Protein AF-A0A954XS17-F1 (afdb_monomer_lite)

Foldseek 3Di:
DDDPVRLVQLLVVLVVLLVVLLPCVVVLAACPDAQSVLLLVQADDSLLEDEPPPPDDDHPPPRYHHDYLDPDPLSVLLSLLSVQCSQQVDLDQVRGPDHRDPPDDSVVSVVSNVVSSNVSSVVSNVSSVVLLVQFPVLLLLLLLLLLLCLLQLVPDDDDDPDPDDPLSVQLNVLSVVSCVRSVSVVNCCNNVVFQADPVSHGPPPPVVVSCVSNVVCLVFVLVSLVVCLVRVVSGVSSNVSSVSNNVSLLVCQVVLLVLLVVLVVLQCLLCLPHQQLVLLVLLLVLQVVCLVVCLFPPSPCSVVLVVLSVLLVVLSVLVVVCVVCVPQDSNRSSSVSNNRNSSVSSSSNSVSSVSSVVRLVSSLVSLVVVCVPDDDVSVVSNVSSVCSSCVSPDPPDDPDDD

Radius of gyration: 35.13 Å; chains: 1; bounding box: 74×47×112 Å

Structure (mmCIF, N/CA/C/O backbone):
data_AF-A0A954XS17-F1
#
_entry.id   AF-A0A954XS17-F1
#
loop_
_atom_site.group_PDB
_atom_site.id
_atom_site.type_symbol
_atom_site.label_atom_id
_atom_site.label_alt_id
_atom_site.label_comp_id
_atom_site.label_asym_id
_atom_site.label_entity_id
_atom_site.label_seq_id
_atom_site.pdbx_PDB_ins_code
_atom_site.Cartn_x
_atom_site.Cartn_y
_atom_site.Cartn_z
_atom_site.occupancy
_atom_site.B_iso_or_equiv
_atom_site.auth_seq_id
_atom_site.auth_comp_id
_atom_site.auth_asym_id
_atom_site.auth_atom_id
_atom_site.pdbx_PDB_model_num
ATOM 1 N N . GLY A 1 1 ? -26.779 15.679 42.193 1.00 59.25 1 GLY A N 1
ATOM 2 C CA . GLY A 1 1 ? -26.238 15.451 40.839 1.00 59.25 1 GLY A CA 1
ATOM 3 C C . GLY A 1 1 ? -24.746 15.222 40.938 1.00 59.25 1 GLY A C 1
ATOM 4 O O . GLY A 1 1 ? -24.147 15.722 41.883 1.00 59.25 1 GLY A O 1
ATOM 5 N N . LEU A 1 2 ? -24.162 14.445 40.024 1.00 68.56 2 LEU A N 1
ATOM 6 C CA . LEU A 1 2 ? -22.704 14.306 39.932 1.00 68.56 2 LEU A CA 1
ATOM 7 C C . LEU A 1 2 ? -22.083 15.646 39.517 1.00 68.56 2 LEU A C 1
ATOM 9 O O . LEU A 1 2 ? -22.642 16.346 38.675 1.00 68.56 2 LEU A O 1
ATOM 13 N N . THR A 1 3 ? -20.944 16.001 40.107 1.00 80.06 3 THR A N 1
ATOM 14 C CA . THR A 1 3 ? -20.187 17.194 39.710 1.00 80.06 3 THR A CA 1
ATOM 15 C C . THR A 1 3 ? -19.362 16.912 38.455 1.00 80.06 3 THR A C 1
ATOM 17 O O . THR A 1 3 ? -19.000 15.768 38.176 1.00 80.06 3 THR A O 1
ATOM 20 N N . GLU A 1 4 ? -19.005 17.958 37.712 1.00 80.00 4 GLU A N 1
ATOM 21 C CA . GLU A 1 4 ? -18.130 17.844 36.537 1.00 80.00 4 GLU A CA 1
ATOM 22 C C . GLU A 1 4 ? -16.785 17.178 36.878 1.00 80.00 4 GLU A C 1
ATOM 24 O O . GLU A 1 4 ? -16.312 16.301 36.155 1.00 80.00 4 GLU A O 1
ATOM 29 N N . ALA A 1 5 ? -16.198 17.542 38.023 1.00 80.88 5 ALA A N 1
ATOM 30 C CA . ALA A 1 5 ? -14.956 16.953 38.516 1.00 80.88 5 ALA A CA 1
ATOM 31 C C . ALA A 1 5 ? -15.084 15.440 38.757 1.00 80.88 5 ALA A C 1
ATOM 33 O O . ALA A 1 5 ? -14.176 14.690 38.404 1.00 80.88 5 ALA A O 1
ATOM 34 N N . ALA A 1 6 ? -16.222 14.978 39.290 1.00 80.12 6 ALA A N 1
ATOM 35 C CA . ALA A 1 6 ? -16.479 13.551 39.453 1.00 80.12 6 ALA A CA 1
ATOM 36 C C . ALA A 1 6 ? -16.563 12.851 38.088 1.00 80.12 6 ALA A C 1
ATOM 38 O O . ALA A 1 6 ? -15.924 11.828 37.882 1.00 80.12 6 ALA A O 1
ATOM 39 N N . ILE A 1 7 ? -17.269 13.426 37.112 1.00 81.88 7 ILE A N 1
ATOM 40 C CA . ILE A 1 7 ? -17.413 12.825 35.774 1.00 81.88 7 ILE A CA 1
ATOM 41 C C . ILE A 1 7 ? -16.061 12.710 35.055 1.00 81.88 7 ILE A C 1
ATOM 43 O O . ILE A 1 7 ? -15.774 11.670 34.457 1.00 81.88 7 ILE A O 1
ATOM 47 N N . LYS A 1 8 ? -15.200 13.731 35.168 1.00 83.88 8 LYS A N 1
ATOM 48 C CA . LYS A 1 8 ? -13.825 13.714 34.636 1.00 83.88 8 LYS A CA 1
ATOM 49 C C . LYS A 1 8 ? -12.975 12.580 35.202 1.00 83.88 8 LYS A C 1
ATOM 51 O O . LYS A 1 8 ? -12.094 12.089 34.506 1.00 83.88 8 LYS A O 1
ATOM 56 N N . GLN A 1 9 ? -13.229 12.172 36.441 1.00 85.06 9 GLN A N 1
ATOM 57 C CA . GLN A 1 9 ? -12.498 11.086 37.084 1.00 85.06 9 GLN A CA 1
ATOM 58 C C . GLN A 1 9 ? -13.120 9.708 36.812 1.00 85.06 9 GLN A C 1
ATOM 60 O O . GLN A 1 9 ? -12.396 8.736 36.611 1.00 85.06 9 GLN A O 1
ATOM 65 N N . LEU A 1 10 ? -14.451 9.622 36.767 1.00 86.88 10 LEU A N 1
ATOM 66 C CA . LEU A 1 10 ? -15.172 8.358 36.597 1.00 86.88 10 LEU A CA 1
ATOM 67 C C . LEU A 1 10 ? -15.076 7.816 35.162 1.00 86.88 10 LEU A C 1
ATOM 69 O O . LEU A 1 10 ? -14.944 6.607 34.989 1.00 86.88 10 LEU A O 1
ATOM 73 N N . ARG A 1 11 ? -15.114 8.678 34.130 1.00 88.94 11 ARG A N 1
ATOM 74 C CA . ARG A 1 11 ? -15.049 8.237 32.719 1.00 88.94 11 ARG A CA 1
ATOM 75 C C . ARG A 1 11 ? -13.758 7.466 32.386 1.00 88.94 11 ARG A C 1
ATOM 77 O O . ARG A 1 11 ? -13.881 6.362 31.859 1.00 88.94 11 ARG A O 1
ATOM 84 N N . PRO A 1 12 ? -12.541 7.976 32.682 1.00 89.62 12 PRO A N 1
ATOM 85 C CA . PRO A 1 12 ? -11.308 7.235 32.416 1.00 89.62 12 PRO A CA 1
ATOM 86 C C . PRO A 1 12 ? -11.248 5.909 33.169 1.00 89.62 12 PRO A C 1
ATOM 88 O O . PRO A 1 12 ? -10.815 4.913 32.604 1.00 89.62 12 PRO A O 1
ATOM 91 N N . TRP A 1 13 ? -11.729 5.879 34.416 1.00 90.50 13 TRP A N 1
ATOM 92 C CA . TRP A 1 13 ? -11.746 4.650 35.204 1.00 90.50 13 TRP A CA 1
ATOM 93 C C . TRP A 1 13 ? -12.670 3.597 34.587 1.00 90.50 13 TRP A C 1
ATOM 95 O O . TRP A 1 13 ? -12.260 2.453 34.427 1.00 90.50 13 TRP A O 1
ATOM 105 N N . LEU A 1 14 ? -13.895 3.980 34.201 1.00 91.56 14 LEU A N 1
ATOM 106 C CA . LEU A 1 14 ? -14.839 3.079 33.530 1.00 91.56 14 LEU A CA 1
ATOM 107 C C . LEU A 1 14 ? -14.253 2.537 32.227 1.00 91.56 14 LEU A C 1
ATOM 109 O O . LEU A 1 14 ? -14.353 1.344 31.965 1.00 91.56 14 LEU A O 1
ATOM 113 N N . TYR A 1 15 ? -13.608 3.405 31.448 1.00 92.38 15 TYR A N 1
ATOM 114 C CA . TYR A 1 15 ? -12.918 3.011 30.228 1.00 92.38 15 TYR A CA 1
ATOM 115 C C . TYR A 1 15 ? -11.823 1.979 30.495 1.00 92.38 15 TYR A C 1
ATOM 117 O O . TYR A 1 15 ? -11.872 0.902 29.910 1.00 92.38 15 TYR A O 1
ATOM 125 N N . SER A 1 16 ? -10.891 2.256 31.412 1.00 90.44 16 SER A N 1
ATOM 126 C CA . SER A 1 16 ? -9.830 1.308 31.768 1.00 90.44 16 SER A CA 1
ATOM 127 C C . SER A 1 16 ? -10.396 -0.015 32.280 1.00 90.44 16 SER A C 1
ATOM 129 O O . SER A 1 16 ? -9.997 -1.069 31.803 1.00 90.44 16 SER A O 1
ATOM 131 N N . ALA A 1 17 ? -11.382 0.031 33.180 1.00 90.38 17 ALA A N 1
ATOM 132 C CA . ALA A 1 17 ? -11.977 -1.164 33.768 1.00 90.38 17 ALA A CA 1
ATOM 133 C C . ALA A 1 17 ? -12.730 -2.032 32.746 1.00 90.38 17 ALA A C 1
ATOM 135 O O . ALA A 1 17 ? -12.761 -3.253 32.902 1.00 90.38 17 ALA A O 1
ATOM 136 N N . VAL A 1 18 ? -13.351 -1.422 31.730 1.00 92.44 18 VAL A N 1
ATOM 137 C CA . VAL A 1 18 ? -13.983 -2.154 30.623 1.00 92.44 18 VAL A CA 1
ATOM 138 C C . VAL A 1 18 ? -12.924 -2.715 29.682 1.00 92.44 18 VAL A C 1
ATOM 140 O O . VAL A 1 18 ? -12.971 -3.906 29.410 1.00 92.44 18 VAL A O 1
ATOM 143 N N . VAL A 1 19 ? -11.948 -1.914 29.242 1.00 89.75 19 VAL A N 1
ATOM 144 C CA . VAL A 1 19 ? -10.884 -2.363 28.324 1.00 89.75 19 VAL A CA 1
ATOM 145 C C . VAL A 1 19 ? -10.069 -3.516 28.915 1.00 89.75 19 VAL A C 1
ATOM 147 O O . VAL A 1 19 ? -9.828 -4.492 28.221 1.00 89.75 19 VAL A O 1
ATOM 150 N N . GLU A 1 20 ? -9.719 -3.465 30.203 1.00 86.81 20 GLU A N 1
ATOM 151 C CA . GLU A 1 20 ? -9.031 -4.564 30.904 1.00 86.81 20 GLU A CA 1
ATOM 152 C C . GLU A 1 20 ? -9.847 -5.867 30.954 1.00 86.81 20 GLU A C 1
ATOM 154 O O . GLU A 1 20 ? -9.276 -6.940 31.123 1.00 86.81 20 GLU A O 1
ATOM 159 N N . ARG A 1 21 ? -11.179 -5.778 30.837 1.00 87.38 21 ARG A N 1
ATOM 160 C CA . ARG A 1 21 ? -12.101 -6.925 30.831 1.00 87.38 21 ARG A CA 1
ATOM 161 C C . ARG A 1 21 ? -12.438 -7.422 29.433 1.00 87.38 21 ARG A C 1
ATOM 163 O O . ARG A 1 21 ? -13.089 -8.457 29.319 1.00 87.38 21 ARG A O 1
ATOM 170 N N . VAL A 1 22 ? -12.049 -6.705 28.379 1.00 85.44 22 VAL A N 1
ATOM 171 C CA . VAL A 1 22 ? -12.199 -7.212 27.016 1.00 85.44 22 VAL A CA 1
ATOM 172 C C . VAL A 1 22 ? -11.175 -8.335 26.845 1.00 85.44 22 VAL A C 1
ATOM 174 O O . VAL A 1 22 ? -10.024 -8.097 26.494 1.00 85.44 22 VAL A O 1
ATOM 177 N N . GLU A 1 23 ? -11.583 -9.571 27.143 1.00 67.75 23 GLU A N 1
ATOM 178 C CA . GLU A 1 23 ? -10.773 -10.770 26.912 1.00 67.75 23 GLU A CA 1
ATOM 179 C C . GLU A 1 23 ? -10.629 -11.015 25.405 1.00 67.75 23 GLU A C 1
ATOM 181 O O . GLU A 1 23 ? -11.378 -11.775 24.795 1.00 67.75 23 GLU A O 1
ATOM 186 N N . SER A 1 24 ? -9.657 -10.360 24.778 1.00 58.91 24 SER A N 1
ATOM 187 C CA . SER A 1 24 ? -9.351 -10.558 23.360 1.00 58.91 24 SER A CA 1
ATOM 188 C C . SER A 1 24 ? -8.384 -11.703 23.092 1.00 58.91 24 SER A C 1
ATOM 190 O O . SER A 1 24 ? -8.205 -12.092 21.939 1.00 58.91 24 SER A O 1
ATOM 192 N N . ASP A 1 25 ? -7.794 -12.271 24.146 1.00 56.09 25 ASP A N 1
ATOM 193 C CA . ASP A 1 25 ? -6.902 -13.430 24.065 1.00 56.09 25 ASP A CA 1
ATOM 194 C C . ASP A 1 25 ? -7.621 -14.672 23.516 1.00 56.09 25 ASP A C 1
ATOM 196 O O . ASP A 1 25 ? -7.004 -15.481 22.824 1.00 56.09 25 ASP A O 1
ATOM 200 N N . GLN A 1 26 ? -8.929 -14.804 23.776 1.00 57.12 26 GLN A N 1
ATOM 201 C CA . GLN A 1 26 ? -9.765 -15.870 23.209 1.00 57.12 26 GLN A CA 1
ATOM 202 C C . GLN A 1 26 ? -10.163 -15.601 21.748 1.00 57.12 26 GLN A C 1
ATOM 204 O O . GLN A 1 26 ? -10.527 -16.525 21.028 1.00 57.12 26 GLN A O 1
ATOM 209 N N . GLU A 1 27 ? -10.081 -14.345 21.300 1.00 59.09 27 GLU A N 1
ATOM 210 C CA . GLU A 1 27 ? -10.540 -13.896 19.977 1.00 59.09 27 GLU A CA 1
ATOM 211 C C . GLU A 1 27 ? -9.391 -13.532 19.023 1.00 59.09 27 GLU A C 1
ATOM 213 O O . GLU A 1 27 ? -9.616 -13.110 17.881 1.00 59.09 27 GLU A O 1
ATOM 218 N N . PHE A 1 28 ? -8.152 -13.751 19.475 1.00 65.88 28 PHE A N 1
ATOM 219 C CA . PHE A 1 28 ? -6.924 -13.613 18.696 1.00 65.88 28 PHE A CA 1
ATOM 220 C C . PHE A 1 28 ? -6.666 -12.200 18.154 1.00 65.88 28 PHE A C 1
ATOM 222 O O . PHE A 1 28 ? -6.069 -12.036 17.088 1.00 65.88 28 PHE A O 1
ATOM 229 N N . VAL A 1 29 ? -7.099 -11.172 18.890 1.00 71.19 29 VAL A N 1
ATOM 230 C CA . VAL A 1 29 ? -6.830 -9.765 18.554 1.00 71.19 29 VAL A CA 1
ATOM 231 C C . VAL A 1 29 ? -5.904 -9.157 19.600 1.00 71.19 29 VAL A C 1
ATOM 233 O O . VAL A 1 29 ? -6.240 -9.077 20.781 1.00 71.19 29 VAL A O 1
ATOM 236 N N . ASN A 1 30 ? -4.745 -8.676 19.163 1.00 74.00 30 ASN A N 1
ATOM 237 C CA . ASN A 1 30 ? -3.802 -7.974 20.017 1.00 74.00 30 ASN A CA 1
ATOM 238 C C . ASN A 1 30 ? -4.195 -6.499 20.172 1.00 74.00 30 ASN A C 1
ATOM 240 O O . ASN A 1 30 ? -3.960 -5.673 19.294 1.00 74.00 30 ASN A O 1
ATOM 244 N N . GLN A 1 31 ? -4.768 -6.147 21.319 1.00 78.31 31 GLN A N 1
ATOM 245 C CA . GLN A 1 31 ? -5.280 -4.796 21.580 1.00 78.31 31 GLN A CA 1
ATOM 246 C C . GLN A 1 31 ? -4.236 -3.822 22.144 1.00 78.31 31 GLN A C 1
ATOM 248 O O . GLN A 1 31 ? -4.519 -2.638 22.339 1.00 78.31 31 GLN A O 1
ATOM 253 N N . THR A 1 32 ? -3.023 -4.297 22.432 1.00 75.00 32 THR A N 1
ATOM 254 C CA . THR A 1 32 ? -2.011 -3.496 23.139 1.00 75.00 32 THR A CA 1
ATOM 255 C C . THR A 1 32 ? -1.300 -2.497 22.226 1.00 75.00 32 THR A C 1
ATOM 257 O O . THR A 1 32 ? -0.890 -1.421 22.672 1.00 75.00 32 THR A O 1
ATOM 260 N N . HIS A 1 33 ? -1.175 -2.821 20.938 1.00 76.75 33 HIS A N 1
ATOM 261 C CA . HIS A 1 33 ? -0.514 -1.998 19.932 1.00 76.75 33 HIS A CA 1
ATOM 262 C C . HIS A 1 33 ? -1.059 -2.281 18.526 1.00 76.75 33 HIS A C 1
ATOM 264 O O . HIS A 1 33 ? -1.967 -3.092 18.352 1.00 76.75 33 HIS A O 1
ATOM 270 N N . GLY A 1 34 ? -0.529 -1.550 17.543 1.00 83.75 34 GLY A N 1
ATOM 271 C CA . GLY A 1 34 ? -0.787 -1.798 16.128 1.00 83.75 34 GLY A CA 1
ATOM 272 C C . GLY A 1 34 ? -2.268 -1.771 15.753 1.00 83.75 34 GLY A C 1
ATOM 273 O O . GLY A 1 34 ? -3.045 -0.948 16.250 1.00 83.75 34 GLY A O 1
ATOM 274 N N . ALA A 1 35 ? -2.639 -2.685 14.862 1.00 84.94 35 ALA A N 1
ATOM 275 C CA . ALA A 1 35 ? -3.950 -2.704 14.225 1.00 84.94 35 ALA A CA 1
ATOM 276 C C . ALA A 1 35 ? -5.087 -3.082 15.189 1.00 84.94 35 ALA A C 1
ATOM 278 O O . ALA A 1 35 ? -6.188 -2.541 15.090 1.00 84.94 35 ALA A O 1
ATOM 279 N N . GLY A 1 36 ? -4.841 -3.968 16.161 1.00 84.25 36 GLY A N 1
ATOM 280 C CA . GLY A 1 36 ? -5.868 -4.343 17.136 1.00 84.25 36 GLY A CA 1
ATOM 281 C C . GLY A 1 36 ? -6.170 -3.223 18.138 1.00 84.25 36 GLY A C 1
ATOM 282 O O . GLY A 1 36 ? -7.330 -3.020 18.501 1.00 84.25 36 GLY A O 1
ATOM 283 N N . LYS A 1 37 ? -5.168 -2.416 18.516 1.00 87.12 37 LYS A N 1
ATOM 284 C CA . LYS A 1 37 ? -5.393 -1.189 19.303 1.00 87.12 37 LYS A CA 1
ATOM 285 C C . LYS A 1 37 ? -6.204 -0.149 18.531 1.00 87.12 37 LYS A C 1
ATOM 287 O O . LYS A 1 37 ? -7.047 0.540 19.112 1.00 87.12 37 LYS A O 1
ATOM 292 N N . GLU A 1 38 ? -5.934 -0.010 17.238 1.00 89.88 38 GLU A N 1
ATOM 293 C CA . GLU A 1 38 ? -6.667 0.901 16.362 1.00 89.88 38 GLU A CA 1
ATOM 294 C C . GLU A 1 38 ? -8.139 0.484 16.242 1.00 89.88 38 GLU A C 1
ATOM 296 O O . GLU A 1 38 ? -9.031 1.304 16.472 1.00 89.88 38 GLU A O 1
ATOM 301 N N . LEU A 1 39 ? -8.387 -0.814 16.034 1.00 89.44 39 LEU A N 1
ATOM 302 C CA . LEU A 1 39 ? -9.726 -1.396 16.038 1.00 89.44 39 LEU A CA 1
ATOM 303 C C . LEU A 1 39 ? -10.460 -1.115 17.358 1.00 89.44 39 LEU A C 1
ATOM 305 O O . LEU A 1 39 ? -11.577 -0.600 17.324 1.00 89.44 39 LEU A O 1
ATOM 309 N N . LEU A 1 40 ? -9.830 -1.364 18.512 1.00 90.12 40 LEU A N 1
ATOM 310 C CA . LEU A 1 40 ? -10.420 -1.066 19.826 1.00 90.12 40 LEU A CA 1
ATOM 311 C C . LEU A 1 40 ? -10.765 0.428 19.967 1.00 90.12 40 LEU A C 1
ATOM 313 O O . LEU A 1 40 ? -11.873 0.779 20.370 1.00 90.12 40 LEU A O 1
ATOM 317 N N . SER A 1 41 ? -9.844 1.310 19.569 1.00 90.56 41 SER A N 1
ATOM 318 C CA . SER A 1 41 ? -10.020 2.771 19.633 1.00 90.56 41 SER A CA 1
ATOM 319 C C . SER A 1 41 ? -11.104 3.290 18.674 1.00 90.56 41 SER A C 1
ATOM 321 O O . SER A 1 41 ? -11.653 4.383 18.865 1.00 90.56 41 SER A O 1
ATOM 323 N N . SER A 1 42 ? -11.419 2.521 17.627 1.00 90.50 42 SER A N 1
ATOM 324 C CA . SER A 1 42 ? -12.537 2.800 16.725 1.00 90.50 42 SER A CA 1
ATOM 325 C C . SER A 1 42 ? -13.892 2.476 17.366 1.00 90.50 42 SER A C 1
ATOM 327 O O . SER A 1 42 ? -14.881 3.135 17.043 1.00 90.50 42 SER A O 1
ATOM 329 N N . VAL A 1 43 ? -13.938 1.504 18.285 1.00 92.75 43 VAL A N 1
ATOM 330 C CA . VAL A 1 43 ? -15.162 0.996 18.924 1.00 92.75 43 VAL A CA 1
ATOM 331 C C . VAL A 1 43 ? -15.496 1.765 20.198 1.00 92.75 43 VAL A C 1
ATOM 333 O O . VAL A 1 43 ? -16.633 2.209 20.370 1.00 92.75 43 VAL A O 1
ATOM 336 N N . ILE A 1 44 ? -14.514 1.956 21.083 1.00 93.31 44 ILE A N 1
ATOM 337 C CA . ILE A 1 44 ? -14.712 2.561 22.402 1.00 93.31 44 ILE A CA 1
ATOM 338 C C . ILE A 1 44 ? -13.660 3.629 22.697 1.00 93.31 44 ILE A C 1
ATOM 340 O O . ILE A 1 44 ? -12.482 3.500 22.378 1.00 93.31 44 ILE A O 1
ATOM 344 N N . VAL A 1 45 ? -14.096 4.699 23.360 1.00 92.31 45 VAL A N 1
ATOM 345 C CA . VAL A 1 45 ? -13.232 5.748 23.915 1.00 92.31 45 VAL A CA 1
ATOM 346 C C . VAL A 1 45 ? -13.729 6.160 25.295 1.00 92.31 45 VAL A C 1
ATOM 348 O O . VAL A 1 45 ? -14.851 5.855 25.683 1.00 92.31 45 VAL A O 1
ATOM 351 N N . THR A 1 46 ? -12.947 6.947 26.029 1.00 90.81 46 THR A N 1
ATOM 352 C CA . THR A 1 46 ? -13.360 7.510 27.326 1.00 90.81 46 THR A CA 1
ATOM 353 C C . THR A 1 46 ? -14.702 8.255 27.270 1.00 90.81 46 THR A C 1
ATOM 355 O O . THR A 1 46 ? -15.473 8.230 28.229 1.00 90.81 46 THR A O 1
ATOM 358 N N . ALA A 1 47 ? -15.006 8.902 26.140 1.00 89.88 47 ALA A N 1
ATOM 359 C CA . ALA A 1 47 ? -16.274 9.591 25.903 1.00 89.88 47 ALA A CA 1
ATOM 360 C C . ALA A 1 47 ? -17.485 8.651 25.733 1.00 89.88 47 ALA A C 1
ATOM 362 O O . ALA A 1 47 ? -18.610 9.109 25.891 1.00 89.88 47 ALA A O 1
ATOM 363 N N . SER A 1 48 ? -17.283 7.351 25.483 1.00 92.44 48 SER A N 1
ATOM 364 C CA . SER A 1 48 ? -18.362 6.363 25.326 1.00 92.44 48 SER A CA 1
ATOM 365 C C . SER A 1 48 ? -19.254 6.229 26.563 1.00 92.44 48 SER A C 1
ATOM 367 O O . SER A 1 48 ? -20.403 5.820 26.436 1.00 92.44 48 SER A O 1
ATOM 369 N N . PHE A 1 49 ? -18.773 6.604 27.753 1.00 91.56 49 PHE A N 1
ATOM 370 C CA . PHE A 1 49 ? -19.568 6.604 28.983 1.00 91.56 49 PHE A CA 1
ATOM 371 C C . PHE A 1 49 ? -20.294 7.938 29.164 1.00 91.56 49 PHE A C 1
ATOM 373 O O . PHE A 1 49 ? -19.724 8.945 29.615 1.00 91.56 49 PHE A O 1
ATOM 380 N N . VAL A 1 50 ? -21.580 7.934 28.821 1.00 88.81 50 VAL A N 1
ATOM 381 C CA . VAL A 1 50 ? -22.417 9.131 28.787 1.00 88.81 50 VAL A CA 1
ATOM 382 C C . VAL A 1 50 ? -23.229 9.252 30.072 1.00 88.81 50 VAL A C 1
ATOM 384 O O . VAL A 1 50 ? -23.906 8.321 30.504 1.00 88.81 50 VAL A O 1
ATOM 387 N N . PHE A 1 51 ? -23.174 10.442 30.668 1.00 86.00 51 PHE A N 1
ATOM 388 C CA . PHE A 1 51 ? -23.908 10.815 31.874 1.00 86.00 51 PHE A CA 1
ATOM 389 C C . PHE A 1 51 ? -24.975 11.845 31.476 1.00 86.00 51 PHE A C 1
ATOM 391 O O . PHE A 1 51 ? -24.630 13.014 31.281 1.00 86.00 51 PHE A O 1
ATOM 398 N N . PRO A 1 52 ? -26.249 11.446 31.312 1.00 78.50 52 PRO A N 1
ATOM 399 C CA . PRO A 1 52 ? -27.298 12.349 30.846 1.00 78.50 52 PRO A CA 1
ATOM 400 C C . PRO A 1 52 ? -27.440 13.588 31.739 1.00 78.50 52 PRO A C 1
ATOM 402 O O . PRO A 1 52 ? -27.430 13.484 32.966 1.00 78.50 52 PRO A O 1
ATOM 405 N N . GLY A 1 53 ? -27.574 14.766 31.123 1.00 70.81 53 GLY A N 1
ATOM 406 C CA . GLY A 1 53 ? -27.723 16.044 31.831 1.00 70.81 53 GLY A CA 1
ATOM 407 C C . GLY A 1 53 ? -26.418 16.652 32.362 1.00 70.81 53 GLY A C 1
ATOM 408 O O . GLY A 1 53 ? -26.428 17.786 32.836 1.00 70.81 53 GLY A O 1
ATOM 409 N N . ALA A 1 54 ? -25.286 15.955 32.247 1.00 66.31 54 ALA A N 1
ATOM 410 C CA . ALA A 1 54 ? -23.976 16.561 32.419 1.00 66.31 54 ALA A CA 1
ATOM 411 C C . ALA A 1 54 ? -23.543 17.162 31.078 1.00 66.31 54 ALA A C 1
ATOM 413 O O . ALA A 1 54 ? -22.996 16.455 30.238 1.00 66.31 54 ALA A O 1
ATOM 414 N N . GLY A 1 55 ? -23.813 18.450 30.852 1.00 58.16 55 GLY A N 1
ATOM 415 C CA . GLY A 1 55 ? -23.481 19.172 29.611 1.00 58.16 55 GLY A CA 1
ATOM 416 C C . GLY A 1 55 ? -21.979 19.371 29.361 1.00 58.16 55 GLY A C 1
ATOM 417 O O . GLY A 1 55 ? -21.579 20.414 28.857 1.00 58.16 55 GLY A O 1
ATOM 418 N N . TYR A 1 56 ? -21.137 18.419 29.771 1.00 62.38 56 TYR A N 1
ATOM 419 C CA . TYR A 1 56 ? -19.688 18.524 29.743 1.00 62.38 56 TYR A CA 1
ATOM 420 C C . TYR A 1 56 ? -19.004 17.331 29.054 1.00 62.38 56 TYR A C 1
ATOM 422 O O . TYR A 1 56 ? -19.227 16.153 29.374 1.00 62.38 56 TYR A O 1
ATOM 430 N N . GLY A 1 57 ? -18.057 17.679 28.180 1.00 62.00 57 GLY A N 1
ATOM 431 C CA . GLY A 1 57 ? -17.167 16.773 27.460 1.00 62.00 57 GLY A CA 1
ATOM 432 C C . GLY A 1 57 ? -17.689 16.379 26.080 1.00 62.00 57 GLY A C 1
ATOM 433 O O . GLY A 1 57 ? -18.884 16.444 25.817 1.00 62.00 57 GLY A O 1
ATOM 434 N N . ALA A 1 58 ? -16.765 15.977 25.206 1.00 67.25 58 ALA A N 1
ATOM 435 C CA . ALA A 1 58 ? -17.101 15.456 23.888 1.00 67.25 58 ALA A CA 1
ATOM 436 C C . ALA A 1 58 ? -17.975 14.202 24.020 1.00 67.25 58 ALA A C 1
ATOM 438 O O . ALA A 1 58 ? -17.712 13.349 24.874 1.00 67.25 58 ALA A O 1
ATOM 439 N N . GLU A 1 59 ? -19.000 14.105 23.180 1.00 78.62 59 GLU A N 1
ATOM 440 C CA . GLU A 1 59 ? -19.766 12.877 22.996 1.00 78.62 59 GLU A CA 1
ATOM 441 C C . GLU A 1 59 ? -18.930 11.852 22.211 1.00 78.62 59 GLU A C 1
ATOM 443 O O . GLU A 1 59 ? -17.992 12.231 21.493 1.00 78.62 59 GLU A O 1
ATOM 448 N N . PRO A 1 60 ? -19.203 10.543 22.358 1.00 82.06 60 PRO A N 1
ATOM 449 C CA . PRO A 1 60 ? -18.605 9.574 21.455 1.00 82.06 60 PRO A CA 1
ATOM 450 C C . PRO A 1 60 ? -19.076 9.901 20.032 1.00 82.06 60 PRO A C 1
ATOM 452 O O . PRO A 1 60 ? -20.244 10.219 19.829 1.00 82.06 60 PRO A O 1
ATOM 455 N N . GLY A 1 61 ? -18.167 9.862 19.054 1.00 80.12 61 GLY A N 1
ATOM 456 C CA . GLY A 1 61 ? -18.552 10.044 17.651 1.00 80.12 61 GLY A CA 1
ATOM 457 C C . GLY A 1 61 ? -19.538 8.963 17.197 1.00 80.12 61 GLY A C 1
ATOM 458 O O . GLY A 1 61 ? -19.554 7.878 17.773 1.00 80.12 61 GLY A O 1
ATOM 459 N N . ASP A 1 62 ? -20.302 9.239 16.140 1.00 78.94 62 ASP A N 1
ATOM 460 C CA . ASP A 1 62 ? -21.469 8.445 15.704 1.00 78.94 62 ASP A CA 1
ATOM 461 C C . ASP A 1 62 ? -21.208 6.944 15.508 1.00 78.94 62 ASP A C 1
ATOM 463 O O . ASP A 1 62 ? -22.110 6.123 15.645 1.00 78.94 62 ASP A O 1
ATOM 467 N N . LYS A 1 63 ? -19.963 6.571 15.203 1.00 84.75 63 LYS A N 1
ATOM 468 C CA . LYS A 1 63 ? -19.537 5.185 14.978 1.00 84.75 63 LYS A CA 1
ATOM 469 C C . LYS A 1 63 ? -18.914 4.535 16.212 1.00 84.75 63 LYS A C 1
ATOM 471 O O . LYS A 1 63 ? -18.176 3.572 16.068 1.00 84.75 63 LYS A O 1
ATOM 476 N N . ARG A 1 64 ? -19.108 5.057 17.419 1.00 90.88 64 ARG A N 1
ATOM 477 C CA . ARG A 1 64 ? -18.566 4.477 18.660 1.00 90.88 64 ARG A CA 1
ATOM 478 C C . ARG A 1 64 ? -19.694 4.036 19.573 1.00 90.88 64 ARG A C 1
ATOM 480 O O . ARG A 1 64 ? -20.764 4.637 19.578 1.00 90.88 64 ARG A O 1
ATOM 487 N N . LEU A 1 65 ? -19.428 3.018 20.387 1.00 93.56 65 LEU A N 1
ATOM 488 C CA . LEU A 1 65 ? -20.391 2.559 21.381 1.00 93.56 65 LEU A CA 1
ATOM 489 C C . LEU A 1 65 ? -20.688 3.663 22.397 1.00 93.56 65 LEU A C 1
ATOM 491 O O . LEU A 1 65 ? -19.809 4.453 22.772 1.00 93.56 65 LEU A O 1
ATOM 495 N N . ARG A 1 66 ? -21.942 3.689 22.851 1.00 92.88 66 ARG A N 1
ATOM 496 C CA . ARG A 1 66 ? -22.473 4.677 23.789 1.00 92.88 66 ARG A CA 1
ATOM 497 C C . ARG A 1 66 ? -23.156 3.969 24.954 1.00 92.88 66 ARG A C 1
ATOM 499 O O . ARG A 1 66 ? -24.255 3.442 24.825 1.00 92.88 66 ARG A O 1
ATOM 506 N N . PHE A 1 67 ? -22.523 4.030 26.117 1.00 92.38 67 PHE A N 1
ATOM 507 C CA . PHE A 1 67 ? -23.026 3.465 27.363 1.00 92.38 67 PHE A CA 1
ATOM 508 C C . PHE A 1 67 ? -23.661 4.570 28.206 1.00 92.38 67 PHE A C 1
ATOM 510 O O . PHE A 1 67 ? -22.973 5.328 28.899 1.00 92.38 67 PHE A O 1
ATOM 517 N N . GLU A 1 68 ? -24.985 4.697 28.122 1.00 89.44 68 GLU A N 1
ATOM 518 C CA . GLU A 1 68 ? -25.724 5.721 28.860 1.00 89.44 68 GLU A CA 1
ATOM 519 C C . GLU A 1 68 ? -26.057 5.290 30.292 1.00 89.44 68 GLU A C 1
ATOM 521 O O . GLU A 1 68 ? -26.874 4.400 30.538 1.00 89.44 68 GLU A O 1
ATOM 526 N N . LEU A 1 69 ? -25.510 6.016 31.264 1.00 86.75 69 LEU A N 1
ATOM 527 C CA . LEU A 1 69 ? -25.806 5.848 32.686 1.00 86.75 69 LEU A CA 1
ATOM 528 C C . LEU A 1 69 ? -27.077 6.632 33.056 1.00 86.75 69 LEU A C 1
ATOM 530 O O . LEU A 1 69 ? -27.025 7.674 33.712 1.00 86.75 69 LEU A O 1
ATOM 534 N N . LYS A 1 70 ? -28.242 6.138 32.613 1.00 84.62 70 LYS A N 1
ATOM 535 C CA . LYS A 1 70 ? -29.555 6.773 32.860 1.00 84.62 70 LYS A CA 1
ATOM 536 C C . LYS A 1 70 ? -29.883 6.845 34.359 1.00 84.62 70 LYS A C 1
ATOM 538 O O . LYS A 1 70 ? -29.606 5.881 35.071 1.00 84.62 70 LYS A O 1
ATOM 543 N N . PRO A 1 71 ? -30.522 7.921 34.856 1.00 79.56 71 PRO A N 1
ATOM 544 C CA . PRO A 1 71 ? -30.813 8.094 36.279 1.00 79.56 71 PRO A CA 1
ATOM 545 C C . PRO A 1 71 ? -31.920 7.135 36.748 1.00 79.56 71 PRO A C 1
ATOM 547 O O . PRO A 1 71 ? -33.100 7.467 36.758 1.00 79.56 71 PRO A O 1
ATOM 550 N N . ASN A 1 72 ? -31.531 5.923 37.137 1.00 86.50 72 ASN A N 1
ATOM 551 C CA . ASN A 1 72 ? -32.396 4.906 37.73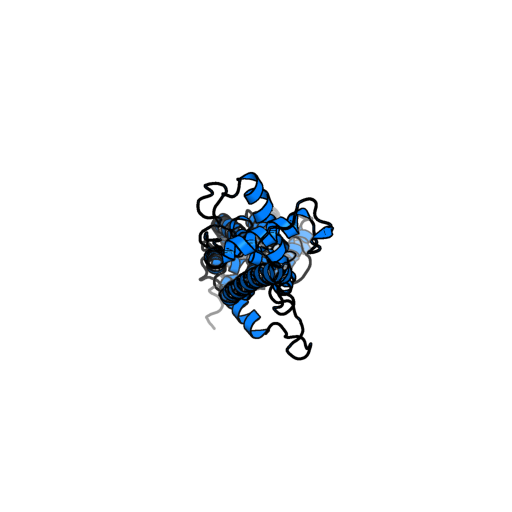4 1.00 86.50 72 ASN A CA 1
ATOM 552 C C . ASN A 1 72 ? -31.698 4.256 38.945 1.00 86.50 72 ASN A C 1
ATOM 554 O O . ASN A 1 72 ? -30.500 4.451 39.157 1.00 86.50 72 ASN A O 1
ATOM 558 N N . GLN A 1 73 ? -32.436 3.478 39.746 1.00 84.81 73 GLN A N 1
ATOM 559 C CA . GLN A 1 73 ? -31.904 2.869 40.977 1.00 84.81 73 GLN A CA 1
ATOM 560 C C . GLN A 1 73 ? -30.666 1.990 40.734 1.00 84.81 73 GLN A C 1
ATOM 562 O O . GLN A 1 73 ? -29.721 2.029 41.520 1.00 84.81 73 GLN A O 1
ATOM 567 N N . ARG A 1 74 ? -30.632 1.241 39.624 1.00 86.06 74 ARG A N 1
ATOM 568 C CA . ARG A 1 74 ? -29.494 0.386 39.262 1.00 86.06 74 ARG A CA 1
ATOM 569 C C . ARG A 1 74 ? -28.256 1.218 38.933 1.00 86.06 74 ARG A C 1
ATOM 571 O O . ARG A 1 74 ? -27.177 0.917 39.430 1.00 86.06 74 ARG A O 1
ATOM 578 N N . THR A 1 75 ? -28.409 2.283 38.153 1.00 86.56 75 THR A N 1
ATOM 579 C CA . THR A 1 75 ? -27.320 3.214 37.837 1.00 86.56 75 THR A CA 1
ATOM 580 C C . THR A 1 75 ? -26.810 3.910 39.089 1.00 86.56 75 THR A C 1
ATOM 582 O O . THR A 1 75 ? -25.604 4.022 39.263 1.00 86.56 75 THR A O 1
ATOM 585 N N . VAL A 1 76 ? -27.692 4.331 40.002 1.00 86.94 76 VAL A N 1
ATOM 586 C CA . VAL A 1 76 ? -27.266 4.911 41.285 1.00 86.94 76 VAL A CA 1
ATOM 587 C C . VAL A 1 76 ? -26.421 3.908 42.071 1.00 86.94 76 VAL A C 1
ATOM 589 O O . VAL A 1 76 ? -25.342 4.273 42.528 1.00 86.94 76 VAL A O 1
ATOM 592 N N . ALA A 1 77 ? -26.841 2.642 42.160 1.00 88.94 77 ALA A N 1
ATOM 593 C CA . ALA A 1 77 ? -26.044 1.596 42.801 1.00 88.94 77 ALA A CA 1
ATOM 594 C C . ALA A 1 77 ? -24.674 1.412 42.120 1.00 88.94 77 ALA A C 1
ATOM 596 O O . ALA A 1 77 ? -23.659 1.362 42.811 1.00 88.94 77 ALA A O 1
ATOM 597 N N . ILE A 1 78 ? -24.619 1.390 40.783 1.00 90.12 78 ILE A N 1
ATOM 598 C CA . ILE A 1 78 ? -23.360 1.315 40.020 1.00 90.12 78 ILE A CA 1
ATOM 599 C C . ILE A 1 78 ? -22.462 2.517 40.331 1.00 90.12 78 ILE A C 1
ATOM 601 O O . ILE A 1 78 ? -21.286 2.331 40.608 1.00 90.12 78 ILE A O 1
ATOM 605 N N . LEU A 1 79 ? -22.995 3.739 40.344 1.00 88.31 79 LEU A N 1
ATOM 606 C CA . LEU A 1 79 ? -22.225 4.958 40.612 1.00 88.31 79 LEU A CA 1
ATOM 607 C C . LEU A 1 79 ? -21.713 5.029 42.053 1.00 88.31 79 LEU A C 1
ATOM 609 O O . LEU A 1 79 ? -20.592 5.475 42.284 1.00 88.31 79 LEU A O 1
ATOM 613 N N . VAL A 1 80 ? -22.510 4.573 43.020 1.00 89.19 80 VAL A N 1
ATOM 614 C CA . VAL A 1 80 ? -22.093 4.461 44.424 1.00 89.19 80 VAL A CA 1
ATOM 615 C C . VAL A 1 80 ? -20.972 3.428 44.562 1.00 89.19 80 VAL A C 1
ATOM 617 O O . VAL A 1 80 ? -19.960 3.700 45.208 1.00 89.19 80 VAL A O 1
ATOM 620 N N . ALA A 1 81 ? -21.123 2.270 43.914 1.00 90.56 81 ALA A N 1
ATOM 621 C CA . ALA A 1 81 ? -20.117 1.214 43.862 1.00 90.56 81 ALA A CA 1
ATOM 622 C C . ALA A 1 81 ? -18.802 1.714 43.231 1.00 90.56 81 ALA A C 1
ATOM 624 O O . ALA A 1 81 ? -17.723 1.503 43.783 1.00 90.56 81 ALA A O 1
ATOM 625 N N . LEU A 1 82 ? -18.917 2.433 42.112 1.00 89.00 82 LEU A N 1
ATOM 626 C CA . LEU A 1 82 ? -17.826 3.043 41.357 1.00 89.00 82 LEU A CA 1
ATOM 627 C C . LEU A 1 82 ? -17.051 4.052 42.209 1.00 89.00 82 LEU A C 1
ATOM 629 O O . LEU A 1 82 ? -15.838 3.934 42.360 1.00 89.00 82 LEU A O 1
ATOM 633 N N . LEU A 1 83 ? -17.760 5.009 42.817 1.00 87.56 83 LEU A N 1
ATOM 634 C CA . LEU A 1 83 ? -17.166 6.047 43.655 1.00 87.56 83 LEU A CA 1
ATOM 635 C C . LEU A 1 83 ? -16.452 5.442 44.868 1.00 87.56 83 LEU A C 1
ATOM 637 O O . LEU A 1 83 ? -15.359 5.887 45.230 1.00 87.56 83 LEU A O 1
ATOM 641 N N . TRP A 1 84 ? -17.053 4.418 45.485 1.00 89.75 84 TRP A N 1
ATOM 642 C CA . TRP A 1 84 ? -16.437 3.704 46.597 1.00 89.75 84 TRP A CA 1
ATOM 643 C C . TRP A 1 84 ? -15.133 3.032 46.167 1.00 89.75 84 TRP A C 1
ATOM 645 O O . TRP A 1 84 ? -14.088 3.290 46.766 1.00 89.75 84 TRP A O 1
ATOM 655 N N . TYR A 1 85 ? -15.178 2.189 45.134 1.00 88.75 85 TYR A N 1
ATOM 656 C CA . TYR A 1 85 ? -14.019 1.407 44.720 1.00 88.75 85 TYR A CA 1
ATOM 657 C C . TYR A 1 85 ? -12.899 2.290 44.163 1.00 88.75 85 TYR A C 1
ATOM 659 O O . TYR A 1 85 ? -11.739 2.081 44.499 1.00 88.75 85 TYR A O 1
ATOM 667 N N . GLN A 1 86 ? -13.224 3.341 43.411 1.00 86.94 86 GLN A N 1
ATOM 668 C CA . GLN A 1 86 ? -12.238 4.305 42.924 1.00 86.94 86 GLN A CA 1
ATOM 669 C C . GLN A 1 86 ? -11.525 5.044 44.073 1.00 86.94 86 GLN A C 1
ATOM 671 O O . GLN A 1 86 ? -10.319 5.274 44.017 1.00 86.94 86 GLN A O 1
ATOM 676 N N . SER A 1 87 ? -12.254 5.415 45.131 1.00 85.69 87 SER A N 1
ATOM 677 C CA . SER A 1 87 ? -11.694 6.199 46.244 1.00 85.69 87 SER A CA 1
ATOM 678 C C . SER A 1 87 ? -10.829 5.374 47.207 1.00 85.69 87 SER A C 1
ATOM 680 O O . SER A 1 87 ? -9.971 5.936 47.907 1.00 85.69 87 SER A O 1
ATOM 682 N N . HIS A 1 88 ? -11.067 4.058 47.262 1.00 88.31 88 HIS A N 1
ATOM 683 C CA . HIS A 1 88 ? -10.532 3.167 48.298 1.00 88.31 88 HIS A CA 1
ATOM 684 C C . HIS A 1 88 ? -9.746 1.959 47.775 1.00 88.31 88 HIS A C 1
ATOM 686 O O . HIS A 1 88 ? -8.887 1.453 48.486 1.00 88.31 88 HIS A O 1
ATOM 692 N N . GLY A 1 89 ? -10.033 1.466 46.570 1.00 85.12 89 GLY A N 1
ATOM 693 C CA . GLY A 1 89 ? -9.422 0.258 46.000 1.00 85.12 89 GLY A CA 1
ATOM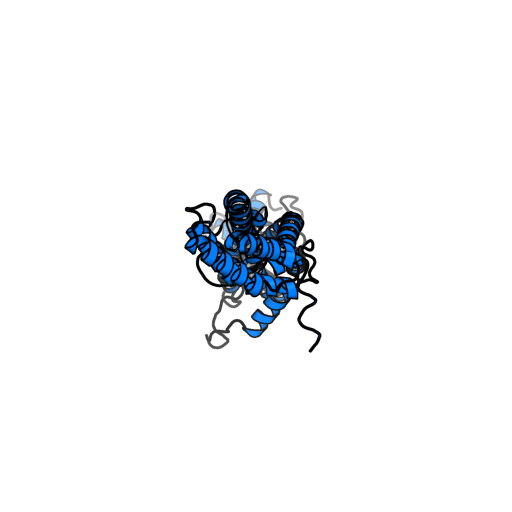 694 C C . GLY A 1 89 ? -9.853 -1.062 46.657 1.00 85.12 89 GLY A C 1
ATOM 695 O O . GLY A 1 89 ? -9.290 -2.107 46.350 1.00 85.12 89 GLY A O 1
ATOM 696 N N . HIS A 1 90 ? -10.828 -1.048 47.573 1.00 88.12 90 HIS A N 1
ATOM 697 C CA . HIS A 1 90 ? -11.307 -2.239 48.283 1.00 88.12 90 HIS A CA 1
ATOM 698 C C . HIS A 1 90 ? -12.787 -2.129 48.672 1.00 88.12 90 HIS A C 1
ATOM 700 O O . HIS A 1 90 ? -13.354 -1.041 48.718 1.00 88.12 90 HIS A O 1
ATOM 706 N N . TRP A 1 91 ? -13.405 -3.255 49.040 1.00 89.31 91 TRP A N 1
ATOM 707 C CA . TRP A 1 91 ? -14.811 -3.333 49.481 1.00 89.31 91 TRP A CA 1
ATOM 708 C C . TRP A 1 91 ? -14.989 -3.392 51.008 1.00 89.31 91 TRP A C 1
ATOM 710 O O . TRP A 1 91 ? -16.112 -3.493 51.497 1.00 89.31 91 TRP A O 1
ATOM 720 N N . ASP A 1 92 ? -13.890 -3.347 51.766 1.00 87.69 92 ASP A N 1
ATOM 721 C CA . ASP A 1 92 ? -13.912 -3.348 53.232 1.00 87.69 92 ASP A CA 1
ATOM 722 C C . ASP A 1 92 ? -14.519 -2.044 53.778 1.00 87.69 92 ASP A C 1
ATOM 724 O O . ASP A 1 92 ? -13.936 -0.969 53.628 1.00 87.69 92 ASP A O 1
ATOM 728 N N . GLN A 1 93 ? -15.690 -2.145 54.416 1.00 88.94 93 GLN A N 1
ATOM 729 C CA . GLN A 1 93 ? -16.434 -0.998 54.947 1.00 88.94 93 GLN A CA 1
ATOM 730 C C . GLN A 1 93 ? -15.689 -0.279 56.080 1.00 88.94 93 GLN A C 1
ATOM 732 O O . GLN A 1 93 ? -15.925 0.903 56.318 1.00 88.94 93 GLN A O 1
ATOM 737 N N . THR A 1 94 ? -14.813 -0.992 56.793 1.00 86.06 94 THR A N 1
ATOM 738 C CA . THR A 1 94 ? -14.148 -0.491 58.005 1.00 86.06 94 THR A CA 1
ATOM 739 C C . THR A 1 94 ? -12.899 0.330 57.703 1.00 86.06 94 THR A C 1
ATOM 741 O O . THR A 1 94 ? -12.475 1.133 58.527 1.00 86.06 94 THR A O 1
ATOM 744 N N . LYS A 1 95 ? -12.329 0.161 56.505 1.00 86.94 95 LYS A N 1
ATOM 745 C CA . LYS A 1 95 ? -11.081 0.810 56.068 1.00 86.94 95 LYS A CA 1
ATOM 746 C C . LYS A 1 95 ? -11.308 2.026 55.164 1.00 86.94 95 LYS A C 1
ATOM 748 O O . LYS A 1 95 ? -10.354 2.602 54.649 1.00 86.94 95 LYS A O 1
ATOM 753 N N . GLY A 1 96 ? -12.568 2.401 54.941 1.00 85.00 96 GLY A N 1
ATOM 754 C CA . GLY A 1 96 ? -12.932 3.522 54.081 1.00 85.00 96 GLY A CA 1
ATOM 755 C C . GLY A 1 96 ? -12.484 4.878 54.640 1.00 85.00 96 GLY A C 1
ATOM 756 O O . GLY A 1 96 ? -12.576 5.135 55.837 1.00 85.00 96 GLY A O 1
ATOM 757 N N . LYS A 1 97 ? -12.061 5.779 53.749 1.00 85.25 97 LYS A N 1
ATOM 758 C CA . LYS A 1 97 ? -11.800 7.202 54.026 1.00 85.25 97 LYS A CA 1
ATOM 759 C C . LYS A 1 97 ? -13.089 7.951 54.369 1.00 85.25 97 LYS A C 1
ATOM 761 O O . LYS A 1 97 ? -13.049 8.962 55.062 1.00 85.25 97 LYS A O 1
ATOM 766 N N . PHE A 1 98 ? -14.227 7.467 53.873 1.00 86.88 98 PHE A N 1
ATOM 767 C CA . PHE A 1 98 ? -15.554 7.961 54.219 1.00 86.88 98 PHE A CA 1
ATOM 768 C C . PHE A 1 98 ? -16.490 6.814 54.607 1.00 86.88 98 PHE A C 1
ATOM 770 O O . PHE A 1 98 ? -16.248 5.651 54.282 1.00 86.88 98 PHE A O 1
ATOM 777 N N . ARG A 1 99 ? -17.564 7.149 55.336 1.00 87.19 99 ARG A N 1
ATOM 778 C CA . ARG A 1 99 ? -18.538 6.166 55.828 1.00 87.19 99 ARG A CA 1
ATOM 779 C C . ARG A 1 99 ? -19.204 5.424 54.675 1.00 87.19 99 ARG A C 1
ATOM 781 O O . ARG A 1 99 ? -19.558 6.028 53.664 1.00 87.19 99 ARG A O 1
ATOM 788 N N . TRP A 1 100 ? -19.428 4.128 54.877 1.00 87.88 100 TRP A N 1
ATOM 789 C CA . TRP A 1 100 ? -20.155 3.301 53.925 1.00 87.88 100 TRP A CA 1
ATOM 790 C C . TRP A 1 100 ? -21.557 3.879 53.642 1.00 87.88 100 TRP A C 1
ATOM 792 O O . TRP A 1 100 ? -22.254 4.274 54.583 1.00 87.88 100 TRP A O 1
ATOM 802 N N . PRO A 1 101 ? -21.987 3.944 52.370 1.00 84.75 101 PRO A N 1
ATOM 803 C CA . PRO A 1 101 ? -23.302 4.455 52.002 1.00 84.75 101 PRO A CA 1
ATOM 804 C C . PRO A 1 101 ? -24.415 3.568 52.579 1.00 84.75 101 PRO A C 1
ATOM 806 O O . PRO A 1 101 ? -24.546 2.391 52.240 1.00 84.75 101 PRO A O 1
ATOM 809 N N . GLY A 1 102 ? -25.225 4.147 53.468 1.00 83.50 102 GLY A N 1
ATOM 810 C CA . GLY A 1 102 ? -26.344 3.456 54.108 1.00 83.50 102 GLY A CA 1
ATOM 811 C C . GLY A 1 102 ? -27.386 2.965 53.098 1.00 83.50 102 GLY A C 1
ATOM 812 O O . GLY A 1 102 ? -27.612 3.598 52.069 1.00 83.50 102 GLY A O 1
ATOM 813 N N . GLY A 1 103 ? -28.019 1.828 53.398 1.00 84.62 103 GLY A N 1
ATOM 814 C CA . GLY A 1 103 ? -29.046 1.221 52.540 1.00 84.62 103 GLY A CA 1
ATOM 815 C C . GLY A 1 103 ? -28.516 0.288 51.446 1.00 84.62 103 GLY A C 1
ATOM 816 O O . GLY A 1 103 ? -29.320 -0.331 50.758 1.00 84.62 103 GLY A O 1
ATOM 817 N N . TYR A 1 104 ? -27.195 0.126 51.319 1.00 87.69 104 TYR A N 1
ATOM 818 C CA . TYR A 1 104 ? -26.578 -0.771 50.339 1.00 87.69 104 TYR A CA 1
ATOM 819 C C . TYR A 1 104 ? -25.694 -1.826 51.000 1.00 87.69 104 TYR A C 1
ATOM 821 O O . TYR A 1 104 ? -24.907 -1.516 51.897 1.00 87.69 104 TYR A O 1
ATOM 829 N N . LYS A 1 105 ? -25.755 -3.072 50.516 1.00 89.00 105 LYS A N 1
ATOM 830 C CA . LYS A 1 105 ? -24.822 -4.133 50.923 1.00 89.00 105 LYS A CA 1
ATOM 831 C C . LYS A 1 105 ? -23.600 -4.161 49.990 1.00 89.00 105 LYS A C 1
ATOM 833 O O . LYS A 1 105 ? -23.783 -4.095 48.774 1.00 89.00 105 LYS A O 1
ATOM 838 N N . PRO A 1 106 ? -22.362 -4.349 50.495 1.00 87.31 106 PRO A N 1
ATOM 839 C CA . PRO A 1 106 ? -21.166 -4.394 49.644 1.00 87.31 106 PRO A CA 1
ATOM 840 C C . PRO A 1 106 ? -21.213 -5.455 48.554 1.00 87.31 106 PRO A C 1
ATOM 842 O O . PRO A 1 106 ? -20.833 -5.183 47.421 1.00 87.31 106 PRO A O 1
ATOM 845 N N . ALA A 1 107 ? -21.711 -6.650 48.880 1.00 88.69 107 ALA A N 1
ATOM 846 C CA . ALA A 1 107 ? -21.814 -7.742 47.917 1.00 88.69 107 ALA A CA 1
ATOM 847 C C . ALA A 1 107 ? -22.745 -7.389 46.744 1.00 88.69 107 ALA A C 1
ATOM 849 O O . ALA A 1 107 ? -22.447 -7.721 45.599 1.00 88.69 107 ALA A O 1
ATOM 850 N N . GLU A 1 108 ? -23.841 -6.675 47.014 1.00 90.25 108 GLU A N 1
ATOM 851 C CA . GLU A 1 108 ? -24.792 -6.241 45.988 1.00 90.25 108 GLU A CA 1
ATOM 852 C C . GLU A 1 108 ? -24.188 -5.145 45.106 1.00 90.25 108 GLU A C 1
ATOM 854 O O . GLU A 1 108 ? -24.248 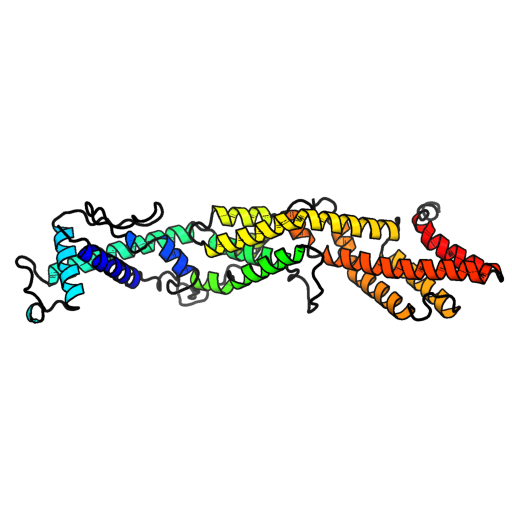-5.261 43.883 1.00 90.25 108 GLU A O 1
ATOM 859 N N . LEU A 1 109 ? -23.543 -4.133 45.701 1.00 90.12 109 LEU A N 1
ATOM 860 C CA . LEU A 1 109 ? -22.862 -3.070 44.952 1.00 90.12 109 LEU A CA 1
ATOM 861 C C . LEU A 1 109 ? -21.746 -3.615 44.061 1.00 90.12 109 LEU A C 1
ATOM 863 O O . LEU A 1 109 ? -21.695 -3.286 42.876 1.00 90.12 109 LEU A O 1
ATOM 867 N N . ARG A 1 110 ? -20.898 -4.496 44.608 1.00 90.81 110 ARG A N 1
ATOM 868 C CA . ARG A 1 110 ? -19.849 -5.179 43.845 1.00 90.81 110 ARG A CA 1
ATOM 869 C C . ARG A 1 110 ? -20.450 -5.943 42.673 1.00 90.81 110 ARG A C 1
ATOM 871 O O . ARG A 1 110 ? -20.003 -5.773 41.547 1.00 90.81 110 ARG A O 1
ATOM 878 N N . ARG A 1 111 ? -21.490 -6.745 42.919 1.00 91.19 111 ARG A N 1
ATOM 879 C CA . ARG A 1 111 ? -22.164 -7.515 41.868 1.00 91.19 111 ARG A CA 1
ATOM 880 C C . ARG A 1 111 ? -22.726 -6.610 40.770 1.00 91.19 111 ARG A C 1
ATOM 882 O O . ARG A 1 111 ? -22.547 -6.920 39.600 1.00 91.19 111 ARG A O 1
ATOM 889 N N . HIS A 1 112 ? -23.384 -5.506 41.123 1.00 91.62 112 HIS A N 1
ATOM 890 C CA . HIS A 1 112 ? -23.940 -4.580 40.135 1.00 91.62 112 HIS A CA 1
ATOM 891 C C . HIS A 1 112 ? -22.863 -3.914 39.278 1.00 91.62 112 HIS A C 1
ATOM 893 O O . HIS A 1 112 ? -23.054 -3.802 38.067 1.00 91.62 112 HIS A O 1
ATOM 899 N N . LEU A 1 113 ? -21.746 -3.505 39.888 1.00 92.06 113 LEU A N 1
ATOM 900 C CA . LEU A 1 113 ? -20.618 -2.930 39.159 1.00 92.06 113 LEU A CA 1
ATOM 901 C C . LEU A 1 113 ? -19.983 -3.961 38.219 1.00 92.06 113 LEU A C 1
ATOM 903 O O . LEU A 1 113 ? -19.850 -3.680 37.034 1.00 92.06 113 LEU A O 1
ATOM 907 N N . GLU A 1 114 ? -19.662 -5.161 38.707 1.00 92.00 114 GLU A N 1
ATOM 908 C CA . GLU A 1 114 ? -19.044 -6.209 37.879 1.00 92.00 114 GLU A CA 1
ATOM 909 C C . GLU A 1 114 ? -19.948 -6.644 36.721 1.00 92.00 114 GLU A C 1
ATOM 911 O O . GLU A 1 114 ? -19.480 -6.770 35.593 1.00 92.00 114 GLU A O 1
ATOM 916 N N . GLN A 1 115 ? -21.254 -6.809 36.959 1.00 92.75 115 GLN A N 1
ATOM 917 C CA . GLN A 1 115 ? -22.215 -7.138 35.899 1.00 92.75 115 GLN A CA 1
ATOM 918 C C . GLN A 1 115 ? -22.295 -6.046 34.831 1.00 92.75 115 GLN A C 1
ATOM 920 O O . GLN A 1 115 ? -22.422 -6.356 33.652 1.00 92.75 115 GLN A O 1
ATOM 925 N N . TYR A 1 116 ? -22.251 -4.776 35.237 1.00 93.12 116 TYR A N 1
ATOM 926 C CA . TYR A 1 116 ? -22.261 -3.660 34.297 1.00 93.12 116 TYR A CA 1
ATOM 927 C C . TYR A 1 116 ? -20.975 -3.616 33.467 1.00 93.12 116 TYR A C 1
ATOM 929 O O . TYR A 1 116 ? -21.046 -3.545 32.247 1.00 93.12 116 TYR A O 1
ATOM 937 N N . LEU A 1 117 ? -19.811 -3.711 34.116 1.00 93.44 117 LEU A N 1
ATOM 938 C CA . LEU A 1 117 ? -18.519 -3.700 33.428 1.00 93.44 117 LEU A CA 1
ATOM 939 C C . LEU A 1 117 ? -18.377 -4.880 32.459 1.00 93.44 117 LEU A C 1
ATOM 941 O O . LEU A 1 117 ? -17.897 -4.684 31.348 1.00 93.44 117 LEU A O 1
ATOM 945 N N . SER A 1 118 ? -18.838 -6.070 32.858 1.00 92.50 118 SER A N 1
ATOM 946 C CA . SER A 1 118 ? -18.818 -7.266 32.004 1.00 92.50 118 SER A CA 1
ATOM 947 C C . SER A 1 118 ? -19.734 -7.098 30.790 1.00 92.50 118 SER A C 1
ATOM 949 O O . SER A 1 118 ? -19.297 -7.324 29.671 1.00 92.50 118 SER A O 1
ATOM 951 N N . ALA A 1 119 ? -20.963 -6.603 30.987 1.00 92.56 119 ALA A N 1
ATOM 952 C CA . ALA A 1 119 ? -21.889 -6.358 29.881 1.00 92.56 119 ALA A CA 1
ATOM 953 C C . ALA A 1 119 ? -21.337 -5.337 28.869 1.00 92.56 119 ALA A C 1
ATOM 955 O O . ALA A 1 119 ? -21.439 -5.550 27.665 1.00 92.56 119 ALA A O 1
ATOM 956 N N . CYS A 1 120 ? -20.707 -4.257 29.345 1.00 94.31 120 CYS A N 1
ATOM 957 C CA . CYS A 1 120 ? -20.045 -3.299 28.460 1.00 94.31 120 CYS A CA 1
ATOM 958 C C . CYS A 1 120 ? -18.873 -3.939 27.701 1.00 94.31 120 CYS A C 1
ATOM 960 O O . CYS A 1 120 ? -18.712 -3.681 26.512 1.00 94.31 120 CYS A O 1
ATOM 962 N N . ALA A 1 121 ? -18.055 -4.762 28.367 1.00 92.44 121 ALA A N 1
ATOM 963 C CA . ALA A 1 121 ? -16.933 -5.450 27.727 1.00 92.44 121 ALA A CA 1
ATOM 964 C C . ALA A 1 121 ? -17.406 -6.437 26.645 1.00 92.44 121 ALA A C 1
ATOM 966 O O . ALA A 1 121 ? -16.827 -6.470 25.562 1.00 92.44 121 ALA A O 1
ATOM 967 N N . ASP A 1 122 ? -18.493 -7.173 26.895 1.00 91.69 122 ASP A N 1
ATOM 968 C CA . ASP A 1 122 ? -19.115 -8.073 25.917 1.00 91.69 122 ASP A CA 1
ATOM 969 C C . ASP A 1 122 ? -19.636 -7.329 24.679 1.00 91.69 122 ASP A C 1
ATOM 971 O O . ASP A 1 122 ? -19.486 -7.811 23.553 1.00 91.69 122 ASP A O 1
ATOM 975 N N . GLU A 1 123 ? -20.210 -6.138 24.864 1.00 93.81 123 GLU A N 1
ATOM 976 C CA . GLU A 1 123 ? -20.688 -5.299 23.761 1.00 93.81 123 GLU A CA 1
ATOM 977 C C . GLU A 1 123 ? -19.523 -4.736 22.931 1.00 93.81 123 GLU A C 1
ATOM 979 O O . GLU A 1 123 ? -19.549 -4.814 21.703 1.00 93.81 123 GLU A O 1
ATOM 984 N N . VAL A 1 124 ? -18.455 -4.256 23.587 1.00 92.44 124 VAL A N 1
ATOM 985 C CA . VAL A 1 124 ? -17.213 -3.830 22.910 1.00 92.44 124 VAL A CA 1
ATOM 986 C C . VAL A 1 124 ? -16.632 -4.965 22.079 1.00 92.44 124 VAL A C 1
ATOM 988 O O . VAL A 1 124 ? -16.299 -4.769 20.913 1.00 92.44 124 VAL A O 1
ATOM 991 N N . ARG A 1 125 ? -16.534 -6.154 22.670 1.00 88.12 125 ARG A N 1
ATOM 992 C CA . ARG A 1 125 ? -15.998 -7.352 22.028 1.00 88.12 125 ARG A CA 1
ATOM 993 C C . ARG A 1 125 ? -16.809 -7.749 20.794 1.00 88.12 125 ARG A C 1
ATOM 995 O O . ARG A 1 125 ? -16.252 -7.896 19.709 1.00 88.12 125 ARG A O 1
ATOM 1002 N N . SER A 1 126 ? -18.131 -7.815 20.937 1.00 88.31 126 SER A N 1
ATOM 1003 C CA . SER A 1 126 ? -19.048 -8.140 19.837 1.00 88.31 126 SER A CA 1
ATOM 1004 C C . SER A 1 126 ? -18.920 -7.152 18.672 1.00 88.31 126 SER A C 1
ATOM 1006 O O . SER A 1 126 ? -18.835 -7.562 17.514 1.00 88.31 126 SER A O 1
ATOM 1008 N N . GLU A 1 127 ? -18.840 -5.855 18.970 1.00 90.12 127 GLU A N 1
ATOM 1009 C CA . GLU A 1 127 ? -18.684 -4.804 17.961 1.00 90.12 127 GLU A CA 1
ATOM 1010 C C . GLU A 1 127 ? -17.305 -4.857 17.277 1.00 90.12 127 GLU A C 1
ATOM 1012 O O . GLU A 1 127 ? -17.203 -4.683 16.061 1.00 90.12 127 GLU A O 1
ATOM 1017 N N . MET A 1 128 ? -16.234 -5.152 18.023 1.00 87.38 128 MET A N 1
ATOM 1018 C CA . MET A 1 128 ? -14.898 -5.354 17.448 1.00 87.38 128 MET A CA 1
ATOM 1019 C C . MET A 1 128 ? -14.875 -6.519 16.457 1.00 87.38 128 MET A C 1
ATOM 1021 O O . MET A 1 128 ? -14.338 -6.370 15.356 1.00 87.38 128 MET A O 1
ATOM 1025 N N . LEU A 1 129 ? -15.472 -7.660 16.817 1.00 83.06 129 LEU A N 1
ATOM 1026 C CA . LEU A 1 129 ? -15.580 -8.812 15.923 1.00 83.06 129 LEU A CA 1
ATOM 1027 C C . LEU A 1 129 ? -16.411 -8.496 14.684 1.00 83.06 129 LEU A C 1
ATOM 1029 O O . LEU A 1 129 ? -15.997 -8.843 13.579 1.00 83.06 129 LEU A O 1
ATOM 1033 N N . ALA A 1 130 ? -17.543 -7.807 14.847 1.00 84.56 130 ALA A N 1
ATOM 1034 C CA . ALA A 1 130 ? -18.397 -7.414 13.733 1.00 84.56 130 ALA A CA 1
ATOM 1035 C C . ALA A 1 130 ? -17.644 -6.519 12.736 1.00 84.56 130 ALA A C 1
ATOM 1037 O O . ALA A 1 130 ? -17.682 -6.766 11.531 1.00 84.56 130 ALA A O 1
ATOM 1038 N N . ARG A 1 131 ? -16.885 -5.530 13.226 1.00 85.44 131 ARG A N 1
ATOM 1039 C CA . ARG A 1 131 ? -16.063 -4.656 12.373 1.00 85.44 131 ARG A CA 1
ATOM 1040 C C . ARG A 1 131 ? -14.914 -5.386 11.715 1.00 85.44 131 ARG A C 1
ATOM 1042 O O . ARG A 1 131 ? -14.671 -5.165 10.535 1.00 85.44 131 ARG A O 1
ATOM 1049 N N . ARG A 1 132 ? -14.224 -6.267 12.442 1.00 80.19 132 ARG A N 1
ATOM 1050 C CA . ARG A 1 132 ? -13.150 -7.092 11.881 1.00 80.19 132 ARG A CA 1
ATOM 1051 C C . ARG A 1 132 ? -13.682 -8.001 10.775 1.00 80.19 132 ARG A C 1
ATOM 1053 O O . ARG A 1 132 ? -13.094 -8.009 9.704 1.00 80.19 132 ARG A O 1
ATOM 1060 N N . ALA A 1 133 ? -14.774 -8.725 11.020 1.00 71.44 133 ALA A N 1
ATOM 1061 C CA . ALA A 1 133 ? -15.375 -9.650 10.059 1.00 71.44 133 ALA A CA 1
ATOM 1062 C C . ALA A 1 133 ? -15.995 -8.925 8.854 1.00 71.44 133 ALA A C 1
ATOM 1064 O O . ALA A 1 133 ? -15.895 -9.407 7.729 1.00 71.44 133 ALA A O 1
ATOM 1065 N N . GLY A 1 134 ? -16.607 -7.758 9.079 1.00 65.25 134 GLY A N 1
ATOM 1066 C CA . GLY A 1 134 ? -17.117 -6.899 8.010 1.00 65.25 134 GLY A CA 1
ATOM 1067 C C . GLY A 1 134 ? -16.005 -6.221 7.207 1.00 65.25 134 GLY A C 1
ATOM 1068 O O . GLY A 1 134 ? -16.175 -5.951 6.019 1.00 65.25 134 GLY A O 1
ATOM 1069 N N . SER A 1 135 ? -14.847 -5.974 7.825 1.00 65.25 135 SER A N 1
ATOM 1070 C CA . SER A 1 135 ? -13.681 -5.443 7.129 1.00 65.25 135 SER A CA 1
ATOM 1071 C C . SER A 1 135 ? -12.971 -6.548 6.352 1.00 65.25 135 SER A C 1
ATOM 1073 O O . SER A 1 135 ? -12.502 -7.535 6.916 1.00 65.25 135 SER A O 1
ATOM 1075 N N . ARG A 1 136 ? -12.757 -6.341 5.053 1.00 79.06 136 ARG A N 1
ATOM 1076 C CA . ARG A 1 136 ? -11.823 -7.159 4.260 1.00 79.06 136 ARG A CA 1
ATOM 1077 C C . ARG A 1 136 ? -10.362 -6.796 4.564 1.00 79.06 136 ARG A C 1
ATOM 1079 O O . ARG A 1 136 ? -9.522 -6.785 3.673 1.00 79.06 136 ARG A O 1
ATOM 1086 N N . VAL A 1 137 ? -10.045 -6.470 5.822 1.00 82.06 137 VAL A N 1
ATOM 1087 C CA . VAL A 1 137 ? -8.761 -5.878 6.239 1.00 82.06 137 VAL A CA 1
ATOM 1088 C C . VAL A 1 137 ? -7.569 -6.758 5.891 1.00 82.06 137 VAL A C 1
ATOM 1090 O O . VAL A 1 137 ? -6.519 -6.249 5.514 1.00 82.06 137 VAL A O 1
ATOM 1093 N N . ARG A 1 138 ? -7.735 -8.083 5.949 1.00 80.94 138 ARG A N 1
ATOM 1094 C CA . ARG A 1 138 ? -6.708 -9.033 5.511 1.00 80.94 138 ARG A CA 1
ATOM 1095 C C . ARG A 1 138 ? -6.354 -8.809 4.041 1.00 80.94 138 ARG A C 1
ATOM 1097 O O . ARG A 1 138 ? -5.187 -8.616 3.715 1.00 80.94 138 ARG A O 1
ATOM 1104 N N . ASP A 1 139 ? -7.366 -8.814 3.183 1.00 84.81 139 ASP A N 1
ATOM 1105 C CA . ASP A 1 139 ? -7.210 -8.707 1.734 1.00 84.81 139 ASP A CA 1
ATOM 1106 C C . ASP A 1 139 ? -6.687 -7.313 1.358 1.00 84.81 139 ASP A C 1
ATOM 1108 O O . ASP A 1 139 ? -5.782 -7.190 0.540 1.00 84.81 139 ASP A O 1
ATOM 1112 N N . GLN A 1 140 ? -7.168 -6.270 2.040 1.00 89.81 140 GLN A N 1
ATOM 1113 C CA . GLN A 1 140 ? -6.702 -4.887 1.896 1.00 89.81 140 GLN A CA 1
ATOM 1114 C C . GLN A 1 140 ? -5.217 -4.723 2.244 1.00 89.81 140 GLN A C 1
ATOM 1116 O O . GLN A 1 140 ? -4.474 -4.092 1.496 1.00 89.81 140 GLN A O 1
ATOM 1121 N N . VAL A 1 141 ? -4.768 -5.300 3.362 1.00 89.06 141 VAL A N 1
ATOM 1122 C CA . VAL A 1 141 ? -3.361 -5.254 3.790 1.00 89.06 141 VAL A CA 1
ATOM 1123 C C . VAL A 1 141 ? -2.464 -6.010 2.807 1.00 89.06 141 VAL A C 1
ATOM 1125 O O . VAL A 1 141 ? -1.399 -5.514 2.444 1.00 89.06 141 VAL A O 1
ATOM 1128 N N . LEU A 1 142 ? -2.893 -7.193 2.357 1.00 86.62 142 LEU A N 1
ATOM 1129 C CA . LEU A 1 142 ? -2.149 -7.995 1.381 1.00 86.62 142 LEU A CA 1
ATOM 1130 C C . LEU A 1 142 ? -2.077 -7.310 0.012 1.00 86.62 142 LEU A C 1
ATOM 1132 O O . LEU A 1 142 ? -1.008 -7.274 -0.594 1.00 86.62 142 LEU A O 1
ATOM 1136 N N . GLY A 1 143 ? -3.183 -6.735 -0.457 1.00 89.00 143 GLY A N 1
ATOM 1137 C CA . GLY A 1 143 ? -3.220 -5.991 -1.710 1.00 89.00 143 GLY A CA 1
ATOM 1138 C C . GLY A 1 143 ? -2.390 -4.707 -1.655 1.00 89.00 143 GLY A C 1
ATOM 1139 O O . GLY A 1 143 ? -1.657 -4.431 -2.599 1.00 89.00 143 GLY A O 1
ATOM 1140 N N . LEU A 1 144 ? -2.404 -3.968 -0.536 1.00 92.12 144 LEU A N 1
ATOM 1141 C CA . LEU A 1 144 ? -1.527 -2.805 -0.345 1.00 92.12 144 LEU A CA 1
ATOM 1142 C C . LEU A 1 144 ? -0.041 -3.201 -0.382 1.00 92.12 144 LEU A C 1
ATOM 1144 O O . LEU A 1 144 ? 0.743 -2.516 -1.034 1.00 92.12 144 LEU A O 1
ATOM 1148 N N . ASP A 1 145 ? 0.351 -4.298 0.281 1.00 89.06 145 ASP A N 1
ATOM 1149 C CA . ASP A 1 145 ? 1.728 -4.821 0.222 1.00 89.06 145 ASP A CA 1
ATOM 1150 C C . ASP A 1 145 ? 2.118 -5.199 -1.216 1.00 89.06 145 ASP A C 1
ATOM 1152 O O . ASP A 1 145 ? 3.193 -4.812 -1.675 1.00 89.06 145 ASP A O 1
ATOM 1156 N N . ALA A 1 146 ? 1.234 -5.874 -1.957 1.00 87.38 146 ALA A N 1
ATOM 1157 C CA . ALA A 1 146 ? 1.483 -6.250 -3.348 1.00 87.38 146 ALA A CA 1
ATOM 1158 C C . ALA A 1 146 ? 1.633 -5.034 -4.274 1.00 87.38 146 ALA A C 1
ATOM 1160 O O . ALA A 1 146 ? 2.615 -4.952 -5.013 1.00 87.38 146 ALA A O 1
ATOM 1161 N N . VAL A 1 147 ? 0.721 -4.061 -4.195 1.00 90.25 147 VAL A N 1
ATOM 1162 C CA . VAL A 1 147 ? 0.796 -2.822 -4.986 1.00 90.25 147 VAL A CA 1
ATOM 1163 C C . VAL A 1 147 ? 2.058 -2.032 -4.635 1.00 90.25 147 VAL A C 1
ATOM 1165 O O . VAL A 1 147 ? 2.786 -1.608 -5.529 1.00 90.25 147 VAL A O 1
ATOM 1168 N N . ALA A 1 148 ? 2.384 -1.890 -3.348 1.00 90.25 148 ALA A N 1
ATOM 1169 C CA . ALA A 1 148 ? 3.596 -1.193 -2.926 1.00 90.25 148 ALA A CA 1
ATOM 1170 C C . ALA A 1 148 ? 4.875 -1.894 -3.421 1.00 90.25 148 ALA A C 1
ATOM 1172 O O . ALA A 1 148 ? 5.821 -1.224 -3.831 1.00 90.25 148 ALA A O 1
ATOM 1173 N N . ARG A 1 149 ? 4.921 -3.232 -3.434 1.00 86.19 149 ARG A N 1
ATOM 1174 C CA . ARG A 1 149 ? 6.046 -3.986 -4.017 1.00 86.19 149 ARG A CA 1
ATOM 1175 C C . ARG A 1 149 ? 6.150 -3.811 -5.524 1.00 86.19 149 ARG A C 1
ATOM 1177 O O . ARG A 1 149 ? 7.268 -3.681 -6.019 1.00 86.19 149 ARG A O 1
ATOM 1184 N N . LEU A 1 150 ? 5.019 -3.786 -6.227 1.00 84.69 150 LEU A N 1
ATOM 1185 C CA . LEU A 1 150 ? 4.978 -3.553 -7.668 1.00 84.69 150 LEU A CA 1
ATOM 1186 C C . LEU A 1 150 ? 5.533 -2.161 -8.010 1.00 84.69 150 LEU A C 1
ATOM 1188 O O . LEU A 1 150 ? 6.390 -2.042 -8.879 1.00 84.69 150 LEU A O 1
ATOM 1192 N N . CYS A 1 151 ? 5.157 -1.135 -7.240 1.00 86.12 151 CYS A N 1
ATOM 1193 C CA . CYS A 1 151 ? 5.705 0.219 -7.373 1.00 86.12 151 CYS A CA 1
ATOM 1194 C C . CYS A 1 151 ? 7.221 0.315 -7.124 1.00 86.12 151 CYS A C 1
ATOM 1196 O O . CYS A 1 151 ? 7.849 1.264 -7.590 1.00 86.12 151 CYS A O 1
ATOM 1198 N N . LEU A 1 152 ? 7.798 -0.626 -6.367 1.00 81.50 152 LEU A N 1
ATOM 1199 C CA . LEU A 1 152 ? 9.228 -0.685 -6.048 1.00 81.50 152 LEU A CA 1
ATOM 1200 C C . LEU A 1 152 ? 10.037 -1.576 -6.991 1.00 81.50 152 LEU A C 1
ATOM 1202 O O . LEU A 1 152 ? 11.239 -1.707 -6.766 1.00 81.50 152 LEU A O 1
ATOM 1206 N N . ASP A 1 153 ? 9.403 -2.212 -7.983 1.00 66.62 153 ASP A N 1
ATOM 1207 C CA . ASP A 1 153 ? 10.040 -3.227 -8.834 1.00 66.62 153 ASP A CA 1
ATOM 1208 C C . ASP A 1 153 ? 10.573 -4.438 -8.025 1.00 66.62 153 ASP A C 1
ATOM 1210 O O . ASP A 1 153 ? 11.450 -5.193 -8.435 1.00 66.62 153 ASP A O 1
ATOM 1214 N N . ALA A 1 154 ? 10.026 -4.674 -6.824 1.00 51.81 154 ALA A N 1
ATOM 1215 C CA . ALA A 1 154 ? 10.510 -5.706 -5.900 1.00 51.81 154 ALA A CA 1
ATOM 1216 C C . ALA A 1 154 ? 10.068 -7.139 -6.278 1.00 51.81 154 ALA A C 1
ATOM 1218 O O . ALA A 1 154 ? 10.186 -8.057 -5.464 1.00 51.81 154 ALA A O 1
ATOM 1219 N N . GLY A 1 155 ? 9.536 -7.327 -7.491 1.00 39.91 155 GLY A N 1
ATOM 1220 C CA . GLY A 1 155 ? 9.100 -8.615 -8.035 1.00 39.91 155 GLY A CA 1
ATOM 1221 C C . GLY A 1 155 ? 10.178 -9.378 -8.813 1.00 39.91 155 GLY A C 1
ATOM 1222 O O . GLY A 1 155 ? 9.983 -10.555 -9.100 1.00 39.91 155 GLY A O 1
ATOM 1223 N N . SER A 1 156 ? 11.317 -8.756 -9.133 1.00 35.12 156 SER A N 1
ATOM 1224 C CA . SER A 1 156 ? 12.325 -9.335 -10.026 1.00 35.12 156 SER A CA 1
ATOM 1225 C C . SER A 1 156 ? 13.749 -9.067 -9.520 1.00 35.12 156 SER A C 1
ATOM 1227 O O . SER A 1 156 ? 14.232 -7.946 -9.527 1.00 35.12 156 SER A O 1
ATOM 1229 N N . SER A 1 157 ? 14.383 -10.131 -9.023 1.00 30.52 157 SER A N 1
ATOM 1230 C CA . SER A 1 157 ? 15.808 -10.336 -8.706 1.00 30.52 157 SER A CA 1
ATOM 1231 C C . SER A 1 157 ? 16.759 -9.136 -8.496 1.00 30.52 157 SER A C 1
ATOM 1233 O O . SER A 1 157 ? 17.072 -8.377 -9.406 1.00 30.52 157 SER A O 1
ATOM 1235 N N . SER A 1 158 ? 17.426 -9.184 -7.338 1.00 31.03 158 SER A N 1
ATOM 1236 C CA . SER A 1 158 ? 18.802 -8.727 -7.074 1.00 31.03 158 SER A CA 1
ATOM 1237 C C . SER A 1 158 ? 19.146 -7.248 -7.295 1.00 31.03 158 SER A C 1
ATOM 1239 O O . SER A 1 158 ? 19.410 -6.788 -8.399 1.00 31.03 158 SER A O 1
ATOM 1241 N N . ASP A 1 159 ? 19.334 -6.565 -6.166 1.00 33.59 159 ASP A N 1
ATOM 1242 C CA . ASP A 1 159 ? 20.600 -5.896 -5.846 1.00 33.59 159 ASP A CA 1
ATOM 1243 C C . ASP A 1 159 ? 21.171 -4.960 -6.923 1.00 33.59 159 ASP A C 1
ATOM 1245 O O . ASP A 1 159 ? 22.339 -5.026 -7.304 1.00 33.59 159 ASP A O 1
ATOM 1249 N N . ARG A 1 160 ? 20.338 -4.038 -7.408 1.00 36.09 160 ARG A N 1
ATOM 1250 C CA . ARG A 1 160 ? 20.800 -2.801 -8.039 1.00 36.09 160 ARG A CA 1
ATOM 1251 C C . ARG A 1 160 ? 19.891 -1.652 -7.630 1.00 36.09 160 ARG A C 1
ATOM 1253 O O . ARG A 1 160 ? 18.848 -1.410 -8.228 1.00 36.09 160 ARG A O 1
ATOM 1260 N N . THR A 1 161 ? 20.323 -0.893 -6.629 1.00 39.88 161 THR A N 1
ATOM 1261 C CA . THR A 1 161 ? 19.848 0.472 -6.380 1.00 39.88 161 THR A CA 1
ATOM 1262 C C . THR A 1 161 ? 20.239 1.361 -7.565 1.00 39.88 161 THR A C 1
ATOM 1264 O O . THR A 1 161 ? 21.208 2.114 -7.502 1.00 39.88 161 THR A O 1
ATOM 1267 N N . LEU A 1 162 ? 19.523 1.255 -8.692 1.00 44.03 162 LEU A N 1
ATOM 1268 C CA . LEU A 1 162 ? 19.673 2.240 -9.768 1.00 44.03 162 LEU A CA 1
ATOM 1269 C C . LEU A 1 162 ? 18.867 3.492 -9.406 1.00 44.03 162 LEU A C 1
ATOM 1271 O O . LEU A 1 162 ? 17.832 3.379 -8.738 1.00 44.03 162 LEU A O 1
ATOM 1275 N N . PRO A 1 163 ? 19.343 4.680 -9.811 1.00 39.81 163 PRO A N 1
ATOM 1276 C CA . PRO A 1 163 ? 18.641 5.916 -9.540 1.00 39.81 163 PRO A CA 1
ATOM 1277 C C . PRO A 1 163 ? 17.250 5.893 -10.192 1.00 39.81 163 PRO A C 1
ATOM 1279 O O . PRO A 1 163 ? 17.115 5.434 -11.328 1.00 39.81 163 PRO A O 1
ATOM 1282 N N . PRO A 1 164 ? 16.227 6.382 -9.482 1.00 48.22 164 PRO A N 1
ATOM 1283 C CA . PRO A 1 164 ? 14.870 6.469 -9.998 1.00 48.22 164 PRO A CA 1
ATOM 1284 C C . PRO A 1 164 ? 14.807 7.394 -11.216 1.00 48.22 164 PRO A C 1
ATOM 1286 O O . PRO A 1 164 ? 15.541 8.383 -11.317 1.00 48.22 164 PRO A O 1
ATOM 1289 N N . ILE A 1 165 ? 13.928 7.058 -12.156 1.00 49.97 165 ILE A N 1
ATOM 1290 C CA . ILE A 1 165 ? 13.747 7.808 -13.397 1.00 49.97 165 ILE A CA 1
ATOM 1291 C C . ILE A 1 165 ? 12.598 8.792 -13.182 1.00 49.97 165 ILE A C 1
ATOM 1293 O O . ILE A 1 165 ? 11.437 8.408 -13.067 1.00 49.97 165 ILE A O 1
ATOM 1297 N N . GLY A 1 166 ? 12.933 10.080 -13.092 1.00 58.69 166 GLY A N 1
ATOM 1298 C CA . GLY A 1 166 ? 11.950 11.159 -12.983 1.00 58.69 166 GLY A CA 1
ATOM 1299 C C . GLY A 1 166 ? 11.205 11.202 -11.644 1.00 58.69 166 GLY A C 1
ATOM 1300 O O . GLY A 1 166 ? 11.772 10.923 -10.589 1.00 58.69 166 GLY A O 1
ATOM 1301 N N . LYS A 1 167 ? 9.926 11.598 -11.693 1.00 66.25 167 LYS A N 1
ATOM 1302 C CA . LYS A 1 167 ? 9.066 11.838 -10.516 1.00 66.25 167 LYS A CA 1
ATOM 1303 C C . LYS A 1 167 ? 8.581 10.566 -9.800 1.00 66.25 167 LYS A C 1
ATOM 1305 O O . LYS A 1 167 ? 7.931 10.668 -8.764 1.00 66.25 167 LYS A O 1
ATOM 1310 N N . TRP A 1 168 ? 8.919 9.372 -10.298 1.00 83.75 168 TRP A N 1
ATOM 1311 C CA . TRP A 1 168 ? 8.536 8.104 -9.657 1.00 83.75 168 TRP A CA 1
ATOM 1312 C C . TRP A 1 168 ? 9.213 7.881 -8.289 1.00 83.75 168 TRP A C 1
ATOM 1314 O O . TRP A 1 168 ? 8.760 7.071 -7.485 1.00 83.75 168 TRP A O 1
ATOM 1324 N N . THR A 1 169 ? 10.253 8.663 -7.975 1.00 81.88 169 THR A N 1
ATOM 1325 C CA . THR A 1 169 ? 10.873 8.771 -6.640 1.00 81.88 169 THR A CA 1
ATOM 1326 C C . THR A 1 169 ? 9.861 8.879 -5.502 1.00 81.88 169 THR A C 1
ATOM 1328 O O . THR A 1 169 ? 10.029 8.248 -4.457 1.00 81.88 169 THR A O 1
ATOM 1331 N N . GLU A 1 170 ? 8.832 9.705 -5.682 1.00 86.00 170 GLU A N 1
ATOM 1332 C CA . GLU A 1 170 ? 7.818 9.974 -4.662 1.00 86.00 170 GLU A CA 1
ATOM 1333 C C . GLU A 1 170 ? 6.909 8.760 -4.459 1.00 86.00 170 GLU A C 1
ATOM 1335 O O . GLU A 1 170 ? 6.576 8.426 -3.320 1.00 86.00 170 GLU A O 1
ATOM 1340 N N . VAL A 1 171 ? 6.603 8.035 -5.540 1.00 89.94 171 VAL A N 1
ATOM 1341 C CA . VAL A 1 171 ? 5.861 6.770 -5.488 1.00 89.94 171 VAL A CA 1
ATOM 1342 C C . VAL A 1 171 ? 6.665 5.706 -4.748 1.00 89.94 171 VAL A C 1
ATOM 1344 O O . VAL A 1 171 ? 6.136 5.053 -3.851 1.00 89.94 171 VAL A O 1
ATOM 1347 N N . GLU A 1 172 ? 7.962 5.570 -5.039 1.00 88.00 172 GLU A N 1
ATOM 1348 C CA . GLU A 1 172 ? 8.831 4.644 -4.306 1.00 88.00 172 GLU A CA 1
ATOM 1349 C C . GLU A 1 172 ? 8.920 4.997 -2.812 1.00 88.00 172 GLU A C 1
ATOM 1351 O O . GLU A 1 172 ? 8.911 4.115 -1.950 1.00 88.00 172 GLU A O 1
ATOM 1356 N N . ALA A 1 173 ? 9.013 6.286 -2.474 1.00 87.75 173 ALA A N 1
ATOM 1357 C CA . ALA A 1 173 ? 9.043 6.736 -1.086 1.00 87.75 173 ALA A CA 1
ATOM 1358 C C . ALA A 1 173 ? 7.725 6.412 -0.361 1.00 87.75 173 ALA A C 1
ATOM 1360 O O . ALA A 1 173 ? 7.752 5.873 0.750 1.00 87.75 173 ALA A O 1
ATOM 1361 N N . ALA A 1 174 ? 6.583 6.673 -1.005 1.00 91.38 174 ALA A N 1
ATOM 1362 C CA . ALA A 1 174 ? 5.264 6.332 -0.485 1.00 91.38 174 ALA A CA 1
ATOM 1363 C C . ALA A 1 174 ? 5.092 4.814 -0.318 1.00 91.38 174 ALA A C 1
ATOM 1365 O O . ALA A 1 174 ? 4.617 4.363 0.724 1.00 91.38 174 ALA A O 1
ATOM 1366 N N . ALA A 1 175 ? 5.560 4.016 -1.279 1.00 91.44 175 ALA A N 1
ATOM 1367 C CA . ALA A 1 175 ? 5.515 2.559 -1.221 1.00 91.44 175 ALA A CA 1
ATOM 1368 C C . ALA A 1 175 ? 6.377 1.996 -0.078 1.00 91.44 175 ALA A C 1
ATOM 1370 O O . ALA A 1 175 ? 5.902 1.174 0.707 1.00 91.44 175 ALA A O 1
ATOM 1371 N N . ARG A 1 176 ? 7.617 2.481 0.099 1.00 90.56 176 ARG A N 1
ATOM 1372 C CA . ARG A 1 176 ? 8.467 2.103 1.250 1.00 90.56 176 ARG A CA 1
ATOM 1373 C C . ARG A 1 176 ? 7.819 2.491 2.578 1.00 90.56 176 ARG A C 1
ATOM 1375 O O . ARG A 1 176 ? 7.867 1.712 3.530 1.00 90.56 176 ARG A O 1
ATOM 1382 N N . SER A 1 177 ? 7.199 3.671 2.639 1.00 90.88 177 SER A N 1
ATOM 1383 C CA . SER A 1 177 ? 6.453 4.118 3.816 1.00 90.88 177 SER A CA 1
ATOM 1384 C C . SER A 1 177 ? 5.290 3.170 4.121 1.00 90.88 177 SER A C 1
ATOM 1386 O O . SER A 1 177 ? 5.222 2.647 5.234 1.00 90.88 177 SER A O 1
ATOM 1388 N N . ALA A 1 178 ? 4.457 2.842 3.128 1.00 91.19 178 ALA A N 1
ATOM 1389 C CA . ALA A 1 178 ? 3.343 1.906 3.271 1.00 91.19 178 ALA A CA 1
ATOM 1390 C C . ALA A 1 178 ? 3.808 0.525 3.763 1.00 91.19 178 ALA A C 1
ATOM 1392 O O . ALA A 1 178 ? 3.275 0.023 4.751 1.00 91.19 178 ALA A O 1
ATOM 1393 N N . LEU A 1 179 ? 4.870 -0.037 3.174 1.00 88.81 179 LEU A N 1
ATOM 1394 C CA . LEU A 1 179 ? 5.461 -1.309 3.612 1.00 88.81 179 LEU A CA 1
ATOM 1395 C C . LEU A 1 179 ? 6.049 -1.251 5.027 1.00 88.81 179 LEU A C 1
ATOM 1397 O O . LEU A 1 179 ? 6.163 -2.279 5.690 1.00 88.81 179 LEU A O 1
ATOM 1401 N N . SER A 1 180 ? 6.458 -0.073 5.504 1.00 87.88 180 SER A N 1
ATOM 1402 C CA . SER A 1 180 ? 6.985 0.097 6.860 1.00 87.88 180 SER A CA 1
ATOM 1403 C C . SER A 1 180 ? 5.882 0.231 7.913 1.00 87.88 180 SER A C 1
ATOM 1405 O O . SER A 1 180 ? 6.002 -0.359 8.987 1.00 87.88 180 SER A O 1
ATOM 1407 N N . GLN A 1 181 ? 4.812 0.964 7.592 1.00 87.12 181 GLN A N 1
ATOM 1408 C CA . GLN A 1 181 ? 3.706 1.283 8.499 1.00 87.12 181 GLN A CA 1
ATOM 1409 C C . GLN A 1 181 ? 2.653 0.169 8.543 1.00 87.12 181 GLN A C 1
ATOM 1411 O O . GLN A 1 181 ? 2.118 -0.162 9.602 1.00 87.12 181 GLN A O 1
ATOM 1416 N N . VAL A 1 182 ? 2.385 -0.445 7.390 1.00 85.94 182 VAL A N 1
ATOM 1417 C CA . VAL A 1 182 ? 1.413 -1.526 7.203 1.00 85.94 182 VAL A CA 1
ATOM 1418 C C . VAL A 1 182 ? 2.146 -2.801 6.807 1.00 85.94 182 VAL A C 1
ATOM 1420 O O . VAL A 1 182 ? 1.933 -3.390 5.750 1.00 85.94 182 VAL A O 1
ATOM 1423 N N . ARG A 1 183 ? 3.063 -3.244 7.672 1.00 82.94 183 ARG A N 1
ATOM 1424 C CA . ARG A 1 183 ? 3.727 -4.538 7.486 1.00 82.94 183 ARG A CA 1
ATOM 1425 C C . ARG A 1 183 ? 2.690 -5.645 7.570 1.00 82.94 183 ARG A C 1
ATOM 1427 O O . ARG A 1 183 ? 2.203 -5.925 8.665 1.00 82.94 183 ARG A O 1
ATOM 1434 N N . ALA A 1 184 ? 2.421 -6.305 6.444 1.00 79.56 184 ALA A N 1
ATOM 1435 C CA . ALA A 1 184 ? 1.402 -7.345 6.363 1.00 79.56 184 ALA A CA 1
ATOM 1436 C C . ALA A 1 184 ? 1.564 -8.415 7.450 1.00 79.56 184 ALA A C 1
ATOM 1438 O O . ALA A 1 184 ? 0.605 -8.732 8.142 1.00 79.56 184 ALA A O 1
ATOM 1439 N N . GLY A 1 185 ? 2.790 -8.894 7.691 1.00 75.56 185 GLY A N 1
ATOM 1440 C CA . GLY A 1 185 ? 3.057 -9.872 8.751 1.00 75.56 185 GLY A CA 1
ATOM 1441 C C . GLY A 1 185 ? 2.644 -9.400 10.151 1.00 75.56 185 GLY A C 1
ATOM 1442 O O . GLY A 1 185 ? 2.024 -10.161 10.886 1.00 75.56 185 GLY A O 1
ATOM 1443 N N . ASN A 1 186 ? 2.921 -8.140 10.498 1.00 81.88 186 ASN A N 1
ATOM 1444 C CA . ASN A 1 186 ? 2.576 -7.585 11.810 1.00 81.88 186 ASN A CA 1
ATOM 1445 C C . ASN A 1 186 ? 1.070 -7.340 11.929 1.00 81.88 186 ASN A C 1
ATOM 1447 O O . ASN A 1 186 ? 0.465 -7.726 12.917 1.00 81.88 186 ASN A O 1
ATOM 1451 N N . TRP A 1 187 ? 0.453 -6.752 10.903 1.00 84.62 187 TRP A N 1
ATOM 1452 C CA . TRP A 1 187 ? -0.985 -6.472 10.893 1.00 84.62 187 TRP A CA 1
ATOM 1453 C C . TRP A 1 187 ? -1.823 -7.747 10.955 1.00 84.62 187 TRP A C 1
ATOM 1455 O O . TRP A 1 187 ? -2.813 -7.812 11.682 1.00 84.62 187 TRP A O 1
ATOM 1465 N N . LEU A 1 188 ? -1.407 -8.782 10.222 1.00 78.81 188 LEU A N 1
ATOM 1466 C CA . LEU A 1 188 ? -2.056 -10.085 10.276 1.00 78.81 188 LEU A CA 1
ATOM 1467 C C . LEU A 1 188 ? -1.821 -10.769 11.624 1.00 78.81 188 LEU A C 1
ATOM 1469 O O . LEU A 1 188 ? -2.755 -11.353 12.155 1.00 78.81 188 LEU A O 1
ATOM 1473 N N . ALA A 1 189 ? -0.633 -10.650 12.220 1.00 74.50 189 ALA A N 1
ATOM 1474 C CA . ALA A 1 189 ? -0.395 -11.150 13.573 1.00 74.50 189 ALA A CA 1
ATOM 1475 C C . ALA A 1 189 ? -1.217 -10.401 14.640 1.00 74.50 189 ALA A C 1
ATOM 1477 O O . ALA A 1 189 ? -1.686 -11.024 15.585 1.00 74.50 189 ALA A O 1
ATOM 1478 N N . ASP A 1 190 ? -1.430 -9.093 14.486 1.00 76.25 190 ASP A N 1
ATOM 1479 C CA . ASP A 1 190 ? -2.193 -8.282 15.440 1.00 76.25 190 ASP A CA 1
ATOM 1480 C C . ASP A 1 190 ? -3.703 -8.540 15.362 1.00 76.25 190 ASP A C 1
ATOM 1482 O O . ASP A 1 190 ? -4.388 -8.508 16.382 1.00 76.25 190 ASP A O 1
ATOM 1486 N N . LEU A 1 191 ? -4.241 -8.770 14.161 1.00 74.81 191 LEU A N 1
ATOM 1487 C CA . LEU A 1 191 ? -5.683 -8.944 13.944 1.00 74.81 191 LEU A CA 1
ATOM 1488 C C . LEU A 1 191 ? -6.123 -10.402 13.858 1.00 74.81 191 LEU A C 1
ATOM 1490 O O . LEU A 1 191 ? -7.294 -10.691 14.073 1.00 74.81 191 LEU A O 1
ATOM 1494 N N . TYR A 1 192 ? -5.219 -11.302 13.493 1.00 70.06 192 TYR A N 1
ATOM 1495 C CA . TYR A 1 192 ? -5.483 -12.721 13.272 1.00 70.06 192 TYR A CA 1
ATOM 1496 C C . TYR A 1 192 ? -4.446 -13.560 14.010 1.00 70.06 192 TYR A C 1
ATOM 1498 O O . TYR A 1 192 ? -3.965 -14.543 13.448 1.00 70.06 192 TYR A O 1
ATOM 1506 N N . ALA A 1 193 ? -4.075 -13.146 15.231 1.00 58.19 193 ALA A N 1
ATOM 1507 C CA . ALA A 1 193 ? -3.019 -13.767 16.017 1.00 58.19 193 ALA A CA 1
ATOM 1508 C C . ALA A 1 193 ? -3.122 -15.286 15.907 1.00 58.19 193 ALA A C 1
ATOM 1510 O O . ALA A 1 193 ? -4.089 -15.904 16.344 1.00 58.19 193 ALA A O 1
ATOM 1511 N N . VAL A 1 194 ? -2.137 -15.892 15.250 1.00 46.75 194 VAL A N 1
ATOM 1512 C CA . VAL A 1 194 ? -2.131 -17.327 15.006 1.00 46.75 194 VAL A CA 1
ATOM 1513 C C . VAL A 1 194 ? -1.896 -18.008 16.356 1.00 46.75 194 VAL A C 1
ATOM 1515 O O . VAL A 1 194 ? -0.769 -18.368 16.682 1.00 46.75 194 VAL A O 1
ATOM 1518 N N . ARG A 1 195 ? -2.946 -18.268 17.147 1.00 43.00 195 ARG A N 1
ATOM 1519 C CA . ARG A 1 195 ? -3.020 -19.615 17.697 1.00 43.00 195 ARG A CA 1
ATOM 1520 C C . ARG A 1 195 ? -3.598 -20.440 16.591 1.00 43.00 195 ARG A C 1
ATOM 1522 O O . ARG A 1 195 ? -4.767 -20.394 16.248 1.00 43.00 195 ARG A O 1
ATOM 1529 N N . GLN A 1 196 ? -2.681 -21.145 15.981 1.00 37.69 196 GLN A N 1
ATOM 1530 C CA . GLN A 1 196 ? -2.820 -22.562 15.917 1.00 37.69 196 GLN A CA 1
ATOM 1531 C C . GLN A 1 196 ? -4.196 -23.132 16.381 1.00 37.69 196 GLN A C 1
ATOM 1533 O O . GLN A 1 196 ? -4.253 -23.597 17.491 1.00 37.69 196 GLN A O 1
ATOM 1538 N N . GLY A 1 197 ? -5.272 -23.094 15.575 1.00 34.88 197 GLY A N 1
ATOM 1539 C CA . GLY A 1 197 ? -6.429 -24.023 15.531 1.00 34.88 197 GLY A CA 1
ATOM 1540 C C . GLY A 1 197 ? -7.184 -24.424 16.818 1.00 34.88 197 GLY A C 1
ATOM 1541 O O . GLY A 1 197 ? -6.783 -24.146 17.942 1.00 34.88 197 GLY A O 1
ATOM 1542 N N . ASP A 1 198 ? -8.259 -25.204 16.654 1.00 39.66 198 ASP A N 1
ATOM 1543 C CA . ASP A 1 198 ? -9.100 -25.716 17.763 1.00 39.66 198 ASP A CA 1
ATOM 1544 C C . ASP A 1 198 ? -8.366 -26.713 18.695 1.00 39.66 198 ASP A C 1
ATOM 1546 O O . ASP A 1 198 ? -8.908 -27.186 19.692 1.00 39.66 198 ASP A O 1
ATOM 1550 N N . SER A 1 199 ? -7.103 -27.022 18.384 1.00 46.22 199 SER A N 1
ATOM 1551 C CA . SER A 1 199 ? -6.222 -27.950 19.096 1.00 46.22 199 SER A CA 1
ATOM 1552 C C . SER A 1 199 ? -4.841 -27.367 19.442 1.00 46.22 199 SER A C 1
ATOM 1554 O O . SER A 1 199 ? -3.915 -28.148 19.654 1.00 46.22 199 SER A O 1
ATOM 1556 N N . ASN A 1 200 ? -4.637 -26.041 19.437 1.00 40.00 200 ASN A N 1
ATOM 1557 C CA . ASN A 1 200 ? -3.285 -25.453 19.386 1.00 40.00 200 ASN A CA 1
ATOM 1558 C C . ASN A 1 200 ? -2.498 -25.879 18.101 1.00 40.00 200 ASN A C 1
ATOM 1560 O O . ASN A 1 200 ? -1.300 -26.106 18.195 1.00 40.00 200 ASN A O 1
ATOM 1564 N N . GLN A 1 201 ? -3.113 -26.005 16.899 1.00 33.84 201 GLN A N 1
ATOM 1565 C CA . GLN A 1 201 ? -2.437 -26.296 15.589 1.00 33.84 201 GLN A CA 1
ATOM 1566 C C . GLN A 1 201 ? -2.551 -25.195 14.483 1.00 33.84 201 GLN A C 1
ATOM 1568 O O . GLN A 1 201 ? -3.669 -24.814 14.157 1.00 33.84 201 GLN A O 1
ATOM 1573 N N . PRO A 1 202 ? -1.448 -24.662 13.892 1.00 40.91 202 PRO A N 1
ATOM 1574 C CA . PRO A 1 202 ? -1.385 -23.433 13.053 1.00 40.91 202 PRO A CA 1
ATOM 1575 C C . PRO A 1 202 ? -2.430 -23.426 11.938 1.00 40.91 202 PRO A C 1
ATOM 1577 O O . PRO A 1 202 ? -2.348 -24.250 11.035 1.00 40.91 202 PRO A O 1
ATOM 1580 N N . GLN A 1 203 ? -3.370 -22.470 11.954 1.00 43.84 203 GLN A N 1
ATOM 1581 C CA . GLN A 1 203 ? -4.150 -22.175 10.752 1.00 43.84 203 GLN A CA 1
ATOM 1582 C C . GLN A 1 203 ? -3.266 -21.327 9.841 1.00 43.84 203 GLN A C 1
ATOM 1584 O O . GLN A 1 203 ? -3.019 -20.148 10.095 1.00 43.84 203 GLN A O 1
ATOM 1589 N N . LEU A 1 204 ? -2.702 -21.981 8.828 1.00 46.94 204 LEU A N 1
ATOM 1590 C CA . LEU A 1 204 ? -2.003 -21.311 7.742 1.00 46.94 204 LEU A CA 1
ATOM 1591 C C . LEU A 1 204 ? -2.938 -20.274 7.113 1.00 46.94 204 LEU A C 1
ATOM 1593 O O . LEU A 1 204 ? -4.119 -20.544 6.898 1.00 46.94 204 LEU A O 1
ATOM 1597 N N . ILE A 1 205 ? -2.392 -19.098 6.796 1.00 52.06 205 ILE A N 1
ATOM 1598 C CA . ILE A 1 205 ? -3.031 -18.187 5.846 1.00 52.06 205 ILE A CA 1
ATOM 1599 C C . ILE A 1 205 ? -3.267 -19.011 4.583 1.00 52.06 205 ILE A C 1
ATOM 1601 O O . ILE A 1 205 ? -2.297 -19.492 3.997 1.00 52.06 205 ILE A O 1
ATOM 1605 N N . ASP A 1 206 ? -4.533 -19.196 4.212 1.00 52.78 206 ASP A N 1
ATOM 1606 C CA . ASP A 1 206 ? -4.910 -19.862 2.971 1.00 52.78 206 ASP A CA 1
ATOM 1607 C C . ASP A 1 206 ? -4.194 -19.156 1.813 1.00 52.78 206 ASP A C 1
ATOM 1609 O O . ASP A 1 206 ? -4.459 -17.990 1.499 1.00 52.78 206 ASP A O 1
ATOM 1613 N N . THR A 1 207 ? -3.204 -19.841 1.243 1.00 50.41 207 THR A N 1
ATOM 1614 C CA . THR A 1 207 ? -2.347 -19.298 0.192 1.00 50.41 207 THR A CA 1
ATOM 1615 C C . THR A 1 207 ? -3.148 -19.003 -1.068 1.00 50.41 207 THR A C 1
ATOM 1617 O O . THR A 1 207 ? -2.816 -18.050 -1.764 1.00 50.41 207 THR A O 1
ATOM 1620 N N . VAL A 1 208 ? -4.242 -19.735 -1.304 1.00 54.94 208 VAL A N 1
ATOM 1621 C CA . VAL A 1 208 ? -5.129 -19.529 -2.454 1.00 54.94 208 VAL A CA 1
ATOM 1622 C C . VAL A 1 208 ? -5.893 -18.214 -2.304 1.00 54.94 208 VAL A C 1
ATOM 1624 O O . VAL A 1 208 ? -5.858 -17.371 -3.195 1.00 54.94 208 VAL A O 1
ATOM 1627 N N . GLN A 1 209 ? -6.490 -17.957 -1.137 1.00 58.00 209 GLN A N 1
ATOM 1628 C CA . GLN A 1 209 ? -7.183 -16.683 -0.878 1.00 58.00 209 GLN A CA 1
ATOM 1629 C C . GLN A 1 209 ? -6.229 -15.483 -0.893 1.00 58.00 209 GLN A C 1
ATOM 1631 O O . GLN A 1 209 ? -6.609 -14.374 -1.271 1.00 58.00 209 GLN A O 1
ATOM 1636 N N . ARG A 1 210 ? -4.972 -15.691 -0.484 1.00 62.94 210 ARG A N 1
ATOM 1637 C CA . ARG A 1 210 ? -3.925 -14.673 -0.599 1.00 62.94 210 ARG A CA 1
ATOM 1638 C C . ARG A 1 210 ? -3.627 -14.342 -2.061 1.00 62.94 210 ARG A C 1
ATOM 1640 O O . ARG A 1 210 ? -3.501 -13.158 -2.375 1.00 62.94 210 ARG A O 1
ATOM 1647 N N . GLU A 1 211 ? -3.505 -15.348 -2.922 1.00 64.44 211 GLU A N 1
ATOM 1648 C CA . GLU A 1 211 ? -3.276 -15.177 -4.362 1.00 64.44 211 GLU A CA 1
ATOM 1649 C C . GLU A 1 211 ? -4.457 -14.482 -5.048 1.00 64.44 211 GLU A C 1
ATOM 1651 O O . GLU A 1 211 ? -4.242 -13.558 -5.827 1.00 64.44 211 GLU A O 1
ATOM 1656 N N . GLU A 1 212 ? -5.698 -14.823 -4.695 1.00 70.00 212 GLU A N 1
ATOM 1657 C CA . GLU A 1 212 ? -6.893 -14.149 -5.223 1.00 70.00 212 GLU A CA 1
ATOM 1658 C C . GLU A 1 212 ? -6.949 -12.665 -4.826 1.00 70.00 212 GLU A C 1
ATOM 1660 O O . GLU A 1 212 ? -7.134 -11.793 -5.679 1.00 70.00 212 GLU A O 1
ATOM 1665 N N . ALA A 1 213 ? -6.737 -12.355 -3.540 1.00 67.50 213 ALA A N 1
ATOM 1666 C CA . ALA A 1 213 ? -6.763 -10.981 -3.035 1.00 67.50 213 ALA A CA 1
ATOM 1667 C C . ALA A 1 213 ? -5.651 -10.114 -3.646 1.00 67.50 213 ALA A C 1
ATOM 1669 O O . ALA A 1 213 ? -5.876 -8.952 -3.991 1.00 67.50 213 ALA A O 1
ATOM 1670 N N . THR A 1 214 ? -4.451 -10.678 -3.807 1.00 78.62 214 THR A N 1
ATOM 1671 C CA . THR A 1 214 ? -3.349 -9.970 -4.470 1.00 78.62 214 THR A CA 1
ATOM 1672 C C . THR A 1 214 ? -3.569 -9.852 -5.974 1.00 78.62 214 THR A C 1
ATOM 1674 O O . THR A 1 214 ? -3.335 -8.779 -6.519 1.00 78.62 214 THR A O 1
ATOM 1677 N N . GLY A 1 215 ? -4.098 -10.877 -6.643 1.00 79.19 215 GLY A N 1
ATOM 1678 C CA . GLY A 1 215 ? -4.435 -10.824 -8.067 1.00 79.19 215 GLY A CA 1
ATOM 1679 C C . GLY A 1 215 ? -5.458 -9.733 -8.397 1.00 79.19 215 GLY A C 1
ATOM 1680 O O . GLY A 1 215 ? -5.257 -8.959 -9.336 1.00 79.19 215 GLY A O 1
ATOM 1681 N N . ALA A 1 216 ? -6.510 -9.601 -7.583 1.00 79.19 216 ALA A N 1
ATOM 1682 C CA . ALA A 1 216 ? -7.500 -8.535 -7.737 1.00 79.19 216 ALA A CA 1
ATOM 1683 C C . ALA A 1 216 ? -6.874 -7.138 -7.569 1.00 79.19 216 ALA A C 1
ATOM 1685 O O . ALA A 1 216 ? -7.085 -6.261 -8.408 1.00 79.19 216 ALA A O 1
ATOM 1686 N N . ALA A 1 217 ? -6.044 -6.948 -6.535 1.00 85.50 217 ALA A N 1
ATOM 1687 C CA . ALA A 1 217 ? -5.350 -5.683 -6.297 1.00 85.50 217 ALA A CA 1
ATOM 1688 C C . ALA A 1 217 ? -4.394 -5.310 -7.442 1.00 85.50 217 ALA A C 1
ATOM 1690 O O . ALA A 1 217 ? -4.301 -4.144 -7.813 1.00 85.50 217 ALA A O 1
ATOM 1691 N N . LEU A 1 218 ? -3.706 -6.293 -8.028 1.00 84.88 218 LEU A N 1
ATOM 1692 C CA . LEU A 1 218 ? -2.755 -6.076 -9.121 1.00 84.88 218 LEU A CA 1
ATOM 1693 C C . LEU A 1 218 ? -3.433 -5.808 -10.473 1.00 84.88 218 LEU A C 1
ATOM 1695 O O . LEU A 1 218 ? -2.821 -5.193 -11.340 1.00 84.88 218 LEU A O 1
ATOM 1699 N N . THR A 1 219 ? -4.691 -6.221 -10.647 1.00 85.00 219 THR A N 1
ATOM 1700 C CA . THR A 1 219 ? -5.458 -5.961 -11.878 1.00 85.00 219 THR A CA 1
ATOM 1701 C C . THR A 1 219 ? -5.876 -4.493 -11.988 1.00 85.00 219 THR A C 1
ATOM 1703 O O . THR A 1 219 ? -5.929 -3.933 -13.081 1.00 85.00 219 THR A O 1
ATOM 1706 N N . SER A 1 220 ? -6.180 -3.841 -10.863 1.00 87.44 220 SER A N 1
ATOM 1707 C CA . SER A 1 220 ? -6.538 -2.416 -10.840 1.00 87.44 220 SER A CA 1
ATOM 1708 C C . SER A 1 220 ? -6.007 -1.725 -9.577 1.00 87.44 220 SER A C 1
ATOM 1710 O O . SER A 1 220 ? -6.791 -1.389 -8.683 1.00 87.44 220 SER A O 1
ATOM 1712 N N . PRO A 1 221 ? -4.679 -1.493 -9.488 1.00 90.69 221 PRO A N 1
ATOM 1713 C CA . PRO A 1 221 ? -4.034 -0.972 -8.285 1.00 90.69 221 PRO A CA 1
ATOM 1714 C C . PRO A 1 221 ? -4.643 0.321 -7.747 1.00 90.69 221 PRO A C 1
ATOM 1716 O O . PRO A 1 221 ? -4.892 0.427 -6.547 1.00 90.69 221 PRO A O 1
ATOM 1719 N N . ALA A 1 222 ? -4.924 1.302 -8.608 1.00 91.94 222 ALA A N 1
ATOM 1720 C CA . ALA A 1 222 ? -5.418 2.599 -8.152 1.00 91.94 222 ALA A CA 1
ATOM 1721 C C . ALA A 1 222 ? -6.839 2.506 -7.577 1.00 91.94 222 ALA A C 1
ATOM 1723 O O . ALA A 1 222 ? -7.124 3.057 -6.512 1.00 91.94 222 ALA A O 1
ATOM 1724 N N . GLN A 1 223 ? -7.708 1.743 -8.244 1.00 92.12 223 GLN A N 1
ATOM 1725 C CA . GLN A 1 223 ? -9.069 1.490 -7.779 1.00 92.12 223 GLN A CA 1
ATOM 1726 C C . GLN A 1 223 ? -9.060 0.734 -6.444 1.00 92.12 223 GLN A C 1
ATOM 1728 O O . GLN A 1 223 ? -9.770 1.116 -5.516 1.00 92.12 223 GLN A O 1
ATOM 1733 N N . PHE A 1 224 ? -8.190 -0.267 -6.299 1.00 93.31 224 PHE A N 1
ATOM 1734 C CA . PHE A 1 224 ? -8.040 -1.005 -5.048 1.00 93.31 224 PHE A CA 1
ATOM 1735 C C . PHE A 1 224 ? -7.580 -0.104 -3.887 1.00 93.31 224 PHE A C 1
ATOM 1737 O O . PHE A 1 224 ? -8.143 -0.149 -2.792 1.00 93.31 224 PHE A O 1
ATOM 1744 N N . LEU A 1 225 ? -6.588 0.767 -4.116 1.00 94.12 225 LEU A N 1
ATOM 1745 C CA . LEU A 1 225 ? -6.129 1.728 -3.104 1.00 94.12 225 LEU A CA 1
ATOM 1746 C C . LEU A 1 225 ? -7.232 2.716 -2.700 1.00 94.12 225 LEU A C 1
ATOM 1748 O O . LEU A 1 225 ? -7.356 3.058 -1.520 1.00 94.12 225 LEU A O 1
ATOM 1752 N N . LYS A 1 226 ? -8.057 3.148 -3.658 1.00 94.12 226 LYS A N 1
ATOM 1753 C CA . LYS A 1 226 ? -9.218 4.004 -3.397 1.00 94.12 226 LYS A CA 1
ATOM 1754 C C . LYS A 1 226 ? -10.256 3.295 -2.525 1.00 94.12 226 LYS A C 1
ATOM 1756 O O . LYS A 1 226 ? -10.700 3.860 -1.526 1.00 94.12 226 LYS A O 1
ATOM 1761 N N . GLU A 1 227 ? -10.578 2.043 -2.841 1.00 92.62 227 GLU A N 1
ATOM 1762 C CA . GLU A 1 227 ? -11.531 1.225 -2.080 1.00 92.62 227 GLU A CA 1
ATOM 1763 C C . GLU A 1 227 ? -11.095 1.015 -0.627 1.00 92.62 227 GLU A C 1
ATOM 1765 O O . GLU A 1 227 ? -11.934 1.064 0.277 1.00 92.62 227 GLU A O 1
ATOM 1770 N N . ILE A 1 228 ? -9.792 0.852 -0.361 1.00 92.12 228 ILE A N 1
ATOM 1771 C CA . ILE A 1 228 ? -9.267 0.819 1.014 1.00 92.12 228 ILE A CA 1
ATOM 1772 C C . ILE A 1 228 ? -9.660 2.097 1.767 1.00 92.12 228 ILE A C 1
ATOM 1774 O O . ILE A 1 228 ? -10.113 2.032 2.912 1.00 92.12 228 ILE A O 1
ATOM 1778 N N . GLY A 1 229 ? -9.521 3.260 1.126 1.00 87.19 229 GLY A N 1
ATOM 1779 C CA . GLY A 1 229 ? -9.871 4.558 1.702 1.00 87.19 229 GLY A CA 1
ATOM 1780 C C . GLY A 1 229 ? -11.343 4.685 2.111 1.00 87.19 229 GLY A C 1
ATOM 1781 O O . GLY A 1 229 ? -11.639 5.402 3.073 1.00 87.19 229 GLY A O 1
ATOM 1782 N N . GLU A 1 230 ? -12.237 3.975 1.423 1.00 87.56 230 GLU A N 1
ATOM 1783 C CA . GLU A 1 230 ? -13.690 3.997 1.634 1.00 87.56 230 GLU A CA 1
ATOM 1784 C C . GLU A 1 230 ? -14.157 2.923 2.627 1.00 87.56 230 GLU A C 1
ATOM 1786 O O . GLU A 1 230 ? -15.057 3.164 3.427 1.00 87.56 230 GLU A O 1
ATOM 1791 N N . THR A 1 231 ? -13.526 1.748 2.616 1.00 87.31 231 THR A N 1
ATOM 1792 C CA . THR A 1 231 ? -14.033 0.559 3.320 1.00 87.31 231 THR A CA 1
ATOM 1793 C C . THR A 1 231 ? -13.274 0.221 4.606 1.00 87.31 231 THR A C 1
ATOM 1795 O O . THR A 1 231 ? -13.827 -0.428 5.494 1.00 87.31 231 THR A O 1
ATOM 1798 N N . ALA A 1 232 ? -12.029 0.679 4.776 1.00 85.81 232 ALA A N 1
ATOM 1799 C CA . ALA A 1 232 ? -11.211 0.398 5.962 1.00 85.81 232 ALA A CA 1
ATOM 1800 C C . ALA A 1 232 ? -11.437 1.405 7.110 1.00 85.81 232 ALA A C 1
ATOM 1802 O O . ALA A 1 232 ? -10.489 1.882 7.732 1.00 85.81 232 ALA A O 1
ATOM 1803 N N . GLU A 1 233 ? -12.689 1.770 7.402 1.00 83.69 233 GLU A N 1
ATOM 1804 C CA . GLU A 1 233 ? -13.034 2.897 8.291 1.00 83.69 233 GLU A CA 1
ATOM 1805 C C . GLU A 1 233 ? -12.432 2.813 9.702 1.00 83.69 233 GLU A C 1
ATOM 1807 O O . GLU A 1 233 ? -12.140 3.842 10.313 1.00 83.69 233 GLU A O 1
ATOM 1812 N N . SER A 1 234 ? -12.232 1.592 10.202 1.00 85.12 234 SER A N 1
ATOM 1813 C CA . SER A 1 234 ? -11.679 1.324 11.536 1.00 85.12 234 SER A CA 1
ATOM 1814 C C . SER A 1 234 ? -10.144 1.342 11.581 1.00 85.12 234 SER A C 1
ATOM 1816 O O . SER A 1 234 ? -9.580 1.235 12.664 1.00 85.12 234 SER A O 1
ATOM 1818 N N . PHE A 1 235 ? -9.475 1.490 10.430 1.00 89.94 235 PHE A N 1
ATOM 1819 C CA . PHE A 1 235 ? -8.022 1.387 10.267 1.00 89.94 235 PHE A CA 1
ATOM 1820 C C . PHE A 1 235 ? -7.468 2.639 9.569 1.00 89.94 235 PHE A C 1
ATOM 1822 O O . PHE A 1 235 ? -7.163 2.646 8.375 1.00 89.94 235 PHE A O 1
ATOM 1829 N N . SER A 1 236 ? -7.352 3.736 10.315 1.00 89.94 236 SER A N 1
ATOM 1830 C CA . SER A 1 236 ? -6.836 5.019 9.827 1.00 89.94 236 SER A CA 1
ATOM 1831 C C . SER A 1 236 ? -5.421 4.929 9.254 1.00 89.94 236 SER A C 1
ATOM 1833 O O . SER A 1 236 ? -5.165 5.547 8.223 1.00 89.94 236 SER A O 1
ATOM 1835 N N . GLN A 1 237 ? -4.528 4.122 9.835 1.00 91.75 237 GLN A N 1
ATOM 1836 C CA . GLN A 1 237 ? -3.168 3.962 9.314 1.00 91.75 237 GLN A CA 1
ATOM 1837 C C . GLN A 1 237 ? -3.151 3.245 7.955 1.00 91.75 237 GLN A C 1
ATOM 1839 O O . GLN A 1 237 ? -2.384 3.623 7.063 1.00 91.75 237 GLN A O 1
ATOM 1844 N N . LEU A 1 238 ? -4.017 2.242 7.776 1.00 92.56 238 LEU A N 1
ATOM 1845 C CA . LEU A 1 238 ? -4.200 1.540 6.504 1.00 92.56 238 LEU A CA 1
ATOM 1846 C C . LEU A 1 238 ? -4.750 2.492 5.431 1.00 92.56 238 LEU A C 1
ATOM 1848 O O . LEU A 1 238 ? -4.179 2.587 4.346 1.00 92.56 238 LEU A O 1
ATOM 1852 N N . ARG A 1 239 ? -5.793 3.265 5.766 1.00 94.00 239 ARG A N 1
ATOM 1853 C CA . ARG A 1 239 ? -6.375 4.286 4.876 1.00 94.00 239 ARG A CA 1
ATOM 1854 C C . ARG A 1 239 ? -5.367 5.357 4.483 1.00 94.00 239 ARG A C 1
ATOM 1856 O O . ARG A 1 239 ? -5.266 5.690 3.308 1.00 94.00 239 ARG A O 1
ATOM 1863 N N . LEU A 1 240 ? -4.620 5.883 5.454 1.00 94.19 240 LEU A N 1
ATOM 1864 C CA . LEU A 1 240 ? -3.607 6.907 5.217 1.00 94.19 240 LEU A CA 1
ATOM 1865 C C . LEU A 1 240 ? -2.526 6.386 4.268 1.00 94.19 240 LEU A C 1
ATOM 1867 O O . LEU A 1 240 ? -2.198 7.055 3.297 1.00 94.19 240 LEU A O 1
ATOM 1871 N N . SER A 1 241 ? -2.028 5.172 4.508 1.00 94.94 241 SER A N 1
ATOM 1872 C CA . SER A 1 241 ? -0.984 4.567 3.674 1.00 94.94 241 SER A CA 1
ATOM 1873 C C . SER A 1 241 ? -1.465 4.331 2.237 1.00 94.94 241 SER A C 1
ATOM 1875 O O . SER A 1 241 ? -0.740 4.652 1.297 1.00 94.94 241 SER A O 1
ATOM 1877 N N . ALA A 1 242 ? -2.696 3.837 2.059 1.00 95.56 242 ALA A N 1
ATOM 1878 C CA . ALA A 1 242 ? -3.290 3.652 0.736 1.00 95.56 242 ALA A CA 1
ATOM 1879 C C . ALA A 1 242 ? -3.521 4.987 0.009 1.00 95.56 242 ALA A C 1
ATOM 1881 O O . ALA A 1 242 ? -3.165 5.118 -1.160 1.00 95.56 242 ALA A O 1
ATOM 1882 N N . HIS A 1 243 ? -4.042 5.999 0.710 1.00 96.06 243 HIS A N 1
ATOM 1883 C CA . HIS A 1 243 ? -4.280 7.327 0.146 1.00 96.06 243 HIS A CA 1
ATOM 1884 C C . HIS A 1 243 ? -2.980 8.033 -0.259 1.00 96.06 243 HIS A C 1
ATOM 1886 O O . HIS A 1 243 ? -2.899 8.582 -1.353 1.00 96.06 243 HIS A O 1
ATOM 1892 N N . THR A 1 244 ? -1.946 7.993 0.589 1.00 95.88 244 THR A N 1
ATOM 1893 C CA . THR A 1 244 ? -0.636 8.582 0.275 1.00 95.88 244 THR A CA 1
ATOM 1894 C C . THR A 1 244 ? 0.007 7.910 -0.935 1.00 95.88 244 THR A C 1
ATOM 1896 O O . THR A 1 244 ? 0.562 8.604 -1.784 1.00 95.88 244 THR A O 1
ATOM 1899 N N . LEU A 1 245 ? -0.079 6.579 -1.038 1.00 95.31 245 LEU A N 1
ATOM 1900 C CA . LEU A 1 245 ? 0.444 5.858 -2.196 1.00 95.31 245 LEU A CA 1
ATOM 1901 C C . LEU A 1 245 ? -0.335 6.197 -3.473 1.00 95.31 245 LEU A C 1
ATOM 1903 O O . LEU A 1 245 ? 0.286 6.506 -4.485 1.00 95.31 245 LEU A O 1
ATOM 1907 N N . LEU A 1 246 ? -1.671 6.205 -3.415 1.00 96.00 246 LEU A N 1
ATOM 1908 C CA . LEU A 1 246 ? -2.521 6.561 -4.552 1.00 96.00 246 LEU A CA 1
ATOM 1909 C C . LEU A 1 246 ? -2.228 7.977 -5.058 1.00 96.00 246 LEU A C 1
ATOM 1911 O O . LEU A 1 246 ? -1.982 8.158 -6.246 1.00 96.00 246 LEU A O 1
ATOM 1915 N N . ALA A 1 247 ? -2.177 8.960 -4.158 1.00 95.06 247 ALA A N 1
ATOM 1916 C CA . ALA A 1 247 ? -1.904 10.348 -4.522 1.00 95.06 247 ALA A CA 1
ATOM 1917 C C . ALA A 1 247 ? -0.530 10.516 -5.195 1.00 95.06 247 ALA A C 1
ATOM 1919 O O . ALA A 1 247 ? -0.394 11.288 -6.143 1.00 95.06 247 ALA A O 1
ATOM 1920 N N . ALA A 1 248 ? 0.487 9.777 -4.736 1.00 93.12 248 ALA A N 1
ATOM 1921 C CA . ALA A 1 248 ? 1.803 9.786 -5.369 1.00 93.12 248 ALA A CA 1
ATOM 1922 C C . ALA A 1 248 ? 1.754 9.197 -6.790 1.00 93.12 248 ALA A C 1
ATOM 1924 O O . ALA A 1 248 ? 2.355 9.760 -7.704 1.00 93.12 248 ALA A O 1
ATOM 1925 N N . ILE A 1 249 ? 1.026 8.091 -6.989 1.00 92.38 249 ILE A N 1
ATOM 1926 C CA . ILE A 1 249 ? 0.850 7.461 -8.308 1.00 92.38 249 ILE A CA 1
ATOM 1927 C C . ILE A 1 249 ? 0.133 8.423 -9.261 1.00 92.38 249 ILE A C 1
ATOM 1929 O O . ILE A 1 249 ? 0.625 8.670 -10.361 1.00 92.38 249 ILE A O 1
ATOM 1933 N N . GLU A 1 250 ? -0.987 9.009 -8.834 1.00 93.12 250 GLU A N 1
ATOM 1934 C CA . GLU A 1 250 ? -1.766 9.967 -9.630 1.00 93.12 250 GLU A CA 1
ATOM 1935 C C . GLU A 1 250 ? -0.926 11.185 -10.044 1.00 93.12 250 GLU A C 1
ATOM 1937 O O . GLU A 1 250 ? -1.011 11.646 -11.183 1.00 93.12 250 GLU A O 1
ATOM 1942 N N . ALA A 1 251 ? -0.063 11.681 -9.152 1.00 90.56 251 ALA A N 1
ATOM 1943 C CA . ALA A 1 251 ? 0.824 12.806 -9.440 1.00 90.56 251 ALA A CA 1
ATOM 1944 C C . ALA A 1 251 ? 1.972 12.456 -10.409 1.00 90.56 251 ALA A C 1
ATOM 1946 O O . ALA A 1 251 ? 2.471 13.338 -11.119 1.00 90.56 251 ALA A O 1
ATOM 1947 N N . ALA A 1 252 ? 2.413 11.195 -10.437 1.00 88.69 252 ALA A N 1
ATOM 1948 C CA . ALA A 1 252 ? 3.555 10.748 -11.232 1.00 88.69 252 ALA A CA 1
ATOM 1949 C C . ALA A 1 252 ? 3.170 10.170 -12.606 1.00 88.69 252 ALA A C 1
ATOM 1951 O O . ALA A 1 252 ? 3.974 10.275 -13.537 1.00 88.69 252 ALA A O 1
ATOM 1952 N N . ALA A 1 253 ? 1.962 9.609 -12.751 1.00 87.75 253 ALA A N 1
ATOM 1953 C CA . ALA A 1 253 ? 1.531 8.837 -13.922 1.00 87.75 253 ALA A CA 1
ATOM 1954 C C . ALA A 1 253 ? 1.738 9.580 -15.253 1.00 87.75 253 ALA A C 1
ATOM 1956 O O . ALA A 1 253 ? 2.460 9.100 -16.125 1.00 87.75 253 ALA A O 1
ATOM 1957 N N . ALA A 1 254 ? 1.204 10.799 -15.386 1.00 86.81 254 ALA A N 1
ATOM 1958 C CA . ALA A 1 254 ? 1.304 11.569 -16.630 1.00 86.81 254 ALA A CA 1
ATOM 1959 C C . ALA A 1 254 ? 2.758 11.881 -17.034 1.00 86.81 254 ALA A C 1
ATOM 1961 O O . ALA A 1 254 ? 3.117 11.804 -18.207 1.00 86.81 254 ALA A O 1
ATOM 1962 N N . ASN A 1 255 ? 3.619 12.208 -16.063 1.00 85.50 255 ASN A N 1
ATOM 1963 C CA . ASN A 1 255 ? 5.026 12.490 -16.350 1.00 85.50 255 ASN A CA 1
ATOM 1964 C C . ASN A 1 255 ? 5.781 11.225 -16.765 1.00 85.50 255 ASN A C 1
ATOM 1966 O O . ASN A 1 255 ? 6.631 11.275 -17.651 1.00 85.50 255 ASN A O 1
ATOM 1970 N N . GLN A 1 256 ? 5.471 10.094 -16.139 1.00 84.75 256 GLN A N 1
ATOM 1971 C CA . GLN A 1 256 ? 6.056 8.830 -16.540 1.00 84.75 256 GLN A CA 1
ATOM 1972 C C . GLN A 1 256 ? 5.612 8.424 -17.946 1.00 84.75 256 GLN A C 1
ATOM 1974 O O . GLN A 1 256 ? 6.455 7.991 -18.727 1.00 84.75 256 GLN A O 1
ATOM 1979 N N . ALA A 1 257 ? 4.329 8.584 -18.275 1.00 85.75 257 ALA A N 1
ATOM 1980 C CA . ALA A 1 257 ? 3.805 8.311 -19.607 1.00 85.75 257 ALA A CA 1
ATOM 1981 C C . ALA A 1 257 ? 4.545 9.123 -20.680 1.00 85.75 257 ALA A C 1
ATOM 1983 O O . ALA A 1 257 ? 4.966 8.571 -21.693 1.00 85.75 257 ALA A O 1
ATOM 1984 N N . GLU A 1 258 ? 4.785 10.413 -20.427 1.00 87.19 258 GLU A N 1
ATOM 1985 C CA . GLU A 1 258 ? 5.546 11.288 -21.326 1.00 87.19 258 GLU A CA 1
ATOM 1986 C C . GLU A 1 258 ? 7.003 10.825 -21.498 1.00 87.19 258 GLU A C 1
ATOM 1988 O O . GLU A 1 258 ? 7.504 10.722 -22.622 1.00 87.19 258 GLU A O 1
ATOM 1993 N N . LEU A 1 259 ? 7.688 10.506 -20.393 1.00 85.00 259 LEU A N 1
ATOM 1994 C CA . LEU A 1 259 ? 9.055 9.985 -20.440 1.00 85.00 259 LEU A CA 1
ATOM 1995 C C . LEU A 1 259 ? 9.119 8.665 -21.208 1.00 85.00 259 LEU A C 1
ATOM 1997 O O . LEU A 1 259 ? 10.054 8.446 -21.980 1.00 85.00 259 LEU A O 1
ATOM 2001 N N . LEU A 1 260 ? 8.139 7.786 -20.992 1.00 86.88 260 LEU A N 1
ATOM 2002 C CA . LEU A 1 260 ? 8.075 6.476 -21.621 1.00 86.88 260 LEU A CA 1
ATOM 2003 C C . LEU A 1 260 ? 7.825 6.607 -23.125 1.00 86.88 260 LEU A C 1
ATOM 2005 O O . LEU A 1 260 ? 8.581 6.035 -23.904 1.00 86.88 260 LEU A O 1
ATOM 2009 N N . ALA A 1 261 ? 6.875 7.447 -23.538 1.00 89.12 261 ALA A N 1
ATOM 2010 C CA . ALA A 1 261 ? 6.632 7.749 -24.946 1.00 89.12 261 ALA A CA 1
ATOM 2011 C C . ALA A 1 261 ? 7.880 8.330 -25.639 1.00 89.12 261 ALA A C 1
ATOM 2013 O O . ALA A 1 261 ? 8.198 7.969 -26.773 1.00 89.12 261 ALA A O 1
ATOM 2014 N N . SER A 1 262 ? 8.634 9.196 -24.952 1.00 88.31 262 SER A N 1
ATOM 2015 C CA . SER A 1 262 ? 9.905 9.726 -25.465 1.00 88.31 262 SER A CA 1
ATOM 2016 C C . SER A 1 262 ? 10.969 8.634 -25.631 1.00 88.31 262 SER A C 1
ATOM 2018 O O . SER A 1 262 ? 11.644 8.577 -26.662 1.00 88.31 262 SER A O 1
ATOM 2020 N N . ALA A 1 263 ? 11.109 7.741 -24.648 1.00 88.12 263 ALA A N 1
ATOM 2021 C CA . ALA A 1 263 ? 12.041 6.619 -24.716 1.00 88.12 263 ALA A CA 1
ATOM 2022 C C . ALA A 1 263 ? 11.672 5.638 -25.839 1.00 88.12 263 ALA A C 1
ATOM 2024 O O . ALA A 1 263 ? 12.541 5.233 -26.609 1.00 88.12 263 ALA A O 1
ATOM 2025 N N . GLU A 1 264 ? 10.387 5.313 -25.979 1.00 90.38 264 GLU A N 1
ATOM 2026 C CA . GLU A 1 264 ? 9.861 4.479 -27.061 1.00 90.38 264 GLU A CA 1
ATOM 2027 C C . GLU A 1 264 ? 10.130 5.089 -28.425 1.00 90.38 264 GLU A C 1
ATOM 2029 O O . GLU A 1 264 ? 10.674 4.411 -29.286 1.00 90.38 264 GLU A O 1
ATOM 2034 N N . SER A 1 265 ? 9.834 6.377 -28.604 1.00 89.19 265 SER A N 1
ATOM 2035 C CA . SER A 1 265 ? 10.098 7.081 -29.858 1.00 89.19 265 SER A CA 1
ATOM 2036 C C . SER A 1 265 ? 11.579 7.008 -30.246 1.00 89.19 265 SER A C 1
ATOM 2038 O O . SER A 1 265 ? 11.911 6.784 -31.410 1.00 89.19 265 SER A O 1
ATOM 2040 N N . GLN A 1 266 ? 12.488 7.128 -29.272 1.00 84.31 266 GLN A N 1
ATOM 2041 C CA . GLN A 1 266 ? 13.927 6.985 -29.506 1.00 84.31 266 GLN A CA 1
ATOM 2042 C C . GLN A 1 266 ? 14.330 5.554 -29.877 1.00 84.31 266 GLN A C 1
ATOM 2044 O O . GLN A 1 266 ? 15.171 5.374 -30.759 1.00 84.31 266 GLN A O 1
ATOM 2049 N N . ILE A 1 267 ? 13.748 4.547 -29.219 1.00 87.44 267 ILE A N 1
ATOM 2050 C CA . ILE A 1 267 ? 13.999 3.135 -29.525 1.00 87.44 267 ILE A CA 1
ATOM 2051 C C . ILE A 1 267 ? 13.461 2.806 -30.917 1.00 87.44 267 ILE A C 1
ATOM 2053 O O . ILE A 1 267 ? 14.197 2.281 -31.744 1.00 87.44 267 ILE A O 1
ATOM 2057 N N . GLU A 1 268 ? 12.216 3.167 -31.221 1.00 87.56 268 GLU A N 1
ATOM 2058 C CA . GLU A 1 268 ? 11.593 2.931 -32.523 1.00 87.56 268 GLU A CA 1
ATOM 2059 C C . GLU A 1 268 ? 12.341 3.648 -33.649 1.00 87.56 268 GLU A C 1
ATOM 2061 O O . GLU A 1 268 ? 12.539 3.057 -34.705 1.00 87.56 268 GLU A O 1
ATOM 2066 N N . ALA A 1 269 ? 12.836 4.869 -33.422 1.00 82.62 269 ALA A N 1
ATOM 2067 C CA . ALA A 1 269 ? 13.680 5.571 -34.387 1.00 82.62 269 ALA A CA 1
ATOM 2068 C C . ALA A 1 269 ? 15.051 4.900 -34.592 1.00 82.62 269 ALA A C 1
ATOM 2070 O O . ALA A 1 269 ? 15.605 4.976 -35.685 1.00 82.62 269 ALA A O 1
ATOM 2071 N N . PHE A 1 270 ? 15.611 4.256 -33.562 1.00 80.81 270 PHE A N 1
ATOM 2072 C CA . PHE A 1 270 ? 16.858 3.495 -33.678 1.00 80.81 270 PHE A CA 1
ATOM 2073 C C . PHE A 1 270 ? 16.650 2.163 -34.414 1.00 80.81 270 PHE A C 1
ATOM 2075 O O . PHE A 1 270 ? 17.453 1.791 -35.265 1.00 80.81 270 PHE A O 1
ATOM 2082 N N . LEU A 1 271 ? 15.581 1.440 -34.074 1.00 82.25 271 LEU A N 1
ATOM 2083 C CA . LEU A 1 271 ? 15.244 0.136 -34.649 1.00 82.25 271 LEU A CA 1
ATOM 2084 C C . LEU A 1 271 ? 14.755 0.253 -36.080 1.00 82.25 271 LEU A C 1
ATOM 2086 O O . LEU A 1 271 ? 15.129 -0.539 -36.942 1.00 82.25 271 LEU A O 1
ATOM 2090 N N . ALA A 1 272 ? 13.871 1.225 -36.284 1.00 79.94 272 ALA A N 1
ATOM 2091 C CA . ALA A 1 272 ? 13.344 1.643 -37.560 1.00 79.94 272 ALA A CA 1
ATOM 2092 C C . ALA A 1 272 ? 12.883 0.443 -38.416 1.00 79.94 272 ALA A C 1
ATOM 2094 O O . ALA A 1 272 ? 13.266 0.219 -39.562 1.00 79.94 272 ALA A O 1
ATOM 2095 N N . GLY A 1 273 ? 12.048 -0.375 -37.766 1.00 77.31 273 GLY A N 1
ATOM 2096 C CA . GLY A 1 273 ? 11.427 -1.580 -38.312 1.00 77.31 273 GLY A CA 1
ATOM 2097 C C . GLY A 1 273 ? 12.194 -2.883 -38.069 1.00 77.31 273 GLY A C 1
ATOM 2098 O O . GLY A 1 273 ? 11.617 -3.951 -38.266 1.00 77.31 273 GLY A O 1
ATOM 2099 N N . ALA A 1 274 ? 13.454 -2.838 -37.624 1.00 78.00 274 ALA A N 1
ATOM 2100 C CA . ALA A 1 274 ? 14.236 -4.040 -37.344 1.00 78.00 274 ALA A CA 1
ATOM 2101 C C . ALA A 1 274 ? 13.958 -4.622 -35.940 1.00 78.00 274 ALA A C 1
ATOM 2103 O O . ALA A 1 274 ? 13.717 -3.868 -34.993 1.00 78.00 274 ALA A O 1
ATOM 2104 N N . PRO A 1 275 ? 14.060 -5.955 -35.757 1.00 86.19 275 PRO A N 1
ATOM 2105 C CA . PRO A 1 275 ? 14.078 -6.564 -34.428 1.00 86.19 275 PRO A CA 1
ATOM 2106 C C . PRO A 1 275 ? 15.252 -6.047 -33.583 1.00 86.19 275 PRO A C 1
ATOM 2108 O O . PRO A 1 275 ? 16.369 -5.907 -34.091 1.00 86.19 275 PRO A O 1
ATOM 2111 N N . LEU A 1 276 ? 15.021 -5.818 -32.285 1.00 85.00 276 LEU A N 1
ATOM 2112 C CA . LEU A 1 276 ? 16.006 -5.215 -31.377 1.00 85.00 276 LEU A CA 1
ATOM 2113 C C . LEU A 1 276 ? 17.330 -5.981 -31.319 1.00 85.00 276 LEU A C 1
ATOM 2115 O O . LEU A 1 276 ? 18.393 -5.386 -31.490 1.00 85.00 276 LEU A O 1
ATOM 2119 N N . GLU A 1 277 ? 17.279 -7.300 -31.146 1.00 87.88 277 GLU A N 1
ATOM 2120 C CA . GLU A 1 277 ? 18.488 -8.130 -31.122 1.00 87.88 277 GLU A CA 1
ATOM 2121 C C . GLU A 1 277 ? 19.275 -8.056 -32.432 1.00 87.88 277 GLU A C 1
ATOM 2123 O O . GLU A 1 277 ? 20.503 -7.955 -32.421 1.00 87.88 277 GLU A O 1
ATOM 2128 N N . ALA A 1 278 ? 18.579 -8.067 -33.572 1.00 84.88 278 ALA A N 1
ATOM 2129 C CA . ALA A 1 278 ? 19.211 -7.985 -34.882 1.00 84.88 278 ALA A CA 1
ATOM 2130 C C . ALA A 1 278 ? 19.919 -6.634 -35.073 1.00 84.88 278 ALA A C 1
ATOM 2132 O O . ALA A 1 278 ? 21.068 -6.602 -35.518 1.00 84.88 278 ALA A O 1
ATOM 2133 N N . ALA A 1 279 ? 19.272 -5.531 -34.680 1.00 82.25 279 ALA A N 1
ATOM 2134 C CA . ALA A 1 279 ? 19.851 -4.191 -34.743 1.00 82.25 279 ALA A CA 1
ATOM 2135 C C . ALA A 1 279 ? 21.099 -4.058 -33.850 1.00 82.25 279 ALA A C 1
ATOM 2137 O O . ALA A 1 279 ? 22.129 -3.540 -34.288 1.00 82.25 279 ALA A O 1
ATOM 2138 N N . LEU A 1 280 ? 21.045 -4.579 -32.619 1.00 86.44 280 LEU A N 1
ATOM 2139 C CA . LEU A 1 280 ? 22.168 -4.554 -31.675 1.00 86.44 280 LEU A CA 1
ATOM 2140 C C . LEU A 1 280 ? 23.35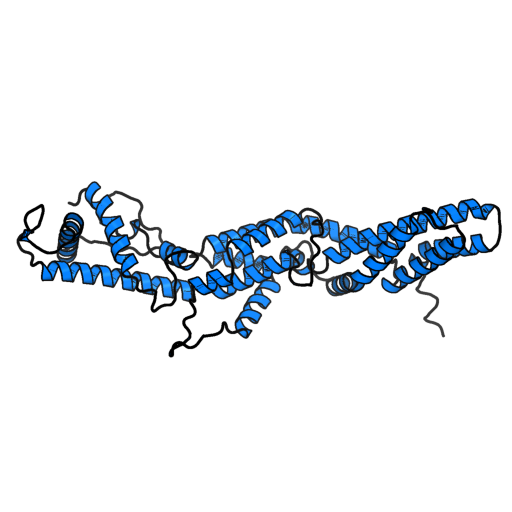9 -5.396 -32.154 1.00 86.44 280 LEU A C 1
ATOM 2142 O O . LEU A 1 280 ? 24.504 -4.940 -32.091 1.00 86.44 280 LEU A O 1
ATOM 2146 N N . ASN A 1 281 ? 23.103 -6.601 -32.668 1.00 85.94 281 ASN A N 1
ATOM 2147 C CA . ASN A 1 281 ? 24.149 -7.471 -33.204 1.00 85.94 281 ASN A CA 1
ATOM 2148 C C . ASN A 1 281 ? 24.818 -6.856 -34.440 1.00 85.94 281 ASN A C 1
ATOM 2150 O O . ASN A 1 281 ? 26.045 -6.873 -34.547 1.00 85.94 281 ASN A O 1
ATOM 2154 N N . ALA A 1 282 ? 24.035 -6.239 -35.329 1.00 80.75 282 ALA A N 1
ATOM 2155 C CA . ALA A 1 282 ? 24.570 -5.544 -36.494 1.00 80.75 282 ALA A CA 1
ATOM 2156 C C . ALA A 1 282 ? 25.423 -4.322 -36.100 1.00 80.75 282 ALA A C 1
ATOM 2158 O O . ALA A 1 282 ? 26.503 -4.111 -36.657 1.00 80.75 282 ALA A O 1
ATOM 2159 N N . ALA A 1 283 ? 24.989 -3.547 -35.098 1.00 81.69 283 ALA A N 1
ATOM 2160 C CA . ALA A 1 283 ? 25.769 -2.431 -34.566 1.00 81.69 283 ALA A CA 1
ATOM 2161 C C . ALA A 1 283 ? 27.114 -2.899 -33.982 1.00 81.69 283 ALA A C 1
ATOM 2163 O O . ALA A 1 283 ? 28.150 -2.282 -34.247 1.00 81.69 283 ALA A O 1
ATOM 2164 N N . ARG A 1 284 ? 27.117 -4.009 -33.230 1.00 86.81 284 ARG A N 1
ATOM 2165 C CA . ARG A 1 284 ? 28.344 -4.614 -32.690 1.00 86.81 284 ARG A CA 1
ATOM 2166 C C . ARG A 1 284 ? 29.295 -5.054 -33.797 1.00 86.81 284 ARG A C 1
ATOM 2168 O O . ARG A 1 284 ? 30.464 -4.687 -33.765 1.00 86.81 284 ARG A O 1
ATOM 2175 N N . GLU A 1 285 ? 28.794 -5.761 -34.806 1.00 83.25 285 GLU A N 1
ATOM 2176 C CA . GLU A 1 285 ? 29.618 -6.230 -35.924 1.00 83.25 285 GLU A CA 1
ATOM 2177 C C . GLU A 1 285 ? 30.315 -5.067 -36.654 1.00 83.25 285 GLU A C 1
ATOM 2179 O O . GLU A 1 285 ? 31.500 -5.138 -36.993 1.00 83.25 285 GLU A O 1
ATOM 2184 N N . VAL A 1 286 ? 29.598 -3.963 -36.874 1.00 78.25 286 VAL A N 1
ATOM 2185 C CA . VAL A 1 286 ? 30.167 -2.780 -37.529 1.00 78.25 286 VAL A CA 1
ATOM 2186 C C . VAL A 1 286 ? 31.171 -2.053 -36.647 1.00 78.25 286 VAL A C 1
ATOM 2188 O O . VAL A 1 28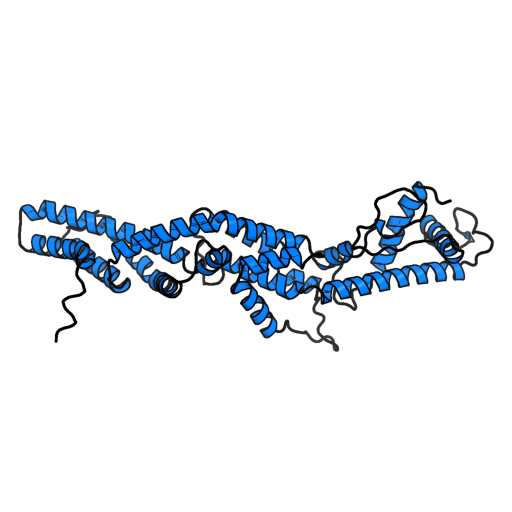6 ? 32.223 -1.644 -37.144 1.00 78.25 286 VAL A O 1
ATOM 2191 N N . ALA A 1 287 ? 30.912 -1.950 -35.345 1.00 80.75 287 ALA A N 1
ATOM 2192 C CA . ALA A 1 287 ? 31.880 -1.409 -34.401 1.00 80.75 287 ALA A CA 1
ATOM 2193 C C . ALA A 1 287 ? 33.173 -2.241 -34.351 1.00 80.75 287 ALA A C 1
ATOM 2195 O O . ALA A 1 287 ? 34.262 -1.665 -34.326 1.00 80.75 287 ALA A O 1
ATOM 2196 N N . ASP A 1 288 ? 33.077 -3.571 -34.401 1.00 83.19 288 ASP A N 1
ATOM 2197 C CA . ASP A 1 288 ? 34.230 -4.480 -34.392 1.00 83.19 288 ASP A CA 1
ATOM 2198 C C . ASP A 1 288 ? 35.093 -4.307 -35.641 1.00 83.19 288 ASP A C 1
ATOM 2200 O O . ASP A 1 288 ? 36.314 -4.138 -35.553 1.00 83.19 288 ASP A O 1
ATOM 2204 N N . ARG A 1 289 ? 34.458 -4.262 -36.817 1.00 78.75 289 ARG A N 1
ATOM 2205 C CA . ARG A 1 289 ? 35.140 -3.987 -38.091 1.00 78.75 289 ARG A CA 1
ATOM 2206 C C . ARG A 1 289 ? 35.816 -2.613 -38.080 1.00 78.75 289 ARG A C 1
ATOM 2208 O O . ARG A 1 289 ? 36.975 -2.490 -38.488 1.00 78.75 289 ARG A O 1
ATOM 2215 N N . ALA A 1 290 ? 35.126 -1.587 -37.577 1.00 77.06 290 ALA A N 1
ATOM 2216 C CA . ALA A 1 290 ? 35.667 -0.235 -37.471 1.00 77.06 290 ALA A CA 1
ATOM 2217 C C . ALA A 1 290 ? 36.835 -0.154 -36.478 1.00 77.06 290 ALA A C 1
ATOM 2219 O O . ALA A 1 290 ? 37.812 0.549 -36.738 1.00 77.06 290 ALA A O 1
ATOM 2220 N N . LYS A 1 291 ? 36.775 -0.891 -35.365 1.00 84.75 291 LYS A N 1
ATOM 2221 C CA . LYS A 1 291 ? 37.860 -0.974 -34.381 1.00 84.75 291 LYS A CA 1
ATOM 2222 C C . LYS A 1 291 ? 39.095 -1.631 -34.985 1.00 84.75 291 LYS A C 1
ATOM 2224 O O . LYS A 1 291 ? 40.179 -1.060 -34.895 1.00 84.75 291 LYS A O 1
ATOM 2229 N N . ASN A 1 292 ? 38.923 -2.777 -35.646 1.00 83.19 292 ASN A N 1
ATOM 2230 C CA . ASN A 1 292 ? 40.015 -3.507 -36.298 1.00 83.19 292 ASN A CA 1
ATOM 2231 C C . ASN A 1 292 ? 40.678 -2.688 -37.418 1.00 83.19 292 ASN A C 1
ATOM 2233 O O . ASN A 1 292 ? 41.865 -2.848 -37.678 1.00 83.19 292 ASN A O 1
ATOM 2237 N N . SER A 1 293 ? 39.928 -1.766 -38.027 1.00 77.75 293 SER A N 1
ATOM 2238 C CA . SER A 1 293 ? 40.416 -0.840 -39.058 1.00 77.75 293 SER A CA 1
ATOM 2239 C C . SER A 1 293 ? 40.904 0.505 -38.498 1.00 77.75 293 SER A C 1
ATOM 2241 O O . SER A 1 293 ? 41.235 1.400 -39.267 1.00 77.75 293 SER A O 1
ATOM 2243 N N . THR A 1 294 ? 40.943 0.691 -37.171 1.00 83.81 294 THR A N 1
ATOM 2244 C CA . THR A 1 294 ? 41.315 1.945 -36.467 1.00 83.81 294 THR A CA 1
ATOM 2245 C C . THR A 1 294 ? 40.404 3.165 -36.725 1.00 83.81 294 THR A C 1
ATOM 2247 O O . THR A 1 294 ? 40.717 4.302 -36.353 1.00 83.81 294 THR A O 1
ATOM 2250 N N . LEU A 1 295 ? 39.223 2.932 -37.301 1.00 82.56 295 LEU A N 1
ATOM 2251 C CA . LEU A 1 295 ? 38.237 3.951 -37.677 1.00 82.56 295 LEU A CA 1
ATOM 2252 C C . LEU A 1 295 ? 37.183 4.226 -36.595 1.00 82.56 295 LEU A C 1
ATOM 2254 O O . LEU A 1 295 ? 36.516 5.254 -36.659 1.00 82.56 295 LEU A O 1
ATOM 2258 N N . PHE A 1 296 ? 37.039 3.346 -35.599 1.00 84.25 296 PHE A N 1
ATOM 2259 C CA . PHE A 1 296 ? 36.044 3.493 -34.530 1.00 84.25 296 PHE A CA 1
ATOM 2260 C C . PHE A 1 296 ? 36.208 4.810 -33.757 1.00 84.25 296 PHE A C 1
ATOM 2262 O O . PHE A 1 296 ? 37.328 5.172 -33.379 1.00 84.25 296 PHE A O 1
ATOM 2269 N N . ARG A 1 297 ? 35.107 5.522 -33.491 1.00 83.75 297 ARG A N 1
ATOM 2270 C CA . ARG A 1 297 ? 35.112 6.765 -32.708 1.00 83.75 297 ARG A CA 1
ATOM 2271 C C . ARG A 1 297 ? 34.061 6.768 -31.583 1.00 83.75 297 ARG A C 1
ATOM 2273 O O . ARG A 1 297 ? 32.960 6.267 -31.793 1.00 83.75 297 ARG A O 1
ATOM 2280 N N . PRO A 1 298 ? 34.390 7.353 -30.410 1.00 87.81 298 PRO A N 1
ATOM 2281 C CA . PRO A 1 298 ? 35.707 7.891 -30.043 1.00 87.81 298 PRO A CA 1
ATOM 2282 C C . PRO A 1 298 ? 36.731 6.759 -29.840 1.00 87.81 298 PRO A C 1
ATOM 2284 O O . PRO A 1 298 ? 36.357 5.627 -29.540 1.00 87.81 298 PRO A O 1
ATOM 2287 N N . ALA A 1 299 ? 38.018 7.032 -30.077 1.00 84.12 299 ALA A N 1
ATOM 2288 C CA . ALA A 1 299 ? 39.051 5.990 -30.186 1.00 84.12 299 ALA A CA 1
ATOM 2289 C C . ALA A 1 299 ? 39.212 5.146 -28.902 1.00 84.12 299 ALA A C 1
ATOM 2291 O O . ALA A 1 299 ? 39.503 3.955 -28.964 1.00 84.12 299 ALA A O 1
ATOM 2292 N N . ASP A 1 300 ? 38.961 5.749 -27.743 1.00 87.50 300 ASP A N 1
ATOM 2293 C CA . ASP A 1 300 ? 38.941 5.144 -26.408 1.00 87.50 300 ASP A CA 1
ATOM 2294 C C . ASP A 1 300 ? 37.531 4.697 -25.957 1.00 87.50 300 ASP A C 1
ATOM 2296 O O . ASP A 1 300 ? 37.364 4.044 -24.925 1.00 87.50 300 ASP A O 1
ATOM 2300 N N . GLY A 1 301 ? 36.495 4.999 -26.745 1.00 88.94 301 GLY A N 1
ATOM 2301 C CA . GLY A 1 301 ? 35.089 4.784 -26.400 1.00 88.94 301 GLY A CA 1
ATOM 2302 C C . GLY A 1 301 ? 34.567 3.365 -26.585 1.00 88.94 301 GLY A C 1
ATOM 2303 O O . GLY A 1 301 ? 33.462 3.065 -26.129 1.00 88.94 301 GLY A O 1
ATOM 2304 N N . TYR A 1 302 ? 35.325 2.474 -27.227 1.00 90.00 302 TYR A N 1
ATOM 2305 C CA . TYR A 1 302 ? 34.823 1.152 -27.614 1.00 90.00 302 TYR A CA 1
ATOM 2306 C C . TYR A 1 302 ? 34.364 0.312 -26.409 1.00 90.00 302 TYR A C 1
ATOM 2308 O O . TYR A 1 302 ? 33.318 -0.326 -26.454 1.00 90.00 302 TYR A O 1
ATOM 2316 N N . GLY A 1 303 ? 35.079 0.370 -25.278 1.00 91.62 303 GLY A N 1
ATOM 2317 C CA . GLY A 1 303 ? 34.656 -0.340 -24.064 1.00 91.62 303 GLY A CA 1
ATOM 2318 C C . GLY A 1 303 ? 33.340 0.188 -23.475 1.00 91.62 303 GLY A C 1
ATOM 2319 O O . GLY A 1 303 ? 32.593 -0.559 -22.846 1.00 91.62 303 GLY A O 1
ATOM 2320 N N . ARG A 1 304 ? 33.020 1.475 -23.670 1.00 91.50 304 ARG A N 1
ATOM 2321 C CA . ARG A 1 304 ? 31.721 2.044 -23.279 1.00 91.50 304 ARG A CA 1
ATOM 2322 C C . ARG A 1 304 ? 30.613 1.576 -24.222 1.00 91.50 304 ARG A C 1
ATOM 2324 O O . ARG A 1 304 ? 29.543 1.234 -23.726 1.00 91.50 304 ARG A O 1
ATOM 2331 N N . PHE A 1 305 ? 30.890 1.541 -25.523 1.00 92.31 305 PHE A N 1
ATOM 2332 C CA . PHE A 1 305 ? 29.979 1.037 -26.549 1.00 92.31 305 PHE A CA 1
ATOM 2333 C C . PHE A 1 305 ? 29.611 -0.432 -26.311 1.00 92.31 305 PHE A C 1
ATOM 2335 O O . PHE A 1 305 ? 28.435 -0.747 -26.169 1.00 92.31 305 PHE A O 1
ATOM 2342 N N . ASP A 1 306 ? 30.595 -1.321 -26.168 1.00 92.81 306 ASP A N 1
ATOM 2343 C CA . ASP A 1 306 ? 30.323 -2.756 -26.026 1.00 92.81 306 ASP A CA 1
ATOM 2344 C C . ASP A 1 306 ? 29.559 -3.088 -24.729 1.00 92.81 306 ASP A C 1
ATOM 2346 O O . ASP A 1 306 ? 28.658 -3.933 -24.709 1.00 92.81 306 ASP A O 1
ATOM 2350 N N . ARG A 1 307 ? 29.827 -2.343 -23.647 1.00 93.38 307 ARG A N 1
ATOM 2351 C CA . ARG A 1 307 ? 29.015 -2.420 -22.423 1.00 93.38 307 ARG A CA 1
ATOM 2352 C C . ARG A 1 307 ? 27.576 -1.955 -22.639 1.00 93.38 307 ARG A C 1
ATOM 2354 O O . ARG A 1 307 ? 26.682 -2.541 -22.039 1.00 93.38 307 ARG A O 1
ATOM 2361 N N . ALA A 1 308 ? 27.353 -0.911 -23.440 1.00 89.81 308 ALA A N 1
ATOM 2362 C CA . ALA A 1 308 ? 26.007 -0.441 -23.768 1.00 89.81 308 ALA A CA 1
ATOM 2363 C C . ALA A 1 308 ? 25.250 -1.480 -24.608 1.00 89.81 308 ALA A C 1
ATOM 2365 O O . ALA A 1 308 ? 24.122 -1.807 -24.266 1.00 89.81 308 ALA A O 1
ATOM 2366 N N . VAL A 1 309 ? 25.892 -2.088 -25.614 1.00 90.56 309 VAL A N 1
ATOM 2367 C CA . VAL A 1 309 ? 25.294 -3.191 -26.391 1.00 90.56 309 VAL A CA 1
ATOM 2368 C C . VAL A 1 309 ? 24.941 -4.371 -25.488 1.00 90.56 309 VAL A C 1
ATOM 2370 O O . VAL A 1 309 ? 23.837 -4.901 -25.563 1.00 90.56 309 VAL A O 1
ATOM 2373 N N . SER A 1 310 ? 25.852 -4.769 -24.599 1.00 92.19 310 SER A N 1
ATOM 2374 C CA . SER A 1 310 ? 25.618 -5.896 -23.688 1.00 92.19 310 SER A CA 1
ATOM 2375 C C . SER A 1 310 ? 24.445 -5.645 -22.738 1.00 92.19 310 SER A C 1
ATOM 2377 O O . SER A 1 310 ? 23.627 -6.536 -22.541 1.00 92.19 310 SER A O 1
ATOM 2379 N N . ARG A 1 311 ? 24.329 -4.433 -22.178 1.00 90.62 311 ARG A N 1
ATOM 2380 C CA . ARG A 1 311 ? 23.186 -4.059 -21.331 1.00 90.62 311 ARG A CA 1
ATOM 2381 C C . ARG A 1 311 ? 21.880 -3.965 -22.118 1.00 90.62 311 ARG A C 1
ATOM 2383 O O . ARG A 1 311 ? 20.866 -4.456 -21.638 1.00 90.62 311 ARG A O 1
ATOM 2390 N N . ALA A 1 312 ? 21.912 -3.402 -23.325 1.00 88.75 312 ALA A N 1
ATOM 2391 C CA . ALA A 1 312 ? 20.746 -3.339 -24.201 1.00 88.75 312 ALA A CA 1
ATOM 2392 C C . ALA A 1 312 ? 20.213 -4.745 -24.532 1.00 88.75 312 ALA A C 1
ATOM 2394 O O . ALA A 1 312 ? 19.010 -4.971 -24.453 1.00 88.75 312 ALA A O 1
ATOM 2395 N N . LEU A 1 313 ? 21.105 -5.709 -24.799 1.00 88.81 313 LEU A N 1
ATOM 2396 C CA . LEU A 1 313 ? 20.738 -7.117 -25.001 1.00 88.81 313 LEU A CA 1
ATOM 2397 C C . LEU A 1 313 ? 20.110 -7.747 -23.748 1.00 88.81 313 LEU A C 1
ATOM 2399 O O . LEU A 1 313 ? 19.171 -8.526 -23.856 1.00 88.81 313 LEU A O 1
ATOM 2403 N N . SER A 1 314 ? 20.581 -7.393 -22.550 1.00 88.19 314 SER A N 1
ATOM 2404 C CA . SER A 1 314 ? 19.980 -7.866 -21.294 1.00 88.19 314 SER A CA 1
ATOM 2405 C C . SER A 1 314 ? 18.567 -7.325 -21.041 1.00 88.19 314 SER A C 1
ATOM 2407 O O . SER A 1 314 ? 17.839 -7.916 -20.250 1.00 88.19 314 SER A O 1
ATOM 2409 N N . ASN A 1 315 ? 18.171 -6.240 -21.713 1.00 85.94 315 ASN A N 1
ATOM 2410 C CA . ASN A 1 315 ? 16.870 -5.584 -21.557 1.00 85.94 315 ASN A CA 1
ATOM 2411 C C . ASN A 1 315 ? 15.894 -5.859 -22.723 1.00 85.94 315 ASN A C 1
ATOM 2413 O O . ASN A 1 315 ? 14.846 -5.220 -22.801 1.00 85.94 315 ASN A O 1
ATOM 2417 N N . VAL A 1 316 ? 16.186 -6.825 -23.607 1.00 86.69 316 VAL A N 1
ATOM 2418 C CA . VAL A 1 316 ? 15.301 -7.196 -24.734 1.00 86.69 316 VAL A CA 1
ATOM 2419 C C . VAL A 1 316 ? 13.917 -7.634 -24.248 1.00 86.69 316 VAL A C 1
ATOM 2421 O O . VAL A 1 316 ? 12.911 -7.131 -24.739 1.00 86.69 316 VAL A O 1
ATOM 2424 N N . ASN A 1 317 ? 13.857 -8.460 -23.200 1.00 86.75 317 ASN A N 1
ATOM 2425 C CA . ASN A 1 317 ? 12.591 -8.923 -22.622 1.00 86.75 317 ASN A CA 1
ATOM 2426 C C . ASN A 1 317 ? 11.693 -7.768 -22.142 1.00 86.75 317 ASN A C 1
ATOM 2428 O O . ASN A 1 317 ? 10.470 -7.880 -22.178 1.00 86.75 317 ASN A O 1
ATOM 2432 N N . CYS A 1 318 ? 12.281 -6.652 -21.696 1.00 87.50 318 CYS A N 1
ATOM 2433 C CA . CYS A 1 318 ? 11.529 -5.469 -21.274 1.00 87.50 318 CYS A CA 1
ATOM 2434 C C . CYS A 1 318 ? 10.871 -4.773 -22.473 1.00 87.50 318 CYS A C 1
ATOM 2436 O O . CYS A 1 318 ? 9.749 -4.280 -22.365 1.00 87.50 318 CYS A O 1
ATOM 2438 N N . TRP A 1 319 ? 11.547 -4.763 -23.626 1.00 88.56 319 TRP A N 1
ATOM 2439 C CA . TRP A 1 319 ? 10.983 -4.269 -24.880 1.00 88.56 319 TRP A CA 1
ATOM 2440 C C . TRP A 1 319 ? 9.862 -5.179 -25.395 1.00 88.56 319 TRP A C 1
ATOM 2442 O O . TRP A 1 319 ? 8.803 -4.689 -25.777 1.00 88.56 319 TRP A O 1
ATOM 2452 N N . ASP A 1 320 ? 10.032 -6.498 -25.320 1.00 87.19 320 ASP A N 1
ATOM 2453 C CA . ASP A 1 320 ? 8.985 -7.447 -25.716 1.00 87.19 320 ASP A CA 1
ATOM 2454 C C . ASP A 1 320 ? 7.749 -7.353 -24.807 1.00 87.19 320 ASP A C 1
ATOM 2456 O O . ASP A 1 320 ? 6.616 -7.308 -25.293 1.00 87.19 320 ASP A O 1
ATOM 2460 N N . ALA A 1 321 ? 7.954 -7.233 -23.489 1.00 85.56 321 ALA A N 1
ATOM 2461 C CA . ALA A 1 321 ? 6.880 -6.989 -22.526 1.00 85.56 321 ALA A CA 1
ATOM 2462 C C . ALA A 1 321 ? 6.132 -5.685 -22.837 1.00 85.56 321 ALA A C 1
ATOM 2464 O O . ALA A 1 321 ? 4.900 -5.651 -22.817 1.00 85.56 321 ALA A O 1
ATOM 2465 N N . ARG A 1 322 ? 6.863 -4.626 -23.207 1.00 87.44 322 ARG A N 1
ATOM 2466 C CA . ARG A 1 322 ? 6.270 -3.371 -23.673 1.00 87.44 322 ARG A CA 1
ATOM 2467 C C . ARG A 1 322 ? 5.419 -3.566 -24.929 1.00 87.44 322 ARG A C 1
ATOM 2469 O O . ARG A 1 322 ? 4.327 -3.001 -25.007 1.00 87.44 322 ARG A O 1
ATOM 2476 N N . LEU A 1 323 ? 5.893 -4.325 -25.916 1.00 86.44 323 LEU A N 1
ATOM 2477 C CA . LEU A 1 323 ? 5.141 -4.587 -27.147 1.00 86.44 323 LEU A CA 1
ATOM 2478 C C . LEU A 1 323 ? 3.845 -5.360 -26.868 1.00 86.44 323 LEU A C 1
ATOM 2480 O O . LEU A 1 323 ? 2.809 -5.024 -27.440 1.00 86.44 323 LEU A O 1
ATOM 2484 N N . ALA A 1 324 ? 3.888 -6.333 -25.954 1.00 85.44 324 ALA A N 1
ATOM 2485 C CA . ALA A 1 324 ? 2.715 -7.086 -25.511 1.00 85.44 324 ALA A CA 1
ATOM 2486 C C . ALA A 1 324 ? 1.702 -6.220 -24.739 1.00 85.44 324 ALA A C 1
ATOM 2488 O O . ALA A 1 324 ? 0.502 -6.467 -24.800 1.00 85.44 324 ALA A O 1
ATOM 2489 N N . ALA A 1 325 ? 2.173 -5.179 -24.049 1.00 83.75 325 ALA A N 1
ATOM 2490 C CA . ALA A 1 325 ? 1.364 -4.272 -23.239 1.00 83.75 325 ALA A CA 1
ATOM 2491 C C . ALA A 1 325 ? 0.936 -2.982 -23.973 1.00 83.75 325 ALA A C 1
ATOM 2493 O O . ALA A 1 325 ? 0.606 -1.987 -23.330 1.00 83.75 325 ALA A O 1
ATOM 2494 N N . ARG A 1 326 ? 0.945 -2.964 -25.317 1.00 79.56 326 ARG A N 1
ATOM 2495 C CA . ARG A 1 326 ? 0.652 -1.766 -26.138 1.00 79.56 326 ARG A CA 1
ATOM 2496 C C . ARG A 1 326 ? -0.723 -1.138 -25.929 1.00 79.56 326 ARG A C 1
ATOM 2498 O O . ARG A 1 326 ? -0.875 0.040 -26.229 1.00 79.56 326 ARG A O 1
ATOM 2505 N N . GLU A 1 327 ? -1.682 -1.908 -25.440 1.00 81.81 327 GLU A N 1
ATOM 2506 C CA . GLU A 1 327 ? -3.056 -1.456 -25.213 1.00 81.81 327 GLU A CA 1
ATOM 2507 C C . GLU A 1 327 ? -3.261 -0.811 -23.834 1.00 81.81 327 GLU A C 1
ATOM 2509 O O . GLU A 1 327 ? -4.308 -0.213 -23.597 1.00 81.81 327 GLU A O 1
ATOM 2514 N N . LEU A 1 328 ? -2.283 -0.912 -22.923 1.00 80.12 328 LEU A N 1
AT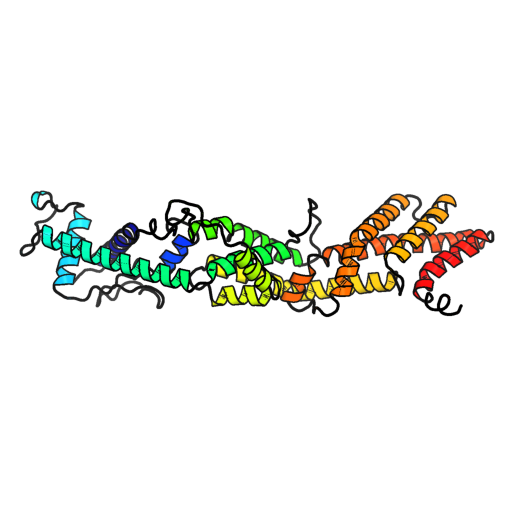OM 2515 C CA . LEU A 1 328 ? -2.365 -0.256 -21.619 1.00 80.12 328 LEU A CA 1
ATOM 2516 C C . LEU A 1 328 ? -2.189 1.254 -21.778 1.00 80.12 328 LEU A C 1
ATOM 2518 O O . LEU A 1 328 ? -1.250 1.704 -22.433 1.00 80.12 328 LEU A O 1
ATOM 2522 N N . ASP A 1 329 ? -3.057 2.027 -21.129 1.00 81.50 329 ASP A N 1
ATOM 2523 C CA . ASP A 1 329 ? -2.908 3.477 -21.034 1.00 81.50 329 ASP A CA 1
ATOM 2524 C C . ASP A 1 329 ? -1.918 3.827 -19.905 1.00 81.50 329 ASP A C 1
ATOM 2526 O O . ASP A 1 329 ? -2.246 3.641 -18.731 1.00 81.50 329 ASP A O 1
ATOM 2530 N N . PRO A 1 330 ? -0.706 4.331 -20.204 1.00 77.94 330 PRO A N 1
ATOM 2531 C CA . PRO A 1 330 ? 0.261 4.711 -19.177 1.00 77.94 330 PRO A CA 1
ATOM 2532 C C . PRO A 1 330 ? -0.132 5.995 -18.426 1.00 77.94 330 PRO A C 1
ATOM 2534 O O . PRO A 1 330 ? 0.468 6.291 -17.392 1.00 77.94 330 PRO A O 1
ATOM 2537 N N . CYS A 1 331 ? -1.105 6.768 -18.925 1.00 82.25 331 CYS A N 1
ATOM 2538 C CA . CYS A 1 331 ? -1.653 7.930 -18.223 1.00 82.25 331 CYS A CA 1
ATOM 2539 C C . CYS A 1 331 ? -2.661 7.529 -17.138 1.00 82.25 331 CYS A C 1
ATOM 2541 O O . CYS A 1 331 ? -2.891 8.310 -16.212 1.00 82.25 331 CYS A O 1
ATOM 2543 N N . ASP A 1 332 ? -3.247 6.332 -17.233 1.00 87.56 332 ASP A N 1
ATOM 2544 C CA . ASP A 1 332 ? -4.080 5.776 -16.175 1.00 87.56 332 ASP A CA 1
ATOM 2545 C C . ASP A 1 332 ? -3.203 5.371 -14.971 1.00 87.56 332 ASP A C 1
ATOM 2547 O O . ASP A 1 332 ? -2.222 4.645 -15.145 1.00 87.56 332 ASP A O 1
ATOM 2551 N N . PRO A 1 333 ? -3.533 5.786 -13.732 1.00 85.06 333 PRO A N 1
ATOM 2552 C CA . PRO A 1 333 ? -2.780 5.417 -12.534 1.00 85.06 333 PRO A CA 1
ATOM 2553 C C . PRO A 1 333 ? -2.585 3.905 -12.339 1.00 85.06 333 PRO A C 1
ATOM 2555 O O . PRO A 1 333 ? -1.536 3.489 -11.845 1.00 85.06 333 PRO A O 1
ATOM 2558 N N . SER A 1 334 ? -3.557 3.066 -12.722 1.00 86.12 334 SER A N 1
ATOM 2559 C CA . SER A 1 334 ? -3.387 1.607 -12.649 1.00 86.12 334 SER A CA 1
ATOM 2560 C C . SER A 1 334 ? -2.420 1.122 -13.726 1.00 86.12 334 SER A C 1
ATOM 2562 O O . SER A 1 334 ? -1.507 0.355 -13.415 1.00 86.12 334 SER A O 1
ATOM 2564 N N . GLY A 1 335 ? -2.556 1.628 -14.955 1.00 84.00 335 GLY A N 1
ATOM 2565 C CA . GLY A 1 335 ? -1.600 1.406 -16.039 1.00 84.00 335 GLY A CA 1
ATOM 2566 C C . GLY A 1 335 ? -0.171 1.778 -15.638 1.00 84.00 335 GLY A C 1
ATOM 2567 O O . GLY A 1 335 ? 0.721 0.935 -15.707 1.00 84.00 335 GLY A O 1
ATOM 2568 N N . ALA A 1 336 ? 0.039 2.983 -15.104 1.00 85.12 336 ALA A N 1
ATOM 2569 C CA . ALA A 1 336 ? 1.341 3.471 -14.645 1.00 85.12 336 ALA A CA 1
ATOM 2570 C C . ALA A 1 336 ? 2.007 2.545 -13.610 1.00 85.12 336 ALA A C 1
ATOM 2572 O O . ALA A 1 336 ? 3.225 2.382 -13.619 1.00 85.12 336 ALA A O 1
ATOM 2573 N N . VAL A 1 337 ? 1.236 1.900 -12.732 1.00 85.31 337 VAL A N 1
ATOM 2574 C CA . VAL A 1 337 ? 1.768 0.916 -11.774 1.00 85.31 337 VAL A CA 1
ATOM 2575 C C . VAL A 1 337 ? 2.106 -0.411 -12.458 1.00 85.31 337 VAL A C 1
ATOM 2577 O O . VAL A 1 337 ? 3.180 -0.964 -12.228 1.00 85.31 337 VAL A O 1
ATOM 2580 N N . VAL A 1 338 ? 1.217 -0.919 -13.315 1.00 83.88 338 VAL A N 1
ATOM 2581 C CA . VAL A 1 338 ? 1.385 -2.212 -14.003 1.00 83.88 338 VAL A CA 1
ATOM 2582 C C . VAL A 1 338 ? 2.587 -2.210 -14.946 1.00 83.88 338 VAL A C 1
ATOM 2584 O O . VAL A 1 338 ? 3.252 -3.235 -15.089 1.00 83.88 338 VAL A O 1
ATOM 2587 N N . ILE A 1 339 ? 2.906 -1.070 -15.561 1.00 81.38 339 ILE A N 1
ATOM 2588 C CA . ILE A 1 339 ? 4.041 -0.961 -16.483 1.00 81.38 339 ILE A CA 1
ATOM 2589 C C . ILE A 1 339 ? 5.408 -0.883 -15.787 1.00 81.38 339 ILE A C 1
ATOM 2591 O O . ILE A 1 339 ? 6.428 -1.100 -16.443 1.00 81.38 339 ILE A O 1
ATOM 2595 N N . GLN A 1 340 ? 5.467 -0.594 -14.478 1.00 81.88 340 GLN A N 1
ATOM 2596 C CA . GLN A 1 340 ? 6.738 -0.395 -13.760 1.00 81.88 340 GLN A CA 1
ATOM 2597 C C . GLN A 1 340 ? 7.783 -1.497 -13.962 1.00 81.88 340 GLN A C 1
ATOM 2599 O O . GLN A 1 340 ? 8.932 -1.138 -14.235 1.00 81.88 340 GLN A O 1
ATOM 2604 N N . PRO A 1 341 ? 7.433 -2.799 -13.880 1.00 78.38 341 PRO A N 1
ATOM 2605 C CA . PRO A 1 341 ? 8.427 -3.872 -13.916 1.00 78.38 341 PRO A CA 1
ATOM 2606 C C . PRO A 1 341 ? 9.263 -3.907 -15.198 1.00 78.38 341 PRO A C 1
ATOM 2608 O O . PRO A 1 341 ? 10.384 -4.403 -15.195 1.00 78.38 341 PRO A O 1
ATOM 2611 N N . TRP A 1 342 ? 8.733 -3.389 -16.311 1.00 83.88 342 TRP A N 1
ATOM 2612 C CA . TRP A 1 342 ? 9.443 -3.354 -17.591 1.00 83.88 342 TRP A CA 1
ATOM 2613 C C . TRP A 1 342 ? 9.788 -1.933 -18.053 1.00 83.88 342 TRP A C 1
ATOM 2615 O O . TRP A 1 342 ? 10.760 -1.761 -18.793 1.00 83.88 342 TRP A O 1
ATOM 2625 N N . ALA A 1 343 ? 9.063 -0.897 -17.612 1.00 84.50 343 ALA A N 1
ATOM 2626 C CA . ALA A 1 343 ? 9.288 0.487 -18.044 1.00 84.50 343 ALA A CA 1
ATOM 2627 C C . ALA A 1 343 ? 10.708 0.966 -17.712 1.00 84.50 343 ALA A C 1
ATOM 2629 O O . ALA A 1 343 ? 11.354 1.631 -18.523 1.00 84.50 343 ALA A O 1
ATOM 2630 N N . ARG A 1 344 ? 11.241 0.550 -16.557 1.00 80.56 344 ARG A N 1
ATOM 2631 C CA . ARG A 1 344 ? 12.632 0.811 -16.162 1.00 80.56 344 ARG A CA 1
ATOM 2632 C C . ARG A 1 344 ? 13.635 0.274 -17.184 1.00 80.56 344 ARG A C 1
ATOM 2634 O O . ARG A 1 344 ? 14.536 1.003 -17.595 1.00 80.56 344 ARG A O 1
ATOM 2641 N N . GLY A 1 345 ? 13.442 -0.963 -17.637 1.00 84.31 345 GLY A N 1
ATOM 2642 C CA . GLY A 1 345 ? 14.274 -1.578 -18.669 1.00 84.31 345 GLY A CA 1
ATOM 2643 C C . GLY A 1 345 ? 14.176 -0.857 -20.015 1.00 84.31 345 GLY A C 1
ATOM 2644 O O . GLY A 1 345 ? 15.189 -0.691 -20.688 1.00 84.31 345 GLY A O 1
ATOM 2645 N N . VAL A 1 346 ? 12.993 -0.350 -20.382 1.00 87.38 346 VAL A N 1
ATOM 2646 C CA . VAL A 1 346 ? 12.794 0.457 -21.603 1.00 87.38 346 VAL A CA 1
ATOM 2647 C C . VAL A 1 346 ? 13.566 1.779 -21.531 1.00 87.38 346 VAL A C 1
ATOM 2649 O O . VAL A 1 346 ? 14.230 2.169 -22.491 1.00 87.38 346 VAL A O 1
ATOM 2652 N N . PHE A 1 347 ? 13.557 2.459 -20.386 1.00 86.31 347 PHE A N 1
ATOM 2653 C CA . PHE A 1 347 ? 14.349 3.675 -20.202 1.00 86.31 347 PHE A CA 1
ATOM 2654 C C . PHE A 1 347 ? 15.860 3.424 -20.276 1.00 86.31 347 PHE A C 1
ATOM 2656 O O . PHE A 1 347 ? 16.596 4.193 -20.900 1.00 86.31 347 PHE A O 1
ATOM 2663 N N . GLU A 1 348 ? 16.334 2.346 -19.646 1.00 85.50 348 GLU A N 1
ATOM 2664 C CA . GLU A 1 348 ? 17.738 1.935 -19.725 1.00 85.50 348 GLU A CA 1
ATOM 2665 C C . GLU A 1 348 ? 18.140 1.599 -21.158 1.00 85.50 348 GLU A C 1
ATOM 2667 O O . GLU A 1 348 ? 19.186 2.051 -21.628 1.00 85.50 348 GLU A O 1
ATOM 2672 N N . LEU A 1 349 ? 17.274 0.872 -21.863 1.00 87.56 349 LEU A N 1
ATOM 2673 C CA . LEU A 1 349 ? 17.455 0.539 -23.262 1.00 87.56 349 LEU A CA 1
ATOM 2674 C C . LEU A 1 349 ? 17.586 1.804 -24.115 1.00 87.56 349 LEU A C 1
ATOM 2676 O O . LEU A 1 349 ? 18.568 1.936 -24.836 1.00 87.56 349 LEU A O 1
ATOM 2680 N N . SER A 1 350 ? 16.666 2.767 -23.993 1.00 88.62 350 SER A N 1
ATOM 2681 C CA . SER A 1 350 ? 16.739 4.049 -24.714 1.00 88.62 350 SER A CA 1
ATOM 2682 C C . SER A 1 350 ? 18.072 4.770 -24.462 1.00 88.62 350 SER A C 1
ATOM 2684 O O . SER A 1 350 ? 18.735 5.210 -25.406 1.00 88.62 350 SER A O 1
ATOM 2686 N N . ARG A 1 351 ? 18.537 4.814 -23.207 1.00 89.25 351 ARG A N 1
ATOM 2687 C CA . ARG A 1 351 ? 19.826 5.425 -22.851 1.00 89.25 351 ARG A CA 1
ATOM 2688 C C . ARG A 1 351 ? 21.022 4.694 -23.465 1.00 89.25 351 ARG A C 1
ATOM 2690 O O . ARG A 1 351 ? 21.963 5.344 -23.924 1.00 89.25 351 ARG A O 1
ATOM 2697 N N . ASP A 1 352 ? 21.021 3.366 -23.444 1.00 88.62 352 ASP A N 1
ATOM 2698 C CA . ASP A 1 352 ? 22.099 2.565 -24.024 1.00 88.62 352 ASP A CA 1
ATOM 2699 C C . ASP A 1 352 ? 22.105 2.658 -25.556 1.00 88.62 352 ASP A C 1
ATOM 2701 O O . ASP A 1 352 ? 23.176 2.822 -26.147 1.00 88.62 352 ASP A O 1
ATOM 2705 N N . LEU A 1 353 ? 20.931 2.682 -26.195 1.00 88.00 353 LEU A N 1
ATOM 2706 C CA . LEU A 1 353 ? 20.793 2.923 -27.632 1.00 88.00 353 LEU A CA 1
ATOM 2707 C C . LEU A 1 353 ? 21.305 4.307 -28.040 1.00 88.00 353 LEU A C 1
ATOM 2709 O O . LEU A 1 353 ? 21.951 4.420 -29.078 1.00 88.00 353 LEU A O 1
ATOM 2713 N N . ALA A 1 354 ? 21.108 5.343 -27.221 1.00 87.12 354 ALA A N 1
ATOM 2714 C CA . ALA A 1 354 ? 21.686 6.661 -27.487 1.00 87.12 354 ALA A CA 1
ATOM 2715 C C . ALA A 1 354 ? 23.226 6.617 -27.519 1.00 87.12 354 ALA A C 1
ATOM 2717 O O . ALA A 1 354 ? 23.842 7.162 -28.430 1.00 87.12 354 ALA A O 1
ATOM 2718 N N . VAL A 1 355 ? 23.861 5.898 -26.581 1.00 88.44 355 VAL A N 1
ATOM 2719 C CA . VAL A 1 355 ? 25.327 5.710 -26.571 1.00 88.44 355 VAL A CA 1
ATOM 2720 C C . VAL A 1 355 ? 25.806 4.942 -27.806 1.00 88.44 355 VAL A C 1
ATOM 2722 O O . VAL A 1 355 ? 26.850 5.274 -28.370 1.00 88.44 355 VAL A O 1
ATOM 2725 N N . ILE A 1 356 ? 25.063 3.911 -28.212 1.00 87.56 356 ILE A N 1
ATOM 2726 C CA . ILE A 1 356 ? 25.360 3.106 -29.403 1.00 87.56 356 ILE A CA 1
ATOM 2727 C C . ILE A 1 356 ? 25.256 3.978 -30.656 1.00 87.56 356 ILE A C 1
ATOM 2729 O O . ILE A 1 356 ? 26.196 4.004 -31.450 1.00 87.56 356 ILE A O 1
ATOM 2733 N N . ARG A 1 357 ? 24.161 4.733 -30.799 1.00 84.44 357 ARG A N 1
ATOM 2734 C CA . ARG A 1 357 ? 23.925 5.644 -31.923 1.00 84.44 357 ARG A CA 1
ATOM 2735 C C . ARG A 1 357 ? 25.030 6.686 -32.037 1.00 84.44 357 ARG A C 1
ATOM 2737 O O . ARG A 1 357 ? 25.636 6.798 -33.095 1.00 84.44 357 ARG A O 1
ATOM 2744 N N . ASP A 1 358 ? 25.365 7.366 -30.942 1.00 85.69 358 ASP A N 1
ATOM 2745 C CA . ASP A 1 358 ? 26.402 8.402 -30.944 1.00 85.69 358 ASP A CA 1
ATOM 2746 C C . ASP A 1 358 ? 27.766 7.859 -31.406 1.00 85.69 358 ASP A C 1
ATOM 2748 O O . ASP A 1 358 ? 28.477 8.518 -32.165 1.00 85.69 358 ASP A O 1
ATOM 2752 N N . ALA A 1 359 ? 28.142 6.650 -30.973 1.00 84.62 359 ALA A N 1
ATOM 2753 C CA . ALA A 1 359 ? 29.391 6.016 -31.393 1.00 84.62 359 ALA A CA 1
ATOM 2754 C C . ALA A 1 359 ? 29.363 5.598 -32.874 1.00 84.62 359 ALA A C 1
ATOM 2756 O O . ALA A 1 359 ? 30.352 5.777 -33.593 1.00 84.62 359 ALA A O 1
ATOM 2757 N N . VAL A 1 360 ? 28.231 5.068 -33.348 1.00 81.44 360 VAL A N 1
ATOM 2758 C CA . VAL A 1 360 ? 28.040 4.701 -34.758 1.00 81.44 360 VAL A CA 1
ATOM 2759 C C . VAL A 1 360 ? 28.097 5.945 -35.647 1.00 81.44 360 VAL A C 1
ATOM 2761 O O . VAL A 1 360 ? 28.851 5.944 -36.618 1.00 81.44 360 VAL A O 1
ATOM 2764 N N . ASP A 1 361 ? 27.412 7.030 -35.285 1.00 81.56 361 ASP A N 1
ATOM 2765 C CA . ASP A 1 361 ? 27.369 8.281 -36.053 1.00 81.56 361 ASP A CA 1
ATOM 2766 C C . ASP A 1 361 ? 28.736 8.978 -36.119 1.00 81.56 361 ASP A C 1
ATOM 2768 O O . ASP A 1 361 ? 29.159 9.460 -37.178 1.00 81.56 361 ASP A O 1
ATOM 2772 N N . GLN A 1 362 ? 29.475 8.996 -35.005 1.00 82.56 362 GLN A N 1
ATOM 2773 C CA . GLN A 1 362 ? 30.843 9.522 -34.973 1.00 82.56 362 GLN A CA 1
ATOM 2774 C C . GLN A 1 362 ? 31.791 8.675 -35.822 1.00 82.56 362 GLN A C 1
ATOM 2776 O O . GLN A 1 362 ? 32.612 9.220 -36.564 1.00 82.56 362 GLN A O 1
ATOM 2781 N N . THR A 1 363 ? 31.661 7.348 -35.753 1.00 80.56 363 THR A N 1
ATOM 2782 C CA . THR A 1 363 ? 32.439 6.420 -36.582 1.00 80.56 363 THR A CA 1
ATOM 2783 C C . THR A 1 363 ? 32.109 6.609 -38.065 1.00 80.56 363 THR A C 1
ATOM 2785 O O . THR A 1 363 ? 33.026 6.690 -38.882 1.00 80.56 363 THR A O 1
ATOM 2788 N N . ALA A 1 364 ? 30.828 6.775 -38.414 1.00 74.25 364 ALA A N 1
ATOM 2789 C CA . ALA A 1 364 ? 30.364 7.070 -39.771 1.00 74.25 364 ALA A CA 1
ATOM 2790 C C . ALA A 1 364 ? 31.005 8.344 -40.317 1.00 74.25 364 ALA A C 1
ATOM 2792 O O . ALA A 1 364 ? 31.573 8.360 -41.408 1.00 74.25 364 ALA A O 1
ATOM 2793 N N . SER A 1 365 ? 30.911 9.419 -39.536 1.00 77.12 365 SER A N 1
ATOM 2794 C CA . SER A 1 365 ? 31.381 10.747 -39.917 1.00 77.12 365 SER A CA 1
ATOM 2795 C C . SER A 1 365 ? 32.898 10.762 -40.079 1.00 77.12 365 SER A C 1
ATOM 2797 O O . SER A 1 365 ? 33.411 11.295 -41.062 1.00 77.12 365 SER A O 1
ATOM 2799 N N . PHE A 1 366 ? 33.622 10.111 -39.164 1.00 77.62 366 PHE A N 1
ATOM 2800 C CA . PHE A 1 366 ? 35.075 9.984 -39.237 1.00 77.62 366 PHE A CA 1
ATOM 2801 C C . PHE A 1 366 ? 35.526 9.126 -40.424 1.00 77.62 366 PHE A C 1
ATOM 2803 O O . PHE A 1 366 ? 36.484 9.491 -41.108 1.00 77.62 366 PHE A O 1
ATOM 2810 N N . ALA A 1 367 ? 34.833 8.019 -40.702 1.00 71.50 367 ALA A N 1
ATOM 2811 C CA . ALA A 1 367 ? 35.103 7.187 -41.868 1.00 71.50 367 ALA A CA 1
ATOM 2812 C C . ALA A 1 367 ? 34.877 7.973 -43.167 1.00 71.50 367 ALA A C 1
ATOM 2814 O O . ALA A 1 367 ? 35.776 8.028 -43.999 1.00 71.50 367 ALA A O 1
ATOM 2815 N N . ARG A 1 368 ? 33.739 8.671 -43.306 1.00 69.38 368 ARG A N 1
ATOM 2816 C CA . ARG A 1 368 ? 33.450 9.539 -44.463 1.00 69.38 368 ARG A CA 1
ATOM 2817 C C . ARG A 1 368 ? 34.519 10.613 -44.665 1.00 69.38 368 ARG A C 1
ATOM 2819 O O . ARG A 1 368 ? 34.964 10.814 -45.789 1.00 69.38 368 ARG A O 1
ATOM 2826 N N . TYR A 1 369 ? 34.953 11.272 -43.590 1.00 69.94 369 TYR A N 1
ATOM 2827 C CA . TYR A 1 369 ? 35.956 12.337 -43.658 1.00 69.94 369 TYR A CA 1
ATOM 2828 C C . TYR A 1 369 ? 37.346 11.827 -44.075 1.00 69.94 369 TYR A C 1
ATOM 2830 O O . TYR A 1 369 ? 37.985 12.433 -44.928 1.00 69.94 369 TYR A O 1
ATOM 2838 N N . ASN A 1 370 ? 37.816 10.706 -43.515 1.00 65.56 370 ASN A N 1
ATOM 2839 C CA . ASN A 1 370 ? 39.170 10.203 -43.801 1.00 65.56 370 ASN A CA 1
ATOM 2840 C C . ASN A 1 370 ? 39.257 9.345 -45.065 1.00 65.56 370 ASN A C 1
ATOM 2842 O O . ASN A 1 370 ? 40.330 9.233 -45.652 1.00 65.56 370 ASN A O 1
ATOM 2846 N N . LEU A 1 371 ? 38.147 8.746 -45.499 1.00 60.34 371 LEU A N 1
ATOM 2847 C CA . LEU A 1 371 ? 38.121 7.854 -46.660 1.00 60.34 371 LEU A CA 1
ATOM 2848 C C . LEU A 1 371 ? 37.684 8.560 -47.950 1.00 60.34 371 LEU A C 1
ATOM 2850 O O . LEU A 1 371 ? 37.847 7.997 -49.028 1.00 60.34 371 LEU A O 1
ATOM 2854 N N . ALA A 1 372 ? 37.267 9.829 -47.876 1.00 52.38 372 ALA A N 1
ATOM 2855 C CA . ALA A 1 372 ? 37.170 10.715 -49.040 1.00 52.38 372 ALA A CA 1
ATOM 2856 C C . ALA A 1 372 ? 38.528 10.945 -49.752 1.00 52.38 372 ALA A C 1
ATOM 2858 O O . ALA A 1 372 ? 38.555 11.500 -50.847 1.00 52.38 372 ALA A O 1
ATOM 2859 N N . GLY A 1 373 ? 39.645 10.494 -49.161 1.00 51.22 373 GLY A N 1
ATOM 2860 C CA . GLY A 1 373 ? 40.980 10.483 -49.768 1.00 51.22 373 GLY A CA 1
ATOM 2861 C C . GLY A 1 373 ? 41.563 9.099 -50.102 1.00 51.22 373 GLY A C 1
ATOM 2862 O O . GLY A 1 373 ? 42.684 9.052 -50.601 1.00 51.22 373 GLY A O 1
ATOM 2863 N N . GLY A 1 374 ? 40.873 7.972 -49.855 1.00 47.12 374 GLY A N 1
ATOM 2864 C CA . GLY A 1 374 ? 41.476 6.651 -50.092 1.00 47.12 374 GLY A CA 1
ATOM 2865 C C . GLY A 1 374 ? 40.559 5.427 -49.948 1.00 47.12 374 GLY A C 1
ATOM 2866 O O . GLY A 1 374 ? 40.206 5.044 -48.839 1.00 47.12 374 GLY A O 1
ATOM 2867 N N . GLY A 1 375 ? 40.305 4.750 -51.077 1.00 55.62 375 GLY A N 1
ATOM 2868 C CA . GLY A 1 375 ? 40.049 3.301 -51.173 1.00 55.62 375 GLY A CA 1
ATOM 2869 C C . GLY A 1 375 ? 38.622 2.769 -50.927 1.00 55.62 375 GLY A C 1
ATOM 2870 O O . GLY A 1 375 ? 37.865 3.283 -50.107 1.00 55.62 375 GLY A O 1
ATOM 2871 N N . GLU A 1 376 ? 38.297 1.658 -51.611 1.00 49.66 376 GLU A N 1
ATOM 2872 C CA . GLU A 1 376 ? 37.012 0.916 -51.590 1.00 49.66 376 GLU A CA 1
ATOM 2873 C C . GLU A 1 376 ? 36.472 0.602 -50.184 1.00 49.66 376 GLU A C 1
ATOM 2875 O O . GLU A 1 376 ? 35.266 0.671 -49.954 1.00 49.66 376 GLU A O 1
ATOM 2880 N N . LEU A 1 377 ? 37.352 0.320 -49.217 1.00 48.53 377 LEU A N 1
ATOM 2881 C CA . LEU A 1 377 ? 36.976 -0.108 -47.863 1.00 48.53 377 LEU A CA 1
ATOM 2882 C C . LEU A 1 377 ? 36.214 0.976 -47.086 1.00 48.53 377 LEU A C 1
ATOM 2884 O O . LEU A 1 377 ? 35.357 0.685 -46.251 1.00 48.53 377 LEU A O 1
ATOM 2888 N N . GLY A 1 378 ? 36.511 2.244 -47.371 1.00 45.41 378 GLY A N 1
ATOM 2889 C CA . GLY A 1 378 ? 35.816 3.361 -46.755 1.00 45.41 378 GLY A CA 1
ATOM 2890 C C . GLY A 1 378 ? 34.506 3.733 -47.409 1.00 45.41 378 GLY A C 1
ATOM 2891 O O . GLY A 1 378 ? 33.607 4.234 -46.730 1.00 45.41 378 GLY A O 1
ATOM 2892 N N . HIS A 1 379 ? 34.368 3.417 -48.695 1.00 51.53 379 HIS A N 1
ATOM 2893 C CA . HIS A 1 379 ? 33.085 3.488 -49.365 1.00 51.53 379 HIS A CA 1
ATOM 2894 C C . HIS A 1 379 ? 32.161 2.383 -48.844 1.00 51.53 379 HIS A C 1
ATOM 2896 O O . HIS A 1 379 ? 31.039 2.698 -48.471 1.00 51.53 379 HIS A O 1
ATOM 2902 N N . GLU A 1 380 ? 32.656 1.151 -48.664 1.00 53.38 380 GLU A N 1
ATOM 2903 C CA . GLU A 1 380 ? 31.882 0.034 -48.100 1.00 53.38 380 GLU A CA 1
ATOM 2904 C C . GLU A 1 380 ? 31.501 0.258 -46.625 1.00 53.38 380 GLU A C 1
ATOM 2906 O O . GLU A 1 380 ? 30.360 0.012 -46.244 1.00 53.38 380 GLU A O 1
ATOM 2911 N N . LEU A 1 381 ? 32.404 0.772 -45.779 1.00 50.00 381 LEU A N 1
ATOM 2912 C CA . LEU A 1 381 ? 32.081 1.105 -44.383 1.00 50.00 381 LEU A CA 1
ATOM 2913 C C . LEU A 1 381 ? 31.124 2.295 -44.281 1.00 50.00 381 LEU A C 1
ATOM 2915 O O . LEU A 1 381 ? 30.165 2.232 -43.518 1.00 50.00 381 LEU A O 1
ATOM 2919 N N . SER A 1 382 ? 31.331 3.358 -45.064 1.00 47.69 382 SER A N 1
ATOM 2920 C CA . SER A 1 382 ? 30.377 4.467 -45.131 1.00 47.69 382 SER A CA 1
ATOM 2921 C C . SER A 1 382 ? 29.027 3.980 -45.640 1.00 47.69 382 SER A C 1
ATOM 2923 O O . SER A 1 382 ? 28.012 4.367 -45.080 1.00 47.69 382 SER A O 1
ATOM 2925 N N . GLN A 1 383 ? 28.987 3.114 -46.648 1.00 55.16 383 GLN A N 1
ATOM 2926 C CA . GLN A 1 383 ? 27.755 2.563 -47.192 1.00 55.16 383 GLN A CA 1
ATOM 2927 C C . GLN A 1 383 ? 27.082 1.614 -46.201 1.00 55.16 383 GLN A C 1
ATOM 2929 O O . GLN A 1 383 ? 25.893 1.767 -46.016 1.00 55.16 383 GLN A O 1
ATOM 2934 N N . ARG A 1 384 ? 27.801 0.761 -45.459 1.00 53.56 384 ARG A N 1
ATOM 2935 C CA . ARG A 1 384 ? 27.236 -0.105 -44.402 1.00 53.56 384 ARG A CA 1
ATOM 2936 C C . ARG A 1 384 ? 26.781 0.656 -43.159 1.00 53.56 384 ARG A C 1
ATOM 2938 O O . ARG A 1 384 ? 25.791 0.275 -42.551 1.00 53.56 384 ARG A O 1
ATOM 2945 N N . ILE A 1 385 ? 27.480 1.720 -42.764 1.00 49.72 385 ILE A N 1
ATOM 2946 C CA . ILE A 1 385 ? 27.066 2.577 -41.641 1.00 49.72 385 ILE A CA 1
ATOM 2947 C C . ILE A 1 385 ? 25.903 3.480 -42.064 1.00 49.72 385 ILE A C 1
ATOM 2949 O O . ILE A 1 385 ? 24.962 3.679 -41.302 1.00 49.72 385 ILE A O 1
ATOM 2953 N N . THR A 1 386 ? 25.917 3.969 -43.306 1.00 48.31 386 THR A N 1
ATOM 2954 C CA . THR A 1 386 ? 24.765 4.657 -43.896 1.00 48.31 386 THR A CA 1
ATOM 2955 C C . THR A 1 386 ? 23.614 3.675 -44.048 1.00 48.31 386 THR A C 1
ATOM 2957 O O . THR A 1 386 ? 22.530 4.017 -43.639 1.00 48.31 386 THR A O 1
ATOM 2960 N N . GLU A 1 387 ? 23.822 2.437 -44.489 1.00 51.72 387 GLU A N 1
ATOM 2961 C CA . GLU A 1 387 ? 22.842 1.346 -44.500 1.00 51.72 387 GLU A CA 1
ATOM 2962 C C . GLU A 1 387 ? 22.438 0.916 -43.092 1.00 51.72 387 GLU A C 1
ATOM 2964 O O . GLU A 1 387 ? 21.345 0.426 -42.948 1.00 51.72 387 GLU A O 1
ATOM 2969 N N . LEU A 1 388 ? 23.205 1.114 -42.026 1.00 46.31 388 LEU A N 1
ATOM 2970 C CA . LEU A 1 388 ? 22.683 0.947 -40.663 1.00 46.31 388 LEU A CA 1
ATOM 2971 C C . LEU A 1 388 ? 21.790 2.127 -40.273 1.00 46.31 388 LEU A C 1
ATOM 2973 O O . LEU A 1 388 ? 20.731 1.915 -39.695 1.00 46.31 388 LEU A O 1
ATOM 2977 N N . GLY A 1 389 ? 22.143 3.342 -40.701 1.00 40.47 389 GLY A N 1
ATOM 2978 C CA . GLY A 1 389 ? 21.278 4.523 -40.620 1.00 40.47 389 GLY A CA 1
ATOM 2979 C C . GLY A 1 389 ? 20.104 4.554 -41.621 1.00 40.47 389 GLY A C 1
ATOM 2980 O O . GLY A 1 389 ? 19.192 5.348 -41.435 1.00 40.47 389 GLY A O 1
ATOM 2981 N N . THR A 1 390 ? 20.099 3.711 -42.667 1.00 39.66 390 THR A N 1
ATOM 2982 C CA . THR A 1 390 ? 19.143 3.731 -43.807 1.00 39.66 390 THR A CA 1
ATOM 2983 C C . THR A 1 390 ? 18.449 2.377 -44.033 1.00 39.66 390 THR A C 1
ATOM 2985 O O . THR A 1 390 ? 17.410 2.326 -44.680 1.00 39.66 390 THR A O 1
ATOM 2988 N N . ARG A 1 391 ? 18.920 1.258 -43.463 1.00 41.88 391 ARG A N 1
ATOM 2989 C CA . ARG A 1 391 ? 18.141 0.005 -43.285 1.00 41.88 391 ARG A CA 1
ATOM 2990 C C . ARG A 1 391 ? 17.132 0.138 -42.155 1.00 41.88 391 ARG A C 1
ATOM 2992 O O . ARG A 1 391 ? 16.159 -0.600 -42.160 1.00 41.88 391 ARG A O 1
ATOM 2999 N N . ALA A 1 392 ? 17.284 1.180 -41.345 1.00 37.41 392 ALA A N 1
ATOM 3000 C CA . ALA A 1 392 ? 16.198 1.878 -40.675 1.00 37.41 392 ALA A CA 1
ATOM 3001 C C . ALA A 1 392 ? 15.052 2.338 -41.622 1.00 37.41 392 ALA A C 1
ATOM 3003 O O . ALA A 1 392 ? 13.958 2.679 -41.200 1.00 37.41 392 ALA A O 1
ATOM 3004 N N . LEU A 1 393 ? 15.264 2.346 -42.937 1.00 31.30 393 LEU A N 1
ATOM 3005 C CA . LEU A 1 393 ? 14.257 2.696 -43.943 1.00 31.30 393 LEU A CA 1
ATOM 3006 C C . LEU A 1 393 ? 14.122 1.660 -45.070 1.00 31.30 393 LEU A C 1
ATOM 3008 O O . LEU A 1 393 ? 13.309 1.850 -45.967 1.00 31.30 393 LEU A O 1
ATOM 3012 N N . THR A 1 394 ? 14.862 0.545 -45.052 1.00 32.47 394 THR A N 1
ATOM 3013 C CA . THR A 1 394 ? 14.752 -0.471 -46.118 1.00 32.47 394 THR A CA 1
ATOM 3014 C C . THR A 1 394 ? 15.191 -1.862 -45.652 1.00 32.47 394 THR A C 1
ATOM 3016 O O . THR A 1 394 ? 16.237 -2.376 -46.040 1.00 32.47 394 THR A O 1
ATOM 3019 N N . PHE A 1 395 ? 14.370 -2.506 -44.820 1.00 30.72 395 PHE A N 1
ATOM 3020 C CA . PHE A 1 395 ? 14.431 -3.962 -44.618 1.00 30.72 395 PHE A CA 1
ATOM 3021 C C . PHE A 1 395 ? 13.056 -4.639 -44.739 1.00 30.72 395 PHE A C 1
ATOM 3023 O O . PHE A 1 395 ? 12.771 -5.638 -44.092 1.00 30.72 395 PHE A O 1
ATOM 3030 N N . ILE A 1 396 ? 12.211 -4.123 -45.636 1.00 33.09 396 ILE A N 1
ATOM 3031 C CA . ILE A 1 396 ? 11.154 -4.897 -46.298 1.00 33.09 396 ILE A CA 1
ATOM 3032 C C . ILE A 1 396 ? 11.303 -4.626 -47.794 1.00 33.09 396 ILE A C 1
ATOM 3034 O O . ILE A 1 396 ? 10.714 -3.685 -48.310 1.00 33.09 396 ILE A O 1
ATOM 3038 N N . ASN A 1 397 ? 12.185 -5.378 -48.461 1.00 30.50 397 ASN A N 1
ATOM 3039 C CA . ASN A 1 397 ? 12.067 -5.675 -49.901 1.00 30.50 397 ASN A CA 1
ATOM 3040 C C . ASN A 1 397 ? 13.061 -6.719 -50.441 1.00 30.50 397 ASN A C 1
ATOM 3042 O O . ASN A 1 397 ? 13.197 -6.851 -51.651 1.00 30.50 397 ASN A O 1
ATOM 3046 N N . LEU A 1 398 ? 13.731 -7.509 -49.592 1.00 33.22 398 LEU A N 1
ATOM 3047 C CA . LEU A 1 398 ? 14.607 -8.584 -50.085 1.00 33.22 398 LEU A CA 1
ATOM 3048 C C . LEU A 1 398 ? 14.396 -9.953 -49.426 1.00 33.22 398 LEU A C 1
ATOM 3050 O O . LEU A 1 398 ? 15.285 -10.781 -49.525 1.00 33.22 398 LEU A O 1
ATOM 3054 N N . ASN A 1 399 ? 13.238 -10.231 -48.807 1.00 33.91 399 ASN A N 1
ATOM 3055 C CA . ASN A 1 399 ? 12.908 -11.601 -48.361 1.00 33.91 399 ASN A CA 1
ATOM 3056 C C . ASN A 1 399 ? 11.401 -11.954 -48.361 1.00 33.91 399 ASN A C 1
ATOM 3058 O O . ASN A 1 399 ? 10.927 -12.694 -47.506 1.00 33.91 399 ASN A O 1
ATOM 3062 N N . VAL A 1 400 ? 10.651 -11.479 -49.362 1.00 34.72 400 VAL A N 1
ATOM 3063 C CA . VAL A 1 400 ? 9.465 -12.193 -49.878 1.00 34.72 400 VAL A CA 1
ATOM 3064 C C . VAL A 1 400 ? 9.556 -12.133 -51.399 1.00 34.72 400 VAL A C 1
ATOM 3066 O O . VAL A 1 400 ? 9.209 -11.125 -52.009 1.00 34.72 400 VAL A O 1
ATOM 3069 N N . GLY A 1 401 ? 10.127 -13.177 -51.996 1.00 33.75 401 GLY A N 1
ATOM 3070 C CA . GLY A 1 401 ? 10.374 -13.238 -53.435 1.00 33.75 401 GLY A CA 1
ATOM 3071 C C . GLY A 1 401 ? 11.435 -14.252 -53.856 1.00 33.75 401 GLY A C 1
ATOM 3072 O O . GLY A 1 401 ? 12.278 -13.911 -54.679 1.00 33.75 401 GLY A O 1
ATOM 3073 N N . ALA A 1 402 ? 11.403 -15.457 -53.282 1.00 30.12 402 ALA A N 1
ATOM 3074 C CA . ALA A 1 402 ? 11.862 -16.703 -53.901 1.00 30.12 402 ALA A CA 1
ATOM 3075 C C . ALA A 1 402 ? 11.184 -17.877 -53.188 1.00 30.12 402 ALA A C 1
ATOM 3077 O O . ALA A 1 402 ? 11.387 -17.993 -51.958 1.00 30.12 402 ALA A O 1
#

Secondary structure (DSSP, 8-state):
---HHHHHHHHHHHHHHHHTT---TTTT---SSHHHHHHHHHH--GGGEE-TT---SPPPPTTS--EE--SSHHHHHHHHHHHHHHHHSS--TTS-SSPPPTT--HHHHHHHHHHHHHHHHHHHHHHHHHHHHHS-HHHHHHHHHHHHHHHTTTTS-S---PPP-TTHHHHHHHHHHHHHHS-HHHHHHHHS----TTTS------HHHHHHHHHHHHHSHHHHHHHHHHH-TT-HHHHHHHHHHHHHHHHHHHHHHHHHHHHHHHHHHHHTTS-HHHHHHHHHHHHHHHHHTT--SSTT-HHHHHHHHHHHHHTHHHHHHHHHTTTS-TTSHHHHHHTHHHHHHHHHHHHHHHHHHHHHHHHHHHHHHHHTTS-HHHHHHHHHHHHHHHTTS--SSSSS--

pLDDT: mean 78.52, std 16.68, range [30.12, 96.06]

Sequence (402 aa):
GLTEAAIKQLRPWLYSAVVERVESDQEFVNQTHGAGKELLSSVIVTASFVFPGAGYGAEPGDKRLRFELKPNQRTVAILVALLWYQSHGHWDQTKGKFRWPGGYKPAELRRHLEQYLSACADEVRSEMLARRAGSRVRDQVLGLDAVARLCLDAGSSSDRTLPPIGKWTEVEAAARSALSQVRAGNWLADLYAVRQGDSNQPQLIDTVQREEATGAALTSPAQFLKEIGETAESFSQLRLSAHTLLAAIEAAAANQAELLASAESQIEAFLAGAPLEAALNAAREVADRAKNSTLFRPADGYGRFDRAVSRALSNVNCWDARLAARELDPCDPSGAVVIQPWARGVFELSRDLAVIRDAVDQTASFARYNLAGGGELGHELSQRITELGTRALTFINLNVGA